Protein AF-0000000068854153 (afdb_homodimer)

Structure (mmCIF, N/CA/C/O backbone):
data_AF-0000000068854153-model_v1
#
loop_
_entity.id
_entity.type
_entity.pdbx_description
1 polymer 'Thioesterase domain-containing protein'
#
loop_
_atom_site.group_PDB
_atom_site.id
_atom_site.type_symbol
_atom_site.label_atom_id
_atom_site.label_alt_id
_atom_site.label_comp_id
_atom_site.label_asym_id
_atom_site.label_entity_id
_atom_site.label_seq_id
_atom_site.pdbx_PDB_ins_code
_atom_site.Cartn_x
_atom_site.Cartn_y
_atom_site.Cartn_z
_atom_site.occupancy
_atom_site.B_iso_or_equiv
_atom_site.auth_seq_id
_atom_site.auth_comp_id
_atom_site.auth_asym_id
_atom_site.auth_atom_id
_atom_site.pdbx_PDB_model_num
ATOM 1 N N . MET A 1 1 ? -6.285 -14.234 -35.75 1 27.05 1 MET A N 1
ATOM 2 C CA . MET A 1 1 ? -6.195 -14.039 -34.281 1 27.05 1 MET A CA 1
ATOM 3 C C . MET A 1 1 ? -4.754 -14.156 -33.812 1 27.05 1 MET A C 1
ATOM 5 O O . MET A 1 1 ? -4.125 -15.203 -33.969 1 27.05 1 MET A O 1
ATOM 9 N N . ALA A 1 2 ? -3.949 -13.266 -33.844 1 38.75 2 ALA A N 1
ATOM 10 C CA . ALA A 1 2 ? -2.498 -13.375 -33.719 1 38.75 2 ALA A CA 1
ATOM 11 C C . ALA A 1 2 ? -2.1 -14.164 -32.469 1 38.75 2 ALA A C 1
ATOM 13 O O . ALA A 1 2 ? -2.744 -14.062 -31.438 1 38.75 2 ALA A O 1
ATOM 14 N N . CYS A 1 3 ? -1.61 -15.367 -32.5 1 44.94 3 CYS A N 1
ATOM 15 C CA . CYS A 1 3 ? -1.209 -16.359 -31.5 1 44.94 3 CYS A CA 1
ATOM 16 C C . CYS A 1 3 ? -0.608 -15.703 -30.266 1 44.94 3 CYS A C 1
ATOM 18 O O . CYS A 1 3 ? 0.273 -14.852 -30.391 1 44.94 3 CYS A O 1
ATOM 20 N N . PRO A 1 4 ? -1.383 -15.633 -29.125 1 56.91 4 PRO A N 1
ATOM 21 C CA . PRO A 1 4 ? -0.863 -14.977 -27.938 1 56.91 4 PRO A CA 1
ATOM 22 C C . PRO A 1 4 ? 0.634 -15.203 -27.734 1 56.91 4 PRO A C 1
ATOM 24 O O . PRO A 1 4 ? 1.102 -16.344 -27.797 1 56.91 4 PRO A O 1
ATOM 27 N N . MET A 1 5 ? 1.616 -14.367 -28.141 1 80.25 5 MET A N 1
ATOM 28 C CA . MET A 1 5 ? 3.057 -14.484 -28.359 1 80.25 5 MET A CA 1
ATOM 29 C C . MET A 1 5 ? 3.801 -14.531 -27.031 1 80.25 5 MET A C 1
ATOM 31 O O . MET A 1 5 ? 3.586 -13.688 -26.156 1 80.25 5 MET A O 1
ATOM 35 N N . VAL A 1 6 ? 4.195 -15.805 -26.75 1 90.94 6 VAL A N 1
ATOM 36 C CA . VAL A 1 6 ? 5.137 -16 -25.641 1 90.94 6 VAL A CA 1
ATOM 37 C C . VAL A 1 6 ? 6.559 -15.75 -26.125 1 90.94 6 VAL A C 1
ATOM 39 O O . VAL A 1 6 ? 7.09 -16.516 -26.938 1 90.94 6 VAL A O 1
ATOM 42 N N . ASP A 1 7 ? 7.113 -14.633 -25.641 1 94 7 ASP A N 1
ATOM 43 C CA . ASP A 1 7 ? 8.5 -14.32 -25.969 1 94 7 ASP A CA 1
ATOM 44 C C . ASP A 1 7 ? 9.445 -15.398 -25.422 1 94 7 ASP A C 1
ATOM 46 O O . ASP A 1 7 ? 9.445 -15.688 -24.234 1 94 7 ASP A O 1
ATOM 50 N N . ARG A 1 8 ? 10.273 -15.977 -26.312 1 91.69 8 ARG A N 1
ATOM 51 C CA . ARG A 1 8 ? 11.117 -17.109 -25.938 1 91.69 8 ARG A CA 1
ATOM 52 C C . ARG A 1 8 ? 12.148 -16.719 -24.891 1 91.69 8 ARG A C 1
ATOM 54 O O . ARG A 1 8 ? 12.438 -17.484 -23.969 1 91.69 8 ARG A O 1
ATOM 61 N N . GLY A 1 9 ? 12.719 -15.57 -25.062 1 90.88 9 GLY A N 1
ATOM 62 C CA . GLY A 1 9 ? 13.703 -15.102 -24.109 1 90.88 9 GLY A CA 1
ATOM 63 C C . GLY A 1 9 ? 13.125 -14.891 -22.719 1 90.88 9 GLY A C 1
ATOM 64 O O . GLY A 1 9 ? 13.703 -15.352 -21.719 1 90.88 9 GLY A O 1
ATOM 65 N N . LEU A 1 10 ? 12.055 -14.258 -22.672 1 94.19 10 LEU A N 1
ATOM 66 C CA . LEU A 1 10 ? 11.398 -14 -21.391 1 94.19 10 LEU A CA 1
ATOM 67 C C . LEU A 1 10 ? 10.953 -15.305 -20.734 1 94.19 10 LEU A C 1
ATOM 69 O O . LEU A 1 10 ? 11.094 -15.477 -19.516 1 94.19 10 LEU A O 1
ATOM 73 N N . ARG A 1 11 ? 10.43 -16.156 -21.547 1 94.81 11 ARG A N 1
ATOM 74 C CA . ARG A 1 11 ? 10 -17.453 -21.016 1 94.81 11 ARG A CA 1
ATOM 75 C C . ARG A 1 11 ? 11.18 -18.219 -20.438 1 94.81 11 ARG A C 1
ATOM 77 O O . ARG A 1 11 ? 11.047 -18.875 -19.391 1 94.81 11 ARG A O 1
ATOM 84 N N . ALA A 1 12 ? 12.289 -18.172 -21.109 1 92.88 12 ALA A N 1
ATOM 85 C CA . ALA A 1 12 ? 13.477 -18.875 -20.625 1 92.88 12 ALA A CA 1
ATOM 86 C C . ALA A 1 12 ? 13.883 -18.375 -19.234 1 92.88 12 ALA A C 1
ATOM 88 O O . ALA A 1 12 ? 14.227 -19.172 -18.359 1 92.88 12 ALA A O 1
ATOM 89 N N . VAL A 1 13 ? 13.836 -17.078 -19.062 1 92.25 13 VAL A N 1
ATOM 90 C CA . VAL A 1 13 ? 14.156 -16.5 -17.766 1 92.25 13 VAL A CA 1
ATOM 91 C C . VAL A 1 13 ? 13.156 -17 -16.719 1 92.25 13 VAL A C 1
ATOM 93 O O . VAL A 1 13 ? 13.555 -17.484 -15.656 1 92.25 13 VAL A O 1
ATOM 96 N N . ALA A 1 14 ? 11.906 -16.891 -17.047 1 94.88 14 ALA A N 1
ATOM 97 C CA . ALA A 1 14 ? 10.844 -17.266 -16.125 1 94.88 14 ALA A CA 1
ATOM 98 C C . ALA A 1 14 ? 10.969 -18.734 -15.703 1 94.88 14 ALA A C 1
ATOM 100 O O . ALA A 1 14 ? 10.961 -19.047 -14.508 1 94.88 14 ALA A O 1
ATOM 101 N N . GLU A 1 15 ? 11.148 -19.547 -16.641 1 94.12 15 GLU A N 1
ATOM 102 C CA . GLU A 1 15 ? 11.219 -20.984 -16.359 1 94.12 15 GLU A CA 1
ATOM 103 C C . GLU A 1 15 ? 12.469 -21.328 -15.555 1 94.12 15 GLU A C 1
ATOM 105 O O . GLU A 1 15 ? 12.414 -22.172 -14.656 1 94.12 15 GLU A O 1
ATOM 110 N N . THR A 1 16 ? 13.578 -20.734 -15.883 1 92.25 16 THR A N 1
ATOM 111 C CA . THR A 1 16 ? 14.82 -21.016 -15.172 1 92.25 16 THR A CA 1
ATOM 112 C C . THR A 1 16 ? 14.695 -20.641 -13.703 1 92.25 16 THR A C 1
ATOM 114 O O . THR A 1 16 ? 15.055 -21.438 -12.82 1 92.25 16 THR A O 1
ATOM 117 N N . LEU A 1 17 ? 14.164 -19.531 -13.469 1 88.75 17 LEU A N 1
ATOM 118 C CA . LEU A 1 17 ? 14.031 -19.078 -12.086 1 88.75 17 LEU A CA 1
ATOM 119 C C . LEU A 1 17 ? 12.969 -19.891 -11.352 1 88.75 17 LEU A C 1
ATOM 121 O O . LEU A 1 17 ? 13.109 -20.156 -10.156 1 88.75 17 LEU A O 1
ATOM 125 N N . TRP A 1 18 ? 11.93 -20.203 -12.094 1 91.25 18 TRP A N 1
ATOM 126 C CA . TRP A 1 18 ? 10.906 -21.062 -11.484 1 91.25 18 TRP A CA 1
ATOM 127 C C . TRP A 1 18 ? 11.484 -22.406 -11.094 1 91.25 18 TRP A C 1
ATOM 129 O O . TRP A 1 18 ? 11.211 -22.906 -10 1 91.25 18 TRP A O 1
ATOM 139 N N . LEU A 1 19 ? 12.312 -22.969 -11.93 1 89.44 19 LEU A N 1
ATOM 140 C CA . LEU A 1 19 ? 12.969 -24.234 -11.633 1 89.44 19 LEU A CA 1
ATOM 141 C C . LEU A 1 19 ? 13.867 -24.094 -10.406 1 89.44 19 LEU A C 1
ATOM 143 O O . LEU A 1 19 ? 13.906 -25 -9.562 1 89.44 19 LEU A O 1
ATOM 147 N N . ALA A 1 20 ? 14.531 -23.047 -10.328 1 85.19 20 ALA A N 1
ATOM 148 C CA . ALA A 1 20 ? 15.414 -22.828 -9.188 1 85.19 20 ALA A CA 1
ATOM 149 C C . ALA A 1 20 ? 14.633 -22.875 -7.875 1 85.19 20 ALA A C 1
ATOM 151 O O . ALA A 1 20 ? 15.086 -23.484 -6.902 1 85.19 20 ALA A O 1
ATOM 152 N N . THR A 1 21 ? 13.477 -22.297 -7.867 1 83.5 21 THR A N 1
ATOM 153 C CA . THR A 1 21 ? 12.695 -22.234 -6.633 1 83.5 21 THR A CA 1
ATOM 154 C C . THR A 1 21 ? 12.086 -23.594 -6.305 1 83.5 21 THR A C 1
ATOM 156 O O . THR A 1 21 ? 12 -23.969 -5.137 1 83.5 21 THR A O 1
ATOM 159 N N . THR A 1 22 ? 11.703 -24.312 -7.328 1 85.25 22 THR A N 1
ATOM 160 C CA . THR A 1 22 ? 11.086 -25.609 -7.074 1 85.25 22 THR A CA 1
ATOM 161 C C . THR A 1 22 ? 12.125 -26.641 -6.637 1 85.25 22 THR A C 1
ATOM 163 O O . THR A 1 22 ? 11.781 -27.641 -6.02 1 85.25 22 THR A O 1
ATOM 166 N N . ARG A 1 23 ? 13.383 -26.359 -6.996 1 85 23 ARG A N 1
ATOM 167 C CA . ARG A 1 23 ? 14.438 -27.297 -6.602 1 85 23 ARG A CA 1
ATOM 168 C C . ARG A 1 23 ? 14.906 -27.016 -5.18 1 85 23 ARG A C 1
ATOM 170 O O . ARG A 1 23 ? 15.516 -27.875 -4.543 1 85 23 ARG A O 1
ATOM 177 N N . VAL A 1 24 ? 14.75 -25.828 -4.707 1 76.06 24 VAL A N 1
ATOM 178 C CA . VAL A 1 24 ? 15.195 -25.484 -3.357 1 76.06 24 VAL A CA 1
ATOM 179 C C . VAL A 1 24 ? 14.023 -25.609 -2.385 1 76.06 24 VAL A C 1
ATOM 181 O O . VAL A 1 24 ? 14.227 -25.719 -1.174 1 76.06 24 VAL A O 1
ATOM 184 N N . GLY A 1 25 ? 12.906 -25.797 -2.854 1 69.31 25 GLY A N 1
ATOM 185 C CA . GLY A 1 25 ? 11.727 -25.828 -2.002 1 69.31 25 GLY A CA 1
ATOM 186 C C . GLY A 1 25 ? 11.258 -24.453 -1.578 1 69.31 25 GLY A C 1
ATOM 187 O O . GLY A 1 25 ? 12.047 -23.656 -1.05 1 69.31 25 GLY A O 1
ATOM 188 N N . SER A 1 26 ? 10.125 -24.031 -2.102 1 75.75 26 SER A N 1
ATOM 189 C CA . SER A 1 26 ? 9.562 -22.734 -1.772 1 75.75 26 SER A CA 1
ATOM 190 C C . SER A 1 26 ? 8.055 -22.812 -1.567 1 75.75 26 SER A C 1
ATOM 192 O O . SER A 1 26 ? 7.453 -23.875 -1.776 1 75.75 26 SER A O 1
ATOM 194 N N . PHE A 1 27 ? 7.566 -21.859 -0.972 1 87.69 27 PHE A N 1
ATOM 195 C CA . PHE A 1 27 ? 6.129 -21.75 -0.742 1 87.69 27 PHE A CA 1
ATOM 196 C C . PHE A 1 27 ? 5.355 -22 -2.029 1 87.69 27 PHE A C 1
ATOM 198 O O . PHE A 1 27 ? 4.301 -22.641 -2.012 1 87.69 27 PHE A O 1
ATOM 205 N N . GLY A 1 28 ? 5.898 -21.656 -3.133 1 85.44 28 GLY A N 1
ATOM 206 C CA . GLY A 1 28 ? 5.246 -21.891 -4.41 1 85.44 28 GLY A CA 1
ATOM 207 C C . GLY A 1 28 ? 5.113 -23.375 -4.738 1 85.44 28 GLY A C 1
ATOM 208 O O . GLY A 1 28 ? 4.094 -23.797 -5.277 1 85.44 28 GLY A O 1
ATOM 209 N N . THR A 1 29 ? 6.129 -24.062 -4.398 1 83.25 29 THR A N 1
ATOM 210 C CA . THR A 1 29 ? 6.102 -25.516 -4.609 1 83.25 29 THR A CA 1
ATOM 211 C C . THR A 1 29 ? 5.051 -26.172 -3.723 1 83.25 29 THR A C 1
ATOM 213 O O . THR A 1 29 ? 4.363 -27.094 -4.148 1 83.25 29 THR A O 1
ATOM 216 N N . LEU A 1 30 ? 5.031 -25.641 -2.584 1 81.81 30 LEU A N 1
ATOM 217 C CA . LEU A 1 30 ? 4.027 -26.125 -1.645 1 81.81 30 LEU A CA 1
ATOM 218 C C . LEU A 1 30 ? 2.623 -25.953 -2.211 1 81.81 30 LEU A C 1
ATOM 220 O O . LEU A 1 30 ? 1.761 -26.812 -2.018 1 81.81 30 LEU A O 1
ATOM 224 N N . LEU A 1 31 ? 2.412 -24.859 -2.957 1 85.69 31 LEU A N 1
ATOM 225 C CA . LEU A 1 31 ? 1.098 -24.562 -3.518 1 85.69 31 LEU A CA 1
ATOM 226 C C . LEU A 1 31 ? 0.852 -25.359 -4.785 1 85.69 31 LEU A C 1
ATOM 228 O O . LEU A 1 31 ? -0.235 -25.297 -5.367 1 85.69 31 LEU A O 1
ATOM 232 N N . GLY A 1 32 ? 1.821 -26.062 -5.211 1 79.69 32 GLY A N 1
ATOM 233 C CA . GLY A 1 32 ? 1.692 -26.859 -6.418 1 79.69 32 GLY A CA 1
ATOM 234 C C . GLY A 1 32 ? 1.974 -26.078 -7.688 1 79.69 32 GLY A C 1
ATOM 235 O O . GLY A 1 32 ? 1.583 -26.5 -8.781 1 79.69 32 GLY A O 1
ATOM 236 N N . LEU A 1 33 ? 2.588 -24.953 -7.527 1 89.06 33 LEU A N 1
ATOM 237 C CA . LEU A 1 33 ? 2.939 -24.156 -8.695 1 89.06 33 LEU A CA 1
ATOM 238 C C . LEU A 1 33 ? 4.23 -24.656 -9.328 1 89.06 33 LEU A C 1
ATOM 240 O O . LEU A 1 33 ? 5.316 -24.156 -9.016 1 89.06 33 LEU A O 1
ATOM 244 N N . THR A 1 34 ? 4.055 -25.641 -10.156 1 88.38 34 THR A N 1
ATOM 245 C CA . THR A 1 34 ? 5.195 -26.234 -10.844 1 88.38 34 THR A CA 1
ATOM 246 C C . THR A 1 34 ? 4.992 -26.203 -12.352 1 88.38 34 THR A C 1
ATOM 248 O O . THR A 1 34 ? 3.857 -26.156 -12.828 1 88.38 34 THR A O 1
ATOM 251 N N . LEU A 1 35 ? 6.09 -26.219 -13.008 1 91.56 35 LEU A N 1
ATOM 252 C CA . LEU A 1 35 ? 6.082 -26.188 -14.469 1 91.56 35 LEU A CA 1
ATOM 253 C C . LEU A 1 35 ? 5.645 -27.531 -15.031 1 91.56 35 LEU A C 1
ATOM 255 O O . LEU A 1 35 ? 5.68 -28.547 -14.336 1 91.56 35 LEU A O 1
ATOM 259 N N . PRO A 1 36 ? 5.234 -27.547 -16.344 1 90.38 36 PRO A N 1
ATOM 260 C CA . PRO A 1 36 ? 4.844 -28.797 -16.984 1 90.38 36 PRO A CA 1
ATOM 261 C C . PRO A 1 36 ? 5.957 -29.844 -16.953 1 90.38 36 PRO A C 1
ATOM 263 O O . PRO A 1 36 ? 5.684 -31.031 -16.828 1 90.38 36 PRO A O 1
ATOM 266 N N . LEU A 1 37 ? 7.156 -29.375 -17.078 1 89.12 37 LEU A N 1
ATOM 267 C CA . LEU A 1 37 ? 8.305 -30.266 -17.031 1 89.12 37 LEU A CA 1
ATOM 268 C C . LEU A 1 37 ? 8.305 -31.109 -15.758 1 89.12 37 LEU A C 1
ATOM 270 O O . LEU A 1 37 ? 8.773 -32.25 -15.75 1 89.12 37 LEU A O 1
ATOM 274 N N . ASP A 1 38 ? 7.711 -30.562 -14.719 1 88.5 38 ASP A N 1
ATOM 275 C CA . ASP A 1 38 ? 7.668 -31.25 -13.422 1 88.5 38 ASP A CA 1
ATOM 276 C C . ASP A 1 38 ? 6.27 -31.781 -13.133 1 88.5 38 ASP A C 1
ATOM 278 O O . ASP A 1 38 ? 5.918 -32 -11.969 1 88.5 38 ASP A O 1
ATOM 282 N N . GLY A 1 39 ? 5.426 -31.828 -14.133 1 85.62 39 GLY A N 1
ATOM 283 C CA . GLY A 1 39 ? 4.09 -32.375 -13.984 1 85.62 39 GLY A CA 1
ATOM 284 C C . GLY A 1 39 ? 3.068 -31.359 -13.508 1 85.62 39 GLY A C 1
ATOM 285 O O . GLY A 1 39 ? 1.956 -31.734 -13.117 1 85.62 39 GLY A O 1
ATOM 286 N N . GLY A 1 40 ? 3.424 -30.156 -13.492 1 87.81 40 GLY A N 1
ATOM 287 C CA . GLY A 1 40 ? 2.516 -29.125 -13 1 87.81 40 GLY A CA 1
ATOM 288 C C . GLY A 1 40 ? 1.547 -28.625 -14.055 1 87.81 40 GLY A C 1
ATOM 289 O O . GLY A 1 40 ? 1.702 -28.922 -15.234 1 87.81 40 GLY A O 1
ATOM 290 N N . GLY A 1 41 ? 0.519 -27.859 -13.594 1 88.31 41 GLY A N 1
ATOM 291 C CA . GLY A 1 41 ? -0.533 -27.391 -14.484 1 88.31 41 GLY A CA 1
ATOM 292 C C . GLY A 1 41 ? -0.337 -25.953 -14.922 1 88.31 41 GLY A C 1
ATOM 293 O O . GLY A 1 41 ? -1.188 -25.391 -15.609 1 88.31 41 GLY A O 1
ATOM 294 N N . LEU A 1 42 ? 0.747 -25.375 -14.609 1 91.75 42 LEU A N 1
ATOM 295 C CA . LEU A 1 42 ? 1.021 -23.984 -14.992 1 91.75 42 LEU A CA 1
ATOM 296 C C . LEU A 1 42 ? 1.321 -23.875 -16.484 1 91.75 42 LEU A C 1
ATOM 298 O O . LEU A 1 42 ? 2.109 -24.672 -17.016 1 91.75 42 LEU A O 1
ATOM 302 N N . ARG A 1 43 ? 0.616 -22.938 -17.203 1 93 43 ARG A N 1
ATOM 303 C CA . ARG A 1 43 ? 0.85 -22.75 -18.641 1 93 43 ARG A CA 1
ATOM 304 C C . ARG A 1 43 ? 1.05 -21.266 -18.953 1 93 43 ARG A C 1
ATOM 306 O O . ARG A 1 43 ? 0.272 -20.422 -18.516 1 93 43 ARG A O 1
ATOM 313 N N . PHE A 1 44 ? 2.1 -21 -19.719 1 95.12 44 PHE A N 1
ATOM 314 C CA . PHE A 1 44 ? 2.271 -19.672 -20.281 1 95.12 44 PHE A CA 1
ATOM 315 C C . PHE A 1 44 ? 1.359 -19.469 -21.484 1 95.12 44 PHE A C 1
ATOM 317 O O . PHE A 1 44 ? 1.538 -20.109 -22.531 1 95.12 44 PHE A O 1
ATOM 324 N N . ARG A 1 45 ? 0.386 -18.578 -21.312 1 93.69 45 ARG A N 1
ATOM 325 C CA . ARG A 1 45 ? -0.514 -18.266 -22.422 1 93.69 45 ARG A CA 1
ATOM 326 C C . ARG A 1 45 ? -0.011 -17.078 -23.219 1 93.69 45 ARG A C 1
ATOM 328 O O . ARG A 1 45 ? -0.172 -17.016 -24.438 1 93.69 45 ARG A O 1
ATOM 335 N N . GLN A 1 46 ? 0.524 -16.172 -22.578 1 95.62 46 GLN A N 1
ATOM 336 C CA . GLN A 1 46 ? 1.139 -14.977 -23.141 1 95.62 46 GLN A CA 1
ATOM 337 C C . GLN A 1 46 ? 2.279 -14.469 -22.266 1 95.62 46 GLN A C 1
ATOM 339 O O . GLN A 1 46 ? 2.203 -14.539 -21.047 1 95.62 46 GLN A O 1
ATOM 344 N N . LEU A 1 47 ? 3.33 -14.031 -22.906 1 97.12 47 LEU A N 1
ATOM 345 C CA . LEU A 1 47 ? 4.43 -13.383 -22.188 1 97.12 47 LEU A CA 1
ATOM 346 C C . LEU A 1 47 ? 5.219 -12.469 -23.125 1 97.12 47 LEU A C 1
ATOM 348 O O . LEU A 1 47 ? 5.883 -12.945 -24.047 1 97.12 47 LEU A O 1
ATOM 352 N N . ASP A 1 48 ? 5.062 -11.242 -22.891 1 96.25 48 ASP A N 1
ATOM 353 C CA . ASP A 1 48 ? 5.863 -10.219 -23.562 1 96.25 48 ASP A CA 1
ATOM 354 C C . ASP A 1 48 ? 6.227 -9.086 -22.609 1 96.25 48 ASP A C 1
ATOM 356 O O . ASP A 1 48 ? 6.078 -9.219 -21.391 1 96.25 48 ASP A O 1
ATOM 360 N N . LYS A 1 49 ? 6.777 -8.055 -23.188 1 93.12 49 LYS A N 1
ATOM 361 C CA . LYS A 1 49 ? 7.297 -6.988 -22.328 1 93.12 49 LYS A CA 1
ATOM 362 C C . LYS A 1 49 ? 6.16 -6.219 -21.656 1 93.12 49 LYS A C 1
ATOM 364 O O . LYS A 1 49 ? 6.383 -5.496 -20.688 1 93.12 49 LYS A O 1
ATOM 369 N N . GLU A 1 50 ? 4.934 -6.414 -22.125 1 91.75 50 GLU A N 1
ATOM 370 C CA . GLU A 1 50 ? 3.836 -5.566 -21.672 1 91.75 50 GLU A CA 1
ATOM 371 C C . GLU A 1 50 ? 2.879 -6.34 -20.766 1 91.75 50 GLU A C 1
ATOM 373 O O . GLU A 1 50 ? 2.127 -5.746 -20 1 91.75 50 GLU A O 1
ATOM 378 N N . GLN A 1 51 ? 2.91 -7.703 -21 1 95.75 51 GLN A N 1
ATOM 379 C CA . GLN A 1 51 ? 1.893 -8.469 -20.297 1 95.75 51 GLN A CA 1
ATOM 380 C C . GLN A 1 51 ? 2.297 -9.938 -20.172 1 95.75 51 GLN A C 1
ATOM 382 O O . GLN A 1 51 ? 2.998 -10.469 -21.047 1 95.75 51 GLN A O 1
ATOM 387 N N . SER A 1 52 ? 1.892 -10.523 -19.031 1 97.56 52 SER A N 1
ATOM 388 C CA . SER A 1 52 ? 2.014 -11.953 -18.797 1 97.56 52 SER A CA 1
ATOM 389 C C . SER A 1 52 ? 0.662 -12.578 -18.469 1 97.56 52 SER A C 1
ATOM 391 O O . SER A 1 52 ? -0.082 -12.062 -17.641 1 97.56 52 SER A O 1
ATOM 393 N N . VAL A 1 53 ? 0.333 -13.594 -19.219 1 96.06 53 VAL A N 1
ATOM 394 C CA . VAL A 1 53 ? -0.874 -14.367 -18.922 1 96.06 53 VAL A CA 1
ATOM 395 C C . VAL A 1 53 ? -0.508 -15.828 -18.672 1 96.06 53 VAL A C 1
ATOM 397 O O . VAL A 1 53 ? -0.031 -16.516 -19.578 1 96.06 53 VAL A O 1
ATOM 400 N N . LEU A 1 54 ? -0.701 -16.266 -17.5 1 95.75 54 LEU A N 1
ATOM 401 C CA . LEU A 1 54 ? -0.518 -17.672 -17.156 1 95.75 54 LEU A CA 1
ATOM 402 C C . LEU A 1 54 ? -1.833 -18.297 -16.703 1 95.75 54 LEU A C 1
ATOM 404 O O . LEU A 1 54 ? -2.635 -17.656 -16.031 1 95.75 54 LEU A O 1
ATOM 408 N N . SER A 1 55 ? -1.972 -19.5 -17.062 1 94.31 55 SER A N 1
ATOM 409 C CA . SER A 1 55 ? -3.145 -20.234 -16.609 1 94.31 55 SER A CA 1
ATOM 410 C C . SER A 1 55 ? -2.754 -21.344 -15.633 1 94.31 55 SER A C 1
ATOM 412 O O . SER A 1 55 ? -1.661 -21.906 -15.734 1 94.31 55 SER A O 1
ATOM 414 N N . LEU A 1 56 ? -3.617 -21.625 -14.734 1 92.31 56 LEU A N 1
ATOM 415 C CA . LEU A 1 56 ? -3.422 -22.609 -13.68 1 92.31 56 LEU A CA 1
ATOM 416 C C . LEU A 1 56 ? -4.758 -23.203 -13.227 1 92.31 56 LEU A C 1
ATOM 418 O O . LEU A 1 56 ? -5.699 -22.453 -12.938 1 92.31 56 LEU A O 1
ATOM 422 N N . PRO A 1 57 ? -4.844 -24.5 -13.242 1 89.69 57 PRO A N 1
ATOM 423 C CA . PRO A 1 57 ? -6.031 -25.078 -12.602 1 89.69 57 PRO A CA 1
ATOM 424 C C . PRO A 1 57 ? -6.121 -24.734 -11.117 1 89.69 57 PRO A C 1
ATOM 426 O O . PRO A 1 57 ? -5.129 -24.859 -10.391 1 89.69 57 PRO A O 1
ATOM 429 N N . LEU A 1 58 ? -7.266 -24.312 -10.695 1 88.88 58 LEU A N 1
ATOM 430 C CA . LEU A 1 58 ? -7.445 -23.875 -9.312 1 88.88 58 LEU A CA 1
ATOM 431 C C . LEU A 1 58 ? -7.512 -25.078 -8.367 1 88.88 58 LEU A C 1
ATOM 433 O O . LEU A 1 58 ? -8.289 -26.016 -8.594 1 88.88 58 LEU A O 1
ATOM 437 N N . PRO A 1 59 ? -6.711 -25.047 -7.363 1 84.19 59 PRO A N 1
ATOM 438 C CA . PRO A 1 59 ? -6.855 -26.109 -6.363 1 84.19 59 PRO A CA 1
ATOM 439 C C . PRO A 1 59 ? -8.188 -26.047 -5.625 1 84.19 59 PRO A C 1
ATOM 441 O O . PRO A 1 59 ? -8.758 -24.953 -5.465 1 84.19 59 PRO A O 1
ATOM 444 N N . ASP A 1 60 ? -8.633 -27.141 -5.113 1 82.88 60 ASP A N 1
ATOM 445 C CA . ASP A 1 60 ? -9.93 -27.25 -4.465 1 82.88 60 ASP A CA 1
ATOM 446 C C . ASP A 1 60 ? -10.016 -26.328 -3.242 1 82.88 60 ASP A C 1
ATOM 448 O O . ASP A 1 60 ? -11.055 -25.719 -2.992 1 82.88 60 ASP A O 1
ATOM 452 N N . TRP A 1 61 ? -8.977 -26.219 -2.576 1 81.75 61 TRP A N 1
ATOM 453 C CA . TRP A 1 61 ? -9 -25.5 -1.3 1 81.75 61 TRP A CA 1
ATOM 454 C C . TRP A 1 61 ? -9.008 -24 -1.517 1 81.75 61 TRP A C 1
ATOM 456 O O . TRP A 1 61 ? -9.148 -23.234 -0.562 1 81.75 61 TRP A O 1
ATOM 466 N N . SER A 1 62 ? -8.914 -23.562 -2.729 1 86.56 62 SER A N 1
ATOM 467 C CA . SER A 1 62 ? -8.891 -22.141 -3.053 1 86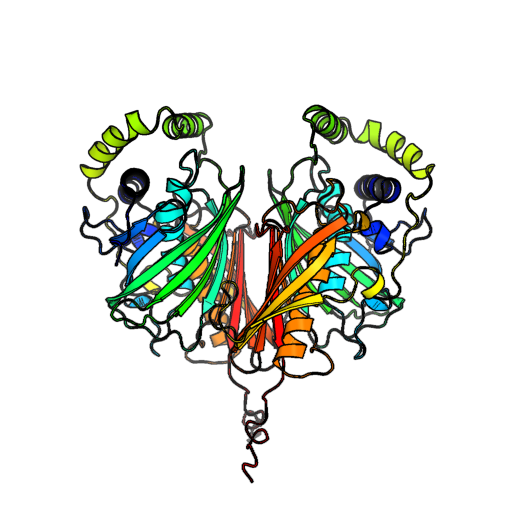.56 62 SER A CA 1
ATOM 468 C C . SER A 1 62 ? -10.289 -21.609 -3.359 1 86.56 62 SER A C 1
ATOM 470 O O . SER A 1 62 ? -10.461 -20.453 -3.729 1 86.56 62 SER A O 1
ATOM 472 N N . VAL A 1 63 ? -11.25 -22.453 -3.246 1 90.38 63 VAL A N 1
ATOM 473 C CA . VAL A 1 63 ? -12.633 -22.062 -3.506 1 90.38 63 VAL A CA 1
ATOM 474 C C . VAL A 1 63 ? -13.477 -22.297 -2.252 1 90.38 63 VAL A C 1
ATOM 476 O O . VAL A 1 63 ? -13.367 -23.344 -1.603 1 90.38 63 VAL A O 1
ATOM 479 N N . ARG A 1 64 ? -14.242 -21.328 -1.991 1 90.69 64 ARG A N 1
ATOM 480 C CA . ARG A 1 64 ? -15.125 -21.438 -0.829 1 90.69 64 ARG A CA 1
ATOM 481 C C . ARG A 1 64 ? -16.297 -22.375 -1.104 1 90.69 64 ARG A C 1
ATOM 483 O O . ARG A 1 64 ? -16.578 -22.688 -2.262 1 90.69 64 ARG A O 1
ATOM 490 N N . ALA A 1 65 ? -17.016 -22.734 -0.039 1 86.88 65 ALA A N 1
ATOM 491 C CA . ALA A 1 65 ? -18.125 -23.656 -0.151 1 86.88 65 ALA A CA 1
ATOM 492 C C . ALA A 1 65 ? -19.234 -23.078 -1.032 1 86.88 65 ALA A C 1
ATOM 494 O O . ALA A 1 65 ? -19.938 -23.828 -1.716 1 86.88 65 ALA A O 1
ATOM 495 N N . ASP A 1 66 ? -19.297 -21.797 -1.043 1 88.31 66 ASP A N 1
ATOM 496 C CA . ASP A 1 66 ? -20.375 -21.172 -1.817 1 88.31 66 ASP A CA 1
ATOM 497 C C . ASP A 1 66 ? -19.922 -20.922 -3.258 1 88.31 66 ASP A C 1
ATOM 499 O O . ASP A 1 66 ? -20.641 -20.297 -4.035 1 88.31 66 ASP A O 1
ATOM 503 N N . GLY A 1 67 ? -18.734 -21.359 -3.568 1 91.19 67 GLY A N 1
ATOM 504 C CA . GLY A 1 67 ? -18.234 -21.234 -4.93 1 91.19 67 GLY A CA 1
ATOM 505 C C . GLY A 1 67 ? -17.469 -19.953 -5.172 1 91.19 67 GLY A C 1
ATOM 506 O O . GLY A 1 67 ? -16.938 -19.734 -6.266 1 91.19 67 GLY A O 1
ATOM 507 N N . THR A 1 68 ? -17.359 -19.156 -4.203 1 93.19 68 THR A N 1
ATOM 508 C CA . THR A 1 68 ? -16.656 -17.891 -4.352 1 93.19 68 THR A CA 1
ATOM 509 C C . THR A 1 68 ? -15.141 -18.094 -4.258 1 93.19 68 THR A C 1
ATOM 511 O O . THR A 1 68 ? -14.664 -18.875 -3.445 1 93.19 68 THR A O 1
ATOM 514 N N . LEU A 1 69 ? -14.469 -17.359 -5.082 1 94.31 69 LEU A N 1
ATOM 515 C CA . LEU A 1 69 ? -13.008 -17.391 -5.055 1 94.31 69 LEU A CA 1
ATOM 516 C C . LEU A 1 69 ? -12.484 -16.875 -3.717 1 94.31 69 LEU A C 1
ATOM 518 O O . LEU A 1 69 ? -12.938 -15.844 -3.223 1 94.31 69 LEU A O 1
ATOM 522 N N . CYS A 1 70 ? -11.617 -17.641 -3.094 1 94.62 70 CYS A N 1
ATOM 523 C CA . CYS A 1 70 ? -10.914 -17.125 -1.919 1 94.62 70 CYS A CA 1
ATOM 524 C C . CYS A 1 70 ? -9.859 -16.109 -2.316 1 94.62 70 CYS A C 1
ATOM 526 O O . CYS A 1 70 ? -8.82 -16.453 -2.871 1 94.62 70 CYS A O 1
ATOM 528 N N . LEU A 1 71 ? -10.062 -14.922 -1.954 1 95.56 71 LEU A N 1
ATOM 529 C CA . LEU A 1 71 ? -9.242 -13.82 -2.457 1 95.56 71 LEU A CA 1
ATOM 530 C C . LEU A 1 71 ? -7.793 -13.969 -1.998 1 95.56 71 LEU A C 1
ATOM 532 O O . LEU A 1 71 ? -6.867 -13.82 -2.797 1 95.56 71 LEU A O 1
ATOM 536 N N . ALA A 1 72 ? -7.586 -14.25 -0.75 1 95.12 72 ALA A N 1
ATOM 537 C CA . ALA A 1 72 ? -6.227 -14.328 -0.222 1 95.12 72 ALA A CA 1
ATOM 538 C C . ALA A 1 72 ? -5.449 -15.469 -0.879 1 95.12 72 ALA A C 1
ATOM 540 O O . ALA A 1 72 ? -4.254 -15.336 -1.153 1 95.12 72 ALA A O 1
ATOM 541 N N . THR A 1 73 ? -6.082 -16.547 -1.089 1 93.25 73 THR A N 1
ATOM 542 C CA . THR A 1 73 ? -5.449 -17.656 -1.781 1 93.25 73 THR A CA 1
ATOM 543 C C . THR A 1 73 ? -5.117 -17.281 -3.223 1 93.25 73 THR A C 1
ATOM 545 O O . THR A 1 73 ? -4.031 -17.594 -3.717 1 93.25 73 THR A O 1
ATOM 548 N N . ALA A 1 74 ? -6.055 -16.641 -3.848 1 95.31 74 ALA A N 1
ATOM 549 C CA . ALA A 1 74 ? -5.82 -16.188 -5.215 1 95.31 74 ALA A CA 1
ATOM 550 C C . ALA A 1 74 ? -4.633 -15.234 -5.281 1 95.31 74 ALA A C 1
ATOM 552 O O . ALA A 1 74 ? -3.816 -15.312 -6.203 1 95.31 74 ALA A O 1
ATOM 553 N N . LEU A 1 75 ? -4.57 -14.375 -4.32 1 97 75 LEU A N 1
ATOM 554 C CA . LEU A 1 75 ? -3.451 -13.445 -4.258 1 97 75 LEU A CA 1
ATOM 555 C C . LEU A 1 75 ? -2.141 -14.188 -4.016 1 97 75 LEU A C 1
ATOM 557 O O . LEU A 1 75 ? -1.1 -13.812 -4.559 1 97 75 LEU A O 1
ATOM 561 N N . ALA A 1 76 ? -2.197 -15.188 -3.197 1 96 76 ALA A N 1
ATOM 562 C CA . ALA A 1 76 ? -1.004 -15.984 -2.936 1 96 76 ALA A CA 1
ATOM 563 C C . ALA A 1 76 ? -0.504 -16.656 -4.211 1 96 76 ALA A C 1
ATOM 565 O O . ALA A 1 76 ? 0.696 -16.641 -4.496 1 96 76 ALA A O 1
ATOM 566 N N . LEU A 1 77 ? -1.406 -17.25 -4.93 1 94.88 77 LEU A N 1
ATOM 567 C CA . LEU A 1 77 ? -1.044 -17.844 -6.211 1 94.88 77 LEU A CA 1
ATOM 568 C C . LEU A 1 77 ? -0.458 -16.797 -7.152 1 94.88 77 LEU A C 1
ATOM 570 O O . LEU A 1 77 ? 0.583 -17.031 -7.773 1 94.88 77 LEU A O 1
ATOM 574 N N . HIS A 1 78 ? -1.103 -15.703 -7.191 1 97.44 78 HIS A N 1
ATOM 575 C CA . HIS A 1 78 ? -0.683 -14.641 -8.102 1 97.44 78 HIS A CA 1
ATOM 576 C C . HIS A 1 78 ? 0.642 -14.031 -7.66 1 97.44 78 HIS A C 1
ATOM 578 O O . HIS A 1 78 ? 1.396 -13.508 -8.484 1 97.44 78 HIS A O 1
ATOM 584 N N . ASP A 1 79 ? 0.91 -14.047 -6.348 1 97.5 79 ASP A N 1
ATOM 585 C CA . ASP A 1 79 ? 2.209 -13.602 -5.855 1 97.5 79 ASP A CA 1
ATOM 586 C C . ASP A 1 79 ? 3.346 -14.352 -6.551 1 97.5 79 ASP A C 1
ATOM 588 O O . ASP A 1 79 ? 4.301 -13.734 -7.031 1 97.5 79 ASP A O 1
ATOM 592 N N . GLU A 1 80 ? 3.217 -15.609 -6.645 1 94.88 80 GLU A N 1
ATOM 593 C CA . GLU A 1 80 ? 4.223 -16.438 -7.309 1 94.88 80 GLU A CA 1
ATOM 594 C C . GLU A 1 80 ? 4.246 -16.172 -8.812 1 94.88 80 GLU A C 1
ATOM 596 O O . GLU A 1 80 ? 5.312 -16.016 -9.406 1 94.88 80 GLU A O 1
ATOM 601 N N . ILE A 1 81 ? 3.117 -16.125 -9.352 1 96.75 81 ILE A N 1
ATOM 602 C CA . ILE A 1 81 ? 2.977 -16 -10.797 1 96.75 81 ILE A CA 1
ATOM 603 C C . ILE A 1 81 ? 3.506 -14.641 -11.25 1 96.75 81 ILE A C 1
ATOM 605 O O . ILE A 1 81 ? 4.25 -14.547 -12.234 1 96.75 81 ILE A O 1
ATOM 609 N N . SER A 1 82 ? 3.129 -13.609 -10.516 1 98 82 SER A N 1
ATOM 610 C CA . SER A 1 82 ? 3.574 -12.273 -10.883 1 98 82 SER A CA 1
ATOM 611 C C . SER A 1 82 ? 5.074 -12.109 -10.656 1 98 82 SER A C 1
ATOM 613 O O . SER A 1 82 ? 5.73 -11.336 -11.367 1 98 82 SER A O 1
ATOM 615 N N . THR A 1 83 ? 5.613 -12.828 -9.719 1 96 83 THR A N 1
ATOM 616 C CA . THR A 1 83 ? 7.043 -12.75 -9.422 1 96 83 THR A CA 1
ATOM 617 C C . THR A 1 83 ? 7.859 -13.414 -10.531 1 96 83 THR A C 1
ATOM 619 O O . THR A 1 83 ? 8.727 -12.773 -11.133 1 96 83 THR A O 1
ATOM 622 N N . TYR A 1 84 ? 7.504 -14.594 -10.875 1 94.81 84 TYR A N 1
ATOM 623 C CA . TYR A 1 84 ? 8.367 -15.367 -11.758 1 94.81 84 TYR A CA 1
ATOM 624 C C . TYR A 1 84 ? 7.871 -15.305 -13.203 1 94.81 84 TYR A C 1
ATOM 626 O O . TYR A 1 84 ? 8.648 -15.5 -14.141 1 94.81 84 TYR A O 1
ATOM 634 N N . GLY A 1 85 ? 6.652 -15.023 -13.383 1 96.06 85 GLY A N 1
ATOM 635 C CA . GLY A 1 85 ? 6.105 -14.859 -14.719 1 96.06 85 GLY A CA 1
ATOM 636 C C . GLY A 1 85 ? 6.051 -13.406 -15.172 1 96.06 85 GLY A C 1
ATOM 637 O O . GLY A 1 85 ? 5.695 -13.117 -16.312 1 96.06 85 GLY A O 1
ATOM 638 N N . GLY A 1 86 ? 6.398 -12.539 -14.305 1 96.62 86 GLY A N 1
ATOM 639 C CA . GLY A 1 86 ? 6.312 -11.117 -14.617 1 96.62 86 GLY A CA 1
ATOM 640 C C . GLY A 1 86 ? 7.543 -10.336 -14.188 1 96.62 86 GLY A C 1
ATOM 641 O O . GLY A 1 86 ? 8.453 -10.117 -14.984 1 96.62 86 GLY A O 1
ATOM 642 N N . MET A 1 87 ? 7.711 -10.094 -12.945 1 95.75 87 MET A N 1
ATOM 643 C CA . MET A 1 87 ? 8.758 -9.25 -12.383 1 95.75 87 MET A CA 1
ATOM 644 C C . MET A 1 87 ? 10.141 -9.719 -12.836 1 95.75 87 MET A C 1
ATOM 646 O O . MET A 1 87 ? 10.906 -8.945 -13.422 1 95.75 87 MET A O 1
ATOM 650 N N . ALA A 1 88 ? 10.445 -10.945 -12.633 1 93.25 88 ALA A N 1
ATOM 651 C CA . ALA A 1 88 ? 11.789 -11.461 -12.875 1 93.25 88 ALA A CA 1
ATOM 652 C C . ALA A 1 88 ? 12.156 -11.375 -14.352 1 93.25 88 ALA A C 1
ATOM 654 O O . ALA A 1 88 ? 13.227 -10.875 -14.703 1 93.25 88 ALA A O 1
ATOM 655 N N . PRO A 1 89 ? 11.344 -11.789 -15.219 1 94.5 89 PRO A N 1
ATOM 656 C CA . PRO A 1 89 ? 11.719 -11.688 -16.625 1 94.5 89 PRO A CA 1
ATOM 657 C C . PRO A 1 89 ? 11.734 -10.25 -17.141 1 94.5 89 PRO A C 1
ATOM 659 O O . PRO A 1 89 ? 12.445 -9.93 -18.094 1 94.5 89 PRO A O 1
ATOM 662 N N . TRP A 1 90 ? 10.977 -9.367 -16.547 1 95.62 90 TRP A N 1
ATOM 663 C CA . TRP A 1 90 ? 10.883 -7.988 -17.031 1 95.62 90 TRP A CA 1
ATOM 664 C C . TRP A 1 90 ? 12.008 -7.137 -16.469 1 95.62 90 TRP A C 1
ATOM 666 O O . TRP A 1 90 ? 12.445 -6.176 -17.094 1 95.62 90 TRP A O 1
ATOM 676 N N . ASP A 1 91 ? 12.422 -7.434 -15.242 1 93.12 91 ASP A N 1
ATOM 677 C CA . ASP A 1 91 ? 13.5 -6.664 -14.625 1 93.12 91 ASP A CA 1
ATOM 678 C C . ASP A 1 91 ? 14.82 -6.871 -15.367 1 93.12 91 ASP A C 1
ATOM 680 O O . ASP A 1 91 ? 15.164 -7.996 -15.727 1 93.12 91 ASP A O 1
ATOM 684 N N . ALA A 1 92 ? 15.578 -5.82 -15.57 1 88 92 ALA A N 1
ATOM 685 C CA . ALA A 1 92 ? 16.797 -5.844 -16.375 1 88 92 ALA A CA 1
ATOM 686 C C . ALA A 1 92 ? 17.844 -6.785 -15.773 1 88 92 ALA A C 1
ATOM 688 O O . ALA A 1 92 ? 18.656 -7.355 -16.484 1 88 92 ALA A O 1
ATOM 689 N N . ARG A 1 93 ? 17.828 -6.992 -14.508 1 88 93 ARG A N 1
ATOM 690 C CA . ARG A 1 93 ? 18.797 -7.859 -13.844 1 88 93 ARG A CA 1
ATOM 691 C C . ARG A 1 93 ? 18.141 -9.172 -13.406 1 88 93 ARG A C 1
ATOM 693 O O . ARG A 1 93 ? 18.734 -9.938 -12.641 1 88 93 ARG A O 1
ATOM 700 N N . HIS A 1 94 ? 16.859 -9.305 -13.789 1 89.88 94 HIS A N 1
ATOM 701 C CA . HIS A 1 94 ? 16.078 -10.516 -13.547 1 89.88 94 HIS A CA 1
ATOM 702 C C . HIS A 1 94 ? 15.914 -10.773 -12.047 1 89.88 94 HIS A C 1
ATOM 704 O O . HIS A 1 94 ? 15.977 -11.914 -11.602 1 89.88 94 HIS A O 1
ATOM 710 N N . ARG A 1 95 ? 15.828 -9.672 -11.281 1 89.38 95 ARG A N 1
ATOM 711 C CA . ARG A 1 95 ? 15.555 -9.789 -9.859 1 89.38 95 ARG A CA 1
ATOM 712 C C . ARG A 1 95 ? 14.094 -10.156 -9.609 1 89.38 95 ARG A C 1
ATOM 714 O O . ARG A 1 95 ? 13.188 -9.453 -10.07 1 89.38 95 ARG A O 1
ATOM 721 N N . PRO A 1 96 ? 13.812 -11.289 -8.891 1 90.06 96 PRO A N 1
ATOM 722 C CA . PRO A 1 96 ? 12.422 -11.586 -8.555 1 90.06 96 PRO A CA 1
ATOM 723 C C . PRO A 1 96 ? 11.844 -10.617 -7.52 1 90.06 96 PRO A C 1
ATOM 725 O O . PRO A 1 96 ? 10.656 -10.297 -7.566 1 90.06 96 PRO A O 1
ATOM 728 N N . GLY A 1 97 ? 12.773 -10.227 -6.559 1 89.75 97 GLY A N 1
ATOM 729 C CA . GLY A 1 97 ? 12.367 -9.273 -5.539 1 89.75 97 GLY A CA 1
ATOM 730 C C . GLY A 1 97 ? 11.68 -9.93 -4.352 1 89.75 97 GLY A C 1
ATOM 731 O O . GLY A 1 97 ? 11.516 -11.148 -4.324 1 89.75 97 GLY A O 1
ATOM 732 N N . VAL A 1 98 ? 11.398 -9.094 -3.336 1 90.94 98 VAL A N 1
ATOM 733 C CA . VAL A 1 98 ? 10.656 -9.5 -2.15 1 90.94 98 VAL A CA 1
ATOM 734 C C . VAL A 1 98 ? 9.391 -8.664 -2.021 1 90.94 98 VAL A C 1
ATOM 736 O O . VAL A 1 98 ? 9.414 -7.453 -2.252 1 90.94 98 VAL A O 1
ATOM 739 N N . SER A 1 99 ? 8.312 -9.328 -1.684 1 93.94 99 SER A N 1
ATOM 740 C CA . SER A 1 99 ? 7.035 -8.633 -1.6 1 93.94 99 SER A CA 1
ATOM 741 C C . SER A 1 99 ? 7.043 -7.59 -0.489 1 93.94 99 SER A C 1
ATOM 743 O O . SER A 1 99 ? 7.523 -7.852 0.616 1 93.94 99 SER A O 1
ATOM 745 N N . ILE A 1 100 ? 6.535 -6.453 -0.809 1 92.88 100 ILE A N 1
ATOM 746 C CA . ILE A 1 100 ? 6.332 -5.375 0.155 1 92.88 100 ILE A CA 1
ATOM 747 C C . ILE A 1 100 ? 4.848 -5.254 0.489 1 92.88 100 ILE A C 1
ATOM 749 O O . ILE A 1 100 ? 4.48 -5.008 1.641 1 92.88 100 ILE A O 1
ATOM 753 N N . SER A 1 101 ? 4.074 -5.391 -0.516 1 94.69 101 SER A N 1
ATOM 754 C CA . SER A 1 101 ? 2.631 -5.34 -0.312 1 94.69 101 SER A CA 1
ATOM 755 C C . SER A 1 101 ? 1.892 -6.102 -1.405 1 94.69 101 SER A C 1
ATOM 757 O O . SER A 1 101 ? 2.389 -6.23 -2.525 1 94.69 101 SER A O 1
ATOM 759 N N . LEU A 1 102 ? 0.83 -6.648 -1.042 1 97 102 LEU A N 1
ATOM 760 C CA . LEU A 1 102 ? -0.154 -7.277 -1.917 1 97 102 LEU A CA 1
ATOM 761 C C . LEU A 1 102 ? -1.568 -6.848 -1.542 1 97 102 LEU A C 1
ATOM 763 O O . LEU A 1 102 ? -1.904 -6.766 -0.358 1 97 102 LEU A O 1
ATOM 767 N N . SER A 1 103 ? -2.328 -6.5 -2.541 1 94.69 103 SER A N 1
ATOM 768 C CA . SER A 1 103 ? -3.721 -6.141 -2.293 1 94.69 103 SER A CA 1
ATOM 769 C C . SER A 1 103 ? -4.609 -6.523 -3.471 1 94.69 103 SER A C 1
ATOM 771 O O . SER A 1 103 ? -4.129 -6.664 -4.598 1 94.69 103 SER A O 1
ATOM 773 N N . GLY A 1 104 ? -5.875 -6.734 -3.129 1 94.81 104 GLY A N 1
ATOM 774 C CA . GLY A 1 104 ? -6.824 -7.066 -4.18 1 94.81 104 GLY A CA 1
ATOM 775 C C . GLY A 1 104 ? -8.266 -7.031 -3.711 1 94.81 104 GLY A C 1
ATOM 776 O O . GLY A 1 104 ? -8.539 -6.816 -2.527 1 94.81 104 GLY A O 1
ATOM 777 N N . ARG A 1 105 ? -9.125 -7.199 -4.695 1 91.94 105 ARG A N 1
ATOM 778 C CA . ARG A 1 105 ? -10.555 -7.27 -4.418 1 91.94 105 ARG A CA 1
ATOM 779 C C . ARG A 1 105 ? -11.25 -8.211 -5.395 1 91.94 105 ARG A C 1
ATOM 781 O O . ARG A 1 105 ? -10.82 -8.367 -6.535 1 91.94 105 ARG A O 1
ATOM 788 N N . LEU A 1 106 ? -12.297 -8.727 -4.898 1 92.56 106 LEU A N 1
ATOM 789 C CA . LEU A 1 106 ? -13.156 -9.516 -5.773 1 92.56 106 LEU A CA 1
ATOM 790 C C . LEU A 1 106 ? -14.016 -8.617 -6.652 1 92.56 106 LEU A C 1
ATOM 792 O O . LEU A 1 106 ? -14.375 -7.508 -6.254 1 92.56 106 LEU A O 1
ATOM 796 N N . VAL A 1 107 ? -14.258 -9.141 -7.809 1 88.44 107 VAL A N 1
ATOM 797 C CA . VAL A 1 107 ? -15.125 -8.438 -8.742 1 88.44 107 VAL A CA 1
ATOM 798 C C . VAL A 1 107 ? -16.422 -9.219 -8.93 1 88.44 107 VAL A C 1
ATOM 800 O O . VAL A 1 107 ? -16.391 -10.43 -9.164 1 88.44 107 VAL A O 1
ATOM 803 N N . GLY A 1 108 ? -17.547 -8.555 -8.812 1 84.94 108 GLY A N 1
ATOM 804 C CA . GLY A 1 108 ? -18.812 -9.234 -8.953 1 84.94 108 GLY A CA 1
ATOM 805 C C . GLY A 1 108 ? -18.984 -10.398 -7.992 1 84.94 108 GLY A C 1
ATOM 806 O O . GLY A 1 108 ? -18.672 -10.281 -6.809 1 84.94 108 GLY A O 1
ATOM 807 N N . SER A 1 109 ? -19.547 -11.438 -8.453 1 86.69 109 SER A N 1
ATOM 808 C CA . SER A 1 109 ? -19.797 -12.602 -7.605 1 86.69 109 SER A CA 1
ATOM 809 C C . SER A 1 109 ? -18.531 -13.453 -7.453 1 86.69 109 SER A C 1
ATOM 811 O O . SER A 1 109 ? -18.422 -14.242 -6.508 1 86.69 109 SER A O 1
ATOM 813 N N . ALA A 1 110 ? -17.625 -13.273 -8.398 1 92 110 ALA A N 1
ATOM 814 C CA . ALA A 1 110 ? -16.344 -13.969 -8.391 1 92 110 ALA A CA 1
ATOM 815 C C . ALA A 1 110 ? -16.531 -15.469 -8.203 1 92 110 ALA A C 1
ATOM 817 O O . ALA A 1 110 ? -15.812 -16.094 -7.422 1 92 110 ALA A O 1
ATOM 818 N N . LEU A 1 111 ? -17.5 -16.062 -8.875 1 91 111 LEU A N 1
ATOM 819 C CA . LEU A 1 111 ? -17.75 -17.5 -8.82 1 91 111 LEU A CA 1
ATOM 820 C C . LEU A 1 111 ? -16.766 -18.25 -9.719 1 91 111 LEU A C 1
ATOM 822 O O . LEU A 1 111 ? -16.453 -17.797 -10.82 1 91 111 LEU A O 1
ATOM 826 N N . CYS A 1 112 ? -16.281 -19.328 -9.141 1 90.25 112 CYS A N 1
ATOM 827 C CA . CYS A 1 112 ? -15.352 -20.156 -9.891 1 90.25 112 CYS A CA 1
ATOM 828 C C . CYS A 1 112 ? -15.461 -21.625 -9.469 1 90.25 112 CYS A C 1
ATOM 830 O O . CYS A 1 112 ? -16.062 -21.922 -8.438 1 90.25 112 CYS A O 1
ATOM 832 N N . ASP A 1 113 ? -14.977 -22.469 -10.352 1 86.38 113 ASP A N 1
ATOM 833 C CA . ASP A 1 113 ? -15.008 -23.906 -10.086 1 86.38 113 ASP A CA 1
ATOM 834 C C . ASP A 1 113 ? -13.602 -24.453 -9.828 1 86.38 113 ASP A C 1
ATOM 836 O O . ASP A 1 113 ? -12.68 -24.188 -10.602 1 86.38 113 ASP A O 1
ATOM 840 N N . ALA A 1 114 ? -13.57 -25.219 -8.742 1 85.06 114 ALA A N 1
ATOM 841 C CA . ALA A 1 114 ? -12.297 -25.891 -8.492 1 85.06 114 ALA A CA 1
ATOM 842 C C . ALA A 1 114 ? -11.914 -26.797 -9.664 1 85.06 114 ALA A C 1
ATOM 844 O O . ALA A 1 114 ? -12.773 -27.391 -10.32 1 85.06 114 ALA A O 1
ATOM 845 N N . GLY A 1 115 ? -10.625 -26.859 -9.906 1 86.56 115 GLY A N 1
ATOM 846 C CA . GLY A 1 115 ? -10.133 -27.719 -10.977 1 86.56 115 GLY A CA 1
ATOM 847 C C . GLY A 1 115 ? -10.125 -27.031 -12.328 1 86.56 115 GLY A C 1
ATOM 848 O O . GLY A 1 115 ? -9.438 -27.469 -13.25 1 86.56 115 GLY A O 1
ATOM 849 N N . LYS A 1 116 ? -10.883 -26.047 -12.461 1 88.62 116 LYS A N 1
ATOM 850 C CA . LYS A 1 116 ? -10.883 -25.297 -13.711 1 88.62 116 LYS A CA 1
ATOM 851 C C . LYS A 1 116 ? -9.766 -24.25 -13.727 1 88.62 116 LYS A C 1
ATOM 853 O O . LYS A 1 116 ? -9.445 -23.672 -12.695 1 88.62 116 LYS A O 1
ATOM 858 N N . ALA A 1 117 ? -9.32 -24.062 -14.922 1 91.25 117 ALA A N 1
ATOM 859 C CA . ALA A 1 117 ? -8.188 -23.156 -15.055 1 91.25 117 ALA A CA 1
ATOM 860 C C . ALA A 1 117 ? -8.625 -21.703 -14.922 1 91.25 117 ALA A C 1
ATOM 862 O O . ALA A 1 117 ? -9.664 -21.297 -15.453 1 91.25 117 ALA A O 1
ATOM 863 N N . LEU A 1 118 ? -7.859 -20.969 -14.141 1 94.19 118 LEU A N 1
ATOM 864 C CA . LEU A 1 118 ? -7.957 -19.516 -14.133 1 94.19 118 LEU A CA 1
ATOM 865 C C . LEU A 1 118 ? -6.793 -18.891 -14.891 1 94.19 118 LEU A C 1
ATOM 867 O O . LEU A 1 118 ? -5.75 -19.531 -15.07 1 94.19 118 LEU A O 1
ATOM 871 N N . HIS A 1 119 ? -7.047 -17.719 -15.391 1 95.44 119 HIS A N 1
ATOM 872 C CA . HIS A 1 119 ? -6 -16.953 -16.047 1 95.44 119 HIS A CA 1
ATOM 873 C C . HIS A 1 119 ? -5.512 -15.812 -15.148 1 95.44 119 HIS A C 1
ATOM 875 O O . HIS A 1 119 ? -6.305 -14.977 -14.711 1 95.44 119 HIS A O 1
ATOM 881 N N . PHE A 1 120 ? -4.277 -15.867 -14.891 1 96.44 120 PHE A N 1
ATOM 882 C CA . PHE A 1 120 ? -3.613 -14.836 -14.102 1 96.44 120 PHE A CA 1
ATOM 883 C C . PHE A 1 120 ? -2.877 -13.852 -15 1 96.44 120 PHE A C 1
ATOM 885 O O . PHE A 1 120 ? -1.881 -14.211 -15.633 1 96.44 120 PHE A O 1
ATOM 892 N N . VAL A 1 121 ? -3.369 -12.641 -15.023 1 95.75 121 VAL A N 1
ATOM 893 C CA . VAL A 1 121 ? -2.797 -11.602 -15.875 1 95.75 121 VAL A CA 1
ATOM 894 C C . VAL A 1 121 ? -1.976 -10.633 -15.023 1 95.75 121 VAL A C 1
ATOM 896 O O . VAL A 1 121 ? -2.455 -10.125 -14.008 1 95.75 121 VAL A O 1
ATOM 899 N N . THR A 1 122 ? -0.733 -10.43 -15.43 1 97.44 122 THR A N 1
ATOM 900 C CA . THR A 1 122 ? 0.156 -9.484 -14.766 1 97.44 122 THR A CA 1
ATOM 901 C C . THR A 1 122 ? 0.651 -8.422 -15.734 1 97.44 122 THR A C 1
ATOM 903 O O . THR A 1 122 ? 1.034 -8.742 -16.859 1 97.44 122 THR A O 1
ATOM 906 N N . ARG A 1 123 ? 0.632 -7.152 -15.352 1 94.81 123 ARG A N 1
ATOM 907 C CA . ARG A 1 123 ? 1.181 -6.051 -16.141 1 94.81 123 ARG A CA 1
ATOM 908 C C . ARG A 1 123 ? 2.127 -5.199 -15.297 1 94.81 123 ARG A C 1
ATOM 910 O O . ARG A 1 123 ? 1.85 -4.926 -14.125 1 94.81 123 ARG A O 1
ATOM 917 N N . PRO A 1 124 ? 3.219 -4.797 -15.914 1 94.31 124 PRO A N 1
ATOM 918 C CA . PRO A 1 124 ? 4.109 -3.895 -15.18 1 94.31 124 PRO A CA 1
ATOM 919 C C . PRO A 1 124 ? 3.594 -2.457 -15.141 1 94.31 124 PRO A C 1
ATOM 921 O O . PRO A 1 124 ? 3.32 -1.871 -16.188 1 94.31 124 PRO A O 1
ATOM 924 N N . LEU A 1 125 ? 3.408 -1.942 -14.008 1 90.19 125 LEU A N 1
ATOM 925 C CA . LEU A 1 125 ? 3.043 -0.537 -13.867 1 90.19 125 LEU A CA 1
ATOM 926 C C . LEU A 1 125 ? 4.285 0.345 -13.812 1 90.19 125 LEU A C 1
ATOM 928 O O . LEU A 1 125 ? 4.328 1.408 -14.438 1 90.19 125 LEU A O 1
ATOM 932 N N . LYS A 1 126 ? 5.23 -0.105 -13.062 1 90 126 LYS A N 1
ATOM 933 C CA . LYS A 1 126 ? 6.508 0.589 -12.922 1 90 126 LYS A CA 1
ATOM 934 C C . LYS A 1 126 ? 7.598 -0.361 -12.438 1 90 126 LYS A C 1
ATOM 936 O O . LYS A 1 126 ? 7.418 -1.066 -11.445 1 90 126 LYS A O 1
ATOM 941 N N . LEU A 1 127 ? 8.594 -0.403 -13.188 1 91.5 127 LEU A N 1
ATOM 942 C CA . LEU A 1 127 ? 9.797 -1.119 -12.781 1 91.5 127 LEU A CA 1
ATOM 943 C C . LEU A 1 127 ? 10.938 -0.146 -12.484 1 91.5 127 LEU A C 1
ATOM 945 O O . LEU A 1 127 ? 11.617 0.318 -13.406 1 91.5 127 LEU A O 1
ATOM 949 N N . GLY A 1 128 ? 11.07 0.096 -11.18 1 85.69 128 GLY A N 1
ATOM 950 C CA . GLY A 1 128 ? 12.094 1.049 -10.773 1 85.69 128 GLY A CA 1
ATOM 951 C C . GLY A 1 128 ? 13.398 0.392 -10.391 1 85.69 128 GLY A C 1
ATOM 952 O O . GLY A 1 128 ? 13.625 -0.782 -10.695 1 85.69 128 GLY A O 1
ATOM 953 N N . ARG A 1 129 ? 14.266 1.282 -9.828 1 81.81 129 ARG A N 1
ATOM 954 C CA . ARG A 1 129 ? 15.578 0.804 -9.398 1 81.81 129 ARG A CA 1
ATOM 955 C C . ARG A 1 129 ? 15.453 -0.077 -8.156 1 81.81 129 ARG A C 1
ATOM 957 O O . ARG A 1 129 ? 16.141 -1.094 -8.047 1 81.81 129 ARG A O 1
ATOM 964 N N . THR A 1 130 ? 14.492 0.299 -7.246 1 85.5 130 THR A N 1
ATOM 965 C CA . THR A 1 130 ? 14.43 -0.396 -5.965 1 85.5 130 THR A CA 1
ATOM 966 C C . THR A 1 130 ? 13.07 -1.058 -5.766 1 85.5 130 THR A C 1
ATOM 968 O O . THR A 1 130 ? 12.945 -2.012 -4.996 1 85.5 130 THR A O 1
ATOM 971 N N . LEU A 1 131 ? 12.109 -0.433 -6.43 1 89.56 131 LEU A N 1
ATOM 972 C CA . LEU A 1 131 ? 10.758 -0.949 -6.25 1 89.56 131 LEU A CA 1
ATOM 973 C C . LEU A 1 131 ? 10.133 -1.32 -7.59 1 89.56 131 LEU A C 1
ATOM 975 O O . LEU A 1 131 ? 10.398 -0.667 -8.602 1 89.56 131 LEU A O 1
ATOM 979 N N . GLY A 1 132 ? 9.406 -2.352 -7.617 1 93.62 132 GLY A N 1
ATOM 980 C CA . GLY A 1 132 ? 8.578 -2.75 -8.742 1 93.62 132 GLY A CA 1
ATOM 981 C C . GLY A 1 132 ? 7.098 -2.818 -8.406 1 93.62 132 GLY A C 1
ATOM 982 O O . GLY A 1 132 ? 6.723 -3.262 -7.32 1 93.62 132 GLY A O 1
ATOM 983 N N . TYR A 1 133 ? 6.238 -2.32 -9.305 1 93.62 133 TYR A N 1
ATOM 984 C CA . TYR A 1 133 ? 4.789 -2.299 -9.133 1 93.62 133 TYR A CA 1
ATOM 985 C C . TYR A 1 133 ? 4.098 -3.07 -10.25 1 93.62 133 TYR A C 1
ATOM 987 O O . TYR A 1 133 ? 4.352 -2.826 -11.43 1 93.62 133 TYR A O 1
ATOM 995 N N . LEU A 1 134 ? 3.217 -3.961 -9.836 1 96.12 134 LEU A N 1
ATOM 996 C CA . LEU A 1 134 ? 2.521 -4.809 -10.797 1 96.12 134 LEU A CA 1
ATOM 997 C C . LEU A 1 134 ? 1.01 -4.703 -10.625 1 96.12 134 LEU A C 1
ATOM 999 O O . LEU A 1 134 ? 0.516 -4.605 -9.5 1 96.12 134 LEU A O 1
ATOM 1003 N N . GLU A 1 135 ? 0.371 -4.742 -11.75 1 94.12 135 GLU A N 1
ATOM 1004 C CA . GLU A 1 135 ? -1.082 -4.879 -11.789 1 94.12 135 GLU A CA 1
ATOM 1005 C C . GLU A 1 135 ? -1.495 -6.332 -11.992 1 94.12 135 GLU A C 1
ATOM 1007 O O . GLU A 1 135 ? -0.899 -7.047 -12.805 1 94.12 135 GLU A O 1
ATOM 1012 N N . LEU A 1 136 ? -2.527 -6.758 -11.266 1 96.88 136 LEU A N 1
ATOM 1013 C CA . LEU A 1 136 ? -2.986 -8.141 -11.305 1 96.88 136 LEU A CA 1
ATOM 1014 C C . LEU A 1 136 ? -4.453 -8.219 -11.711 1 96.88 136 LEU A C 1
ATOM 1016 O O . LEU A 1 136 ? -5.273 -7.43 -11.242 1 96.88 136 LEU A O 1
ATOM 1020 N N . GLU A 1 137 ? -4.719 -9.141 -12.594 1 94.44 137 GLU A N 1
ATOM 1021 C CA . GLU A 1 137 ? -6.09 -9.531 -12.914 1 94.44 137 GLU A CA 1
ATOM 1022 C C . GLU A 1 137 ? -6.246 -11.047 -12.93 1 94.44 137 GLU A C 1
ATOM 1024 O O . GLU A 1 137 ? -5.371 -11.766 -13.422 1 94.44 137 GLU A O 1
ATOM 1029 N N . ILE A 1 138 ? -7.312 -11.492 -12.367 1 95.62 138 ILE A N 1
ATOM 1030 C CA . ILE A 1 138 ? -7.633 -12.914 -12.391 1 95.62 138 ILE A CA 1
ATOM 1031 C C . ILE A 1 138 ? -8.945 -13.133 -13.141 1 95.62 138 ILE A C 1
ATOM 1033 O O . ILE A 1 138 ? -9.977 -12.555 -12.789 1 95.62 138 ILE A O 1
ATOM 1037 N N . TRP A 1 139 ? -8.852 -13.961 -14.133 1 94 139 TRP A N 1
ATOM 1038 C CA . TRP A 1 139 ? -10 -14.227 -15 1 94 139 TRP A CA 1
ATOM 1039 C C . TRP A 1 139 ? -10.398 -15.695 -14.938 1 94 139 TRP A C 1
ATOM 1041 O O . TRP A 1 139 ? -9.555 -16.562 -14.758 1 94 139 TRP A O 1
ATOM 1051 N N . SER A 1 140 ? -11.703 -15.891 -15.242 1 89.75 140 SER A N 1
ATOM 1052 C CA . SER A 1 140 ? -12.18 -17.266 -15.328 1 89.75 140 SER A CA 1
ATOM 1053 C C . SER A 1 140 ? -11.68 -17.938 -16.609 1 89.75 140 SER A C 1
ATOM 1055 O O . SER A 1 140 ? -11.328 -17.266 -17.578 1 89.75 140 SER A O 1
ATOM 1057 N N . GLY A 1 141 ? -11.242 -19.141 -16.609 1 72.62 141 GLY A N 1
ATOM 1058 C CA . GLY A 1 141 ? -10.5 -19.891 -17.609 1 72.62 141 GLY A CA 1
ATOM 1059 C C . GLY A 1 141 ? -11.344 -20.266 -18.812 1 72.62 141 GLY A C 1
ATOM 1060 O O . GLY A 1 141 ? -10.961 -19.969 -19.953 1 72.62 141 GLY A O 1
ATOM 1061 N N . ASP A 1 142 ? -12.375 -21.344 -18.453 1 59.94 142 ASP A N 1
ATOM 1062 C CA . ASP A 1 142 ? -12.93 -22.172 -19.516 1 59.94 142 ASP A CA 1
ATOM 1063 C C . ASP A 1 142 ? -14.117 -21.5 -20.188 1 59.94 142 ASP A C 1
ATOM 1065 O O . ASP A 1 142 ? -15.008 -20.984 -19.516 1 59.94 142 ASP A O 1
ATOM 1069 N N . GLY A 1 143 ? -13.898 -20.703 -21.359 1 61.69 143 GLY A N 1
ATOM 1070 C CA . GLY A 1 143 ? -14.938 -20.203 -22.25 1 61.69 143 GLY A CA 1
ATOM 1071 C C . GLY A 1 143 ? -14.828 -18.719 -22.531 1 61.69 143 GLY A C 1
ATOM 1072 O O . GLY A 1 143 ? -14.094 -18 -21.844 1 61.69 143 GLY A O 1
ATOM 1073 N N . GLU A 1 144 ? -14.898 -18.375 -23.656 1 65.38 144 GLU A N 1
ATOM 1074 C CA . GLU A 1 144 ? -15.117 -16.984 -24.047 1 65.38 144 GLU A CA 1
ATOM 1075 C C . GLU A 1 144 ? -16.594 -16.625 -24 1 65.38 144 GLU A C 1
ATOM 1077 O O . GLU A 1 144 ? -17.453 -17.422 -24.406 1 65.38 144 GLU A O 1
ATOM 1082 N N . PRO A 1 145 ? -17.031 -15.664 -23.297 1 73.56 145 PRO A N 1
ATOM 1083 C CA . PRO A 1 145 ? -16.172 -14.648 -22.703 1 73.56 145 PRO A CA 1
ATOM 1084 C C . PRO A 1 145 ? -15.727 -15.016 -21.281 1 73.56 145 PRO A C 1
ATOM 1086 O O . PRO A 1 145 ? -16.438 -15.742 -20.578 1 73.56 145 PRO A O 1
ATOM 1089 N N . ARG A 1 146 ? -14.602 -14.688 -20.891 1 84.56 146 ARG A N 1
ATOM 1090 C CA . ARG A 1 146 ? -14.062 -14.875 -19.547 1 84.56 146 ARG A CA 1
ATOM 1091 C C . ARG A 1 146 ? -14.602 -13.828 -18.594 1 84.56 146 ARG A C 1
ATOM 1093 O O . ARG A 1 146 ? -14.844 -12.68 -18.984 1 84.56 146 ARG A O 1
ATOM 1100 N N . ASP A 1 147 ? -14.836 -14.328 -17.359 1 88.25 147 ASP A N 1
ATOM 1101 C CA . ASP A 1 147 ? -15.258 -13.398 -16.312 1 88.25 147 ASP A CA 1
ATOM 1102 C C . ASP A 1 147 ? -14.062 -12.898 -15.508 1 88.25 147 ASP A C 1
ATOM 1104 O O . ASP A 1 147 ? -13.188 -13.688 -15.141 1 88.25 147 ASP A O 1
ATOM 1108 N N . LEU A 1 148 ? -14.055 -11.594 -15.312 1 91.56 148 LEU A N 1
ATOM 1109 C CA . LEU A 1 148 ? -13.094 -11.039 -14.367 1 91.56 148 LEU A CA 1
ATOM 1110 C C . LEU A 1 148 ? -13.5 -11.359 -12.93 1 91.56 148 LEU A C 1
ATOM 1112 O O . LEU A 1 148 ? -14.594 -10.992 -12.492 1 91.56 148 LEU A O 1
ATOM 1116 N N . LEU A 1 149 ? -12.625 -12 -12.203 1 93.56 149 LEU A N 1
ATOM 1117 C CA . LEU A 1 149 ? -12.969 -12.484 -10.867 1 93.56 149 LEU A CA 1
ATOM 1118 C C . LEU A 1 149 ? -12.352 -11.602 -9.789 1 93.56 149 LEU A C 1
ATOM 1120 O O . LEU A 1 149 ? -12.953 -11.414 -8.727 1 93.56 149 LEU A O 1
ATOM 1124 N N . ALA A 1 150 ? -11.172 -11.117 -10.07 1 94.81 150 ALA A N 1
ATOM 1125 C CA . ALA A 1 150 ? -10.461 -10.312 -9.07 1 94.81 150 ALA A CA 1
ATOM 1126 C C . ALA A 1 150 ? -9.43 -9.406 -9.734 1 94.81 150 ALA A C 1
ATOM 1128 O O . ALA A 1 150 ? -8.961 -9.688 -10.836 1 94.81 150 ALA A O 1
ATOM 1129 N N . VAL A 1 151 ? -9.125 -8.352 -9.102 1 93.69 151 VAL A N 1
ATOM 1130 C CA . VAL A 1 151 ? -8.047 -7.445 -9.484 1 93.69 151 VAL A CA 1
ATOM 1131 C C . VAL A 1 151 ? -7.16 -7.164 -8.273 1 93.69 151 VAL A C 1
ATOM 1133 O O . VAL A 1 151 ? -7.59 -7.316 -7.129 1 93.69 151 VAL A O 1
ATOM 1136 N N . GLY A 1 152 ? -5.922 -6.789 -8.555 1 94.5 152 GLY A N 1
ATOM 1137 C CA . GLY A 1 152 ? -5.031 -6.535 -7.426 1 94.5 152 GLY A CA 1
ATOM 1138 C C . GLY A 1 152 ? -3.764 -5.805 -7.824 1 94.5 152 GLY A C 1
ATOM 1139 O O . GLY A 1 152 ? -3.617 -5.383 -8.969 1 94.5 152 GLY A O 1
ATOM 1140 N N . ARG A 1 153 ? -2.965 -5.57 -6.84 1 94 153 ARG A N 1
ATOM 1141 C CA . ARG A 1 153 ? -1.658 -4.941 -6.988 1 94 153 ARG A CA 1
ATOM 1142 C C . ARG A 1 153 ? -0.592 -5.695 -6.203 1 94 153 ARG A C 1
ATOM 1144 O O . ARG A 1 153 ? -0.883 -6.281 -5.156 1 94 153 ARG A O 1
ATOM 1151 N N . HIS A 1 154 ? 0.59 -5.695 -6.754 1 97.75 154 HIS A N 1
ATOM 1152 C CA . HIS A 1 154 ? 1.758 -6.301 -6.125 1 97.75 154 HIS A CA 1
ATOM 1153 C C . HIS A 1 154 ? 2.963 -5.367 -6.18 1 97.75 154 HIS A C 1
ATOM 1155 O O . HIS A 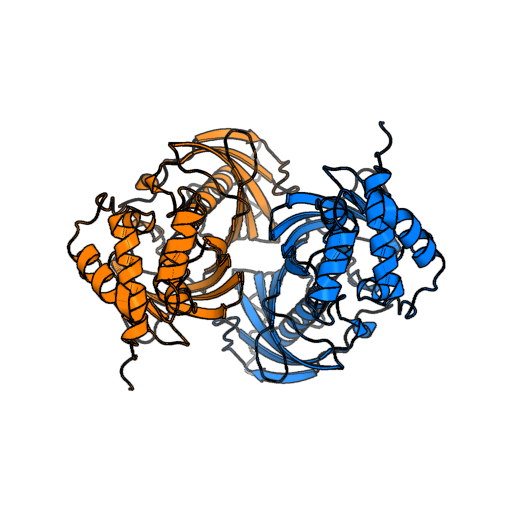1 154 ? 3.369 -4.934 -7.262 1 97.75 154 HIS A O 1
ATOM 1161 N N . CYS A 1 155 ? 3.432 -4.965 -4.988 1 95.06 155 CYS A N 1
ATOM 1162 C CA . CYS A 1 155 ? 4.633 -4.145 -4.891 1 95.06 155 CYS A CA 1
ATOM 1163 C C . CYS A 1 155 ? 5.805 -4.961 -4.355 1 95.06 155 CYS A C 1
ATOM 1165 O O . CYS A 1 155 ? 5.676 -5.652 -3.346 1 95.06 155 CYS A O 1
ATOM 1167 N N . LYS A 1 156 ? 6.941 -4.848 -5.02 1 94.19 156 LYS A N 1
ATOM 1168 C CA . LYS A 1 156 ? 8.109 -5.633 -4.629 1 94.19 156 LYS A CA 1
ATOM 1169 C C . LYS A 1 156 ? 9.336 -4.75 -4.465 1 94.19 156 LYS A C 1
ATOM 1171 O O . LYS A 1 156 ? 9.539 -3.807 -5.234 1 94.19 156 LYS A O 1
ATOM 1176 N N . ALA A 1 157 ? 10.102 -5.062 -3.439 1 91.06 157 ALA A N 1
ATOM 1177 C CA . ALA A 1 157 ? 11.445 -4.5 -3.324 1 91.06 157 ALA A CA 1
ATOM 1178 C C . ALA A 1 157 ? 12.445 -5.277 -4.18 1 91.06 157 ALA A C 1
ATOM 1180 O O . ALA A 1 157 ? 12.586 -6.492 -4.023 1 91.06 157 ALA A O 1
ATOM 1181 N N . LEU A 1 158 ? 13.039 -4.566 -5.09 1 88.12 158 LEU A N 1
ATOM 1182 C CA . LEU A 1 158 ? 13.93 -5.219 -6.047 1 88.12 158 LEU A CA 1
ATOM 1183 C C . LEU A 1 158 ? 15.367 -5.25 -5.52 1 88.12 158 LEU A C 1
ATOM 1185 O O . LEU A 1 158 ? 16.203 -4.434 -5.918 1 88.12 158 LEU A O 1
ATOM 1189 N N . LYS A 1 159 ? 15.57 -6 -4.59 1 73.81 159 LYS A N 1
ATOM 1190 C CA . LYS A 1 159 ? 16.906 -6.234 -4.039 1 73.81 159 LYS A CA 1
ATOM 1191 C C . LYS A 1 159 ? 17.297 -7.703 -4.152 1 73.81 159 LYS A C 1
ATOM 1193 O O . LYS A 1 159 ? 16.422 -8.578 -4.23 1 73.81 159 LYS A O 1
ATOM 1198 N N . PHE A 1 160 ? 18.547 -7.918 -4.555 1 60.47 160 PHE A N 1
ATOM 1199 C CA . PHE A 1 160 ? 18.953 -9.312 -4.52 1 60.47 160 PHE A CA 1
ATOM 1200 C C . PHE A 1 160 ? 19 -9.836 -3.088 1 60.47 160 PHE A C 1
ATOM 1202 O O . PHE A 1 160 ? 19.391 -9.102 -2.172 1 60.47 160 PHE A O 1
ATOM 1209 N N . PRO A 1 161 ? 18.172 -11.109 -3.086 1 50.97 161 PRO A N 1
ATOM 1210 C CA . PRO A 1 161 ? 18.25 -11.797 -1.796 1 50.97 161 PRO A CA 1
ATOM 1211 C C . PRO A 1 161 ? 19.688 -12.18 -1.412 1 50.97 161 PRO A C 1
ATOM 1213 O O . PRO A 1 161 ? 20.516 -12.438 -2.287 1 50.97 161 PRO A O 1
ATOM 1216 N N . GLY A 1 162 ? 20.359 -11.633 -0.394 1 51.38 162 GLY A N 1
ATOM 1217 C CA . GLY A 1 162 ? 21.609 -12.289 -0.026 1 51.38 162 GLY A CA 1
ATOM 1218 C C . GLY A 1 162 ? 22.109 -11.867 1.341 1 51.38 162 GLY A C 1
ATOM 1219 O O . GLY A 1 162 ? 22.141 -10.68 1.663 1 51.38 162 GLY A O 1
ATOM 1220 N N . SER A 1 163 ? 21.906 -12.781 2.137 1 47.38 163 SER A N 1
ATOM 1221 C CA . SER A 1 163 ? 22.469 -12.781 3.484 1 47.38 163 SER A CA 1
ATOM 1222 C C . SER A 1 163 ? 23.938 -12.383 3.471 1 47.38 163 SER A C 1
ATOM 1224 O O . SER A 1 163 ? 24.438 -11.758 4.414 1 47.38 163 SER A O 1
ATOM 1226 N N . SER A 1 164 ? 24.625 -13.031 2.371 1 47.91 164 SER A N 1
ATOM 1227 C CA . SER A 1 164 ? 26.047 -12.703 2.307 1 47.91 164 SER A CA 1
ATOM 1228 C C . SER A 1 164 ? 26.359 -11.852 1.08 1 47.91 164 SER A C 1
ATOM 1230 O O . SER A 1 164 ? 25.781 -12.047 0.015 1 47.91 164 SER A O 1
ATOM 1232 N N . ALA A 1 165 ? 27.047 -10.859 1.231 1 52.19 165 ALA A N 1
ATOM 1233 C CA . ALA A 1 165 ? 27.578 -9.977 0.198 1 52.19 165 ALA A CA 1
ATOM 1234 C C . ALA A 1 165 ? 28.078 -10.773 -1.006 1 52.19 165 ALA A C 1
ATOM 1236 O O . ALA A 1 165 ? 27.859 -10.375 -2.152 1 52.19 165 ALA A O 1
ATOM 1237 N N . ALA A 1 166 ? 28.562 -11.961 -0.73 1 50.84 166 ALA A N 1
ATOM 1238 C CA . ALA A 1 166 ? 29.172 -12.734 -1.812 1 50.84 166 ALA A CA 1
ATOM 1239 C C . ALA A 1 166 ? 28.109 -13.375 -2.688 1 50.84 166 ALA A C 1
ATOM 1241 O O . ALA A 1 166 ? 28.172 -13.312 -3.918 1 50.84 166 ALA A O 1
ATOM 1242 N N . LEU A 1 167 ? 27.141 -14.031 -2.086 1 55.66 167 LEU A N 1
ATOM 1243 C CA . LEU A 1 167 ? 26.078 -14.664 -2.855 1 55.66 167 LEU A CA 1
ATOM 1244 C C . LEU A 1 167 ? 25.25 -13.617 -3.596 1 55.66 167 LEU A C 1
ATOM 1246 O O . LEU A 1 167 ? 24.859 -13.836 -4.742 1 55.66 167 LEU A O 1
ATOM 1250 N N . GLY A 1 168 ? 25.172 -12.594 -2.949 1 59.97 168 GLY A N 1
ATOM 1251 C CA . GLY A 1 168 ? 24.484 -11.484 -3.596 1 59.97 168 GLY A CA 1
ATOM 1252 C C . GLY A 1 168 ? 25.219 -10.969 -4.824 1 59.97 168 GLY A C 1
ATOM 1253 O O . GLY A 1 168 ? 24.594 -10.734 -5.863 1 59.97 168 GLY A O 1
ATOM 1254 N N . SER A 1 169 ? 26.484 -10.93 -4.629 1 61.5 169 SER A N 1
ATOM 1255 C CA . SER A 1 169 ? 27.297 -10.461 -5.742 1 61.5 169 SER A CA 1
ATOM 1256 C C . SER A 1 169 ? 27.266 -11.453 -6.902 1 61.5 169 SER A C 1
ATOM 1258 O O . SER A 1 169 ? 27.219 -11.055 -8.07 1 61.5 169 SER A O 1
ATOM 1260 N N . LEU A 1 170 ? 27.328 -12.68 -6.586 1 63.25 170 LEU A N 1
ATOM 1261 C CA . LEU A 1 170 ? 27.312 -13.703 -7.629 1 63.25 170 LEU A CA 1
ATOM 1262 C C . LEU A 1 170 ? 25.969 -13.688 -8.367 1 63.25 170 LEU A C 1
ATOM 1264 O O . LEU A 1 170 ? 25.922 -13.805 -9.594 1 63.25 170 LEU A O 1
ATOM 1268 N N . LEU A 1 171 ? 25 -13.516 -7.57 1 66.06 171 LEU A N 1
ATOM 1269 C CA . LEU A 1 171 ? 23.672 -13.484 -8.164 1 66.06 171 LEU A CA 1
ATOM 1270 C C . LEU A 1 171 ? 23.484 -12.227 -9.008 1 66.06 171 LEU A C 1
ATOM 1272 O O . LEU A 1 171 ? 22.828 -12.273 -10.062 1 66.06 171 LEU A O 1
ATOM 1276 N N . GLN A 1 172 ? 24.141 -11.289 -8.516 1 69.75 172 GLN A N 1
ATOM 1277 C CA . GLN A 1 172 ? 24.109 -10.039 -9.273 1 69.75 172 GLN A CA 1
ATOM 1278 C C . GLN A 1 172 ? 24.828 -10.188 -10.609 1 69.75 172 GLN A C 1
ATOM 1280 O O . GLN A 1 172 ? 24.375 -9.68 -11.633 1 69.75 172 GLN A O 1
ATOM 1285 N N . LEU A 1 173 ? 25.922 -10.875 -10.516 1 71.12 173 LEU A N 1
ATOM 1286 C CA . LEU A 1 173 ? 26.688 -11.086 -11.734 1 71.12 173 LEU A CA 1
ATOM 1287 C C . LEU A 1 173 ? 25.938 -11.992 -12.703 1 71.12 173 LEU A C 1
ATOM 1289 O O . LEU A 1 173 ? 25.891 -11.719 -13.906 1 71.12 173 LEU A O 1
ATOM 1293 N N . GLY A 1 174 ? 25.375 -13.023 -12.242 1 76.31 174 GLY A N 1
ATOM 1294 C CA . GLY A 1 174 ? 24.625 -13.945 -13.078 1 76.31 174 GLY A CA 1
ATOM 1295 C C . GLY A 1 174 ? 23.391 -13.305 -13.695 1 76.31 174 GLY A C 1
ATOM 1296 O O . GLY A 1 174 ? 22.953 -13.703 -14.773 1 76.31 174 GLY A O 1
ATOM 1297 N N . GLY A 1 175 ? 22.906 -12.289 -13.023 1 75.81 175 GLY A N 1
ATOM 1298 C CA . GLY A 1 175 ? 21.703 -11.625 -13.477 1 75.81 175 GLY A CA 1
ATOM 1299 C C . GLY A 1 175 ? 21.984 -10.461 -14.414 1 75.81 175 GLY A C 1
ATOM 1300 O O . GLY A 1 175 ? 21.047 -9.875 -14.977 1 75.81 175 GLY A O 1
ATOM 1301 N N . HIS A 1 176 ? 23.234 -10.188 -14.586 1 79.81 176 HIS A N 1
ATOM 1302 C CA . HIS A 1 176 ? 23.594 -9.078 -15.469 1 79.81 176 HIS A CA 1
ATOM 1303 C C . HIS A 1 176 ? 23.234 -9.375 -16.922 1 79.81 176 HIS A C 1
ATOM 1305 O O . HIS A 1 176 ? 23.422 -10.5 -17.391 1 79.81 176 HIS A O 1
ATOM 1311 N N . PRO A 1 177 ? 22.75 -8.383 -17.609 1 81.62 177 PRO A N 1
ATOM 1312 C CA . PRO A 1 177 ? 22.25 -8.586 -18.969 1 81.62 177 PRO A CA 1
ATOM 1313 C C . PRO A 1 177 ? 23.312 -9.156 -19.922 1 81.62 177 PRO A C 1
ATOM 1315 O O . PRO A 1 177 ? 22.984 -9.883 -20.859 1 81.62 177 PRO A O 1
ATOM 1318 N N . ALA A 1 178 ? 24.484 -8.883 -19.672 1 82.81 178 ALA A N 1
ATOM 1319 C CA . ALA A 1 178 ? 25.562 -9.344 -20.531 1 82.81 178 ALA A CA 1
ATOM 1320 C C . ALA A 1 178 ? 25.953 -10.789 -20.203 1 82.81 178 ALA A C 1
ATOM 1322 O O . ALA A 1 178 ? 26.531 -11.484 -21.047 1 82.81 178 ALA A O 1
ATOM 1323 N N . VAL A 1 179 ? 25.688 -11.273 -19.094 1 85.56 179 VAL A N 1
ATOM 1324 C CA . VAL A 1 179 ? 26.172 -12.562 -18.609 1 85.56 179 VAL A CA 1
ATOM 1325 C C . VAL A 1 179 ? 25.031 -13.586 -18.641 1 85.56 179 VAL A C 1
ATOM 1327 O O . VAL A 1 179 ? 25.266 -14.766 -18.922 1 85.56 179 VAL A O 1
ATOM 1330 N N . TYR A 1 180 ? 23.828 -13.125 -18.438 1 85.06 180 TYR A N 1
ATOM 1331 C CA . TYR A 1 180 ? 22.703 -14.016 -18.219 1 85.06 180 TYR A CA 1
ATOM 1332 C C . TYR A 1 180 ? 22.453 -14.898 -19.438 1 85.06 180 TYR A C 1
ATOM 1334 O O . TYR A 1 180 ? 22.234 -16.109 -19.297 1 85.06 180 TYR A O 1
ATOM 1342 N N . PRO A 1 181 ? 22.578 -14.352 -20.625 1 86.31 181 PRO A N 1
ATOM 1343 C CA . PRO A 1 181 ? 22.312 -15.211 -21.781 1 86.31 181 PRO A CA 1
ATOM 1344 C C . PRO A 1 181 ? 23.297 -16.375 -21.906 1 86.31 181 PRO A C 1
ATOM 1346 O O . PRO A 1 181 ? 22.969 -17.406 -22.469 1 86.31 181 PRO A O 1
ATOM 1349 N N . LEU A 1 182 ? 24.438 -16.234 -21.281 1 86.94 182 LEU A N 1
ATOM 1350 C CA . LEU A 1 182 ? 25.469 -17.266 -21.344 1 86.94 182 LEU A CA 1
ATOM 1351 C C . LEU A 1 182 ? 25.25 -18.328 -20.281 1 86.94 182 LEU A C 1
ATOM 1353 O O . LEU A 1 182 ? 25.469 -19.516 -20.516 1 86.94 182 LEU A O 1
ATOM 1357 N N . VAL A 1 183 ? 24.797 -17.906 -19.203 1 89.69 183 VAL A N 1
ATOM 1358 C CA . VAL A 1 183 ? 24.734 -18.797 -18.047 1 89.69 183 VAL A CA 1
ATOM 1359 C C . VAL A 1 183 ? 23.359 -19.453 -17.969 1 89.69 183 VAL A C 1
ATOM 1361 O O . VAL A 1 183 ? 23.219 -20.562 -17.438 1 89.69 183 VAL A O 1
ATOM 1364 N N . GLN A 1 184 ? 22.391 -18.797 -18.5 1 90.06 184 GLN A N 1
ATOM 1365 C CA . GLN A 1 184 ? 21 -19.203 -18.328 1 90.06 184 GLN A CA 1
ATOM 1366 C C . GLN A 1 184 ? 20.75 -20.609 -18.875 1 90.06 184 GLN A C 1
ATOM 1368 O O . GLN A 1 184 ? 20.156 -21.453 -18.203 1 90.06 184 GLN A O 1
ATOM 1373 N N . PRO A 1 185 ? 21.234 -20.922 -20.109 1 90.88 185 PRO A N 1
ATOM 1374 C CA . PRO A 1 185 ? 20.984 -22.281 -20.609 1 90.88 185 PRO A CA 1
ATOM 1375 C C . PRO A 1 185 ? 21.672 -23.359 -19.766 1 90.88 185 PRO A C 1
ATOM 1377 O O . PRO A 1 185 ? 21.125 -24.453 -19.594 1 90.88 185 PRO A O 1
ATOM 1380 N N . ILE A 1 186 ? 22.781 -23.062 -19.266 1 91.06 186 ILE A N 1
ATOM 1381 C CA . ILE A 1 186 ? 23.516 -24.016 -18.422 1 91.06 186 ILE A CA 1
ATOM 1382 C C . ILE A 1 186 ? 22.75 -24.234 -17.109 1 91.06 186 ILE A C 1
ATOM 1384 O O . ILE A 1 186 ? 22.531 -25.359 -16.703 1 91.06 186 ILE A O 1
ATOM 1388 N N . ALA A 1 187 ? 22.406 -23.156 -16.562 1 90.19 187 ALA A N 1
ATOM 1389 C CA . ALA A 1 187 ? 21.641 -23.219 -15.32 1 90.19 187 ALA A CA 1
ATOM 1390 C C . ALA A 1 187 ? 20.312 -23.938 -15.523 1 90.19 187 ALA A C 1
ATOM 1392 O O . ALA A 1 187 ? 19.953 -24.797 -14.711 1 90.19 187 ALA A O 1
ATOM 1393 N N . TYR A 1 188 ? 19.641 -23.641 -16.578 1 91.44 188 TYR A N 1
ATOM 1394 C CA . TYR A 1 188 ? 18.359 -24.266 -16.875 1 91.44 188 TYR A CA 1
ATOM 1395 C C . TYR A 1 188 ? 18.5 -25.781 -16.969 1 91.44 188 TYR A C 1
ATOM 1397 O O . TYR A 1 188 ? 17.734 -26.516 -16.344 1 91.44 188 TYR A O 1
ATOM 1405 N N . ASN A 1 189 ? 19.484 -26.203 -17.766 1 92.44 189 ASN A N 1
ATOM 1406 C CA . ASN A 1 189 ? 19.688 -27.625 -17.984 1 92.44 189 ASN A CA 1
ATOM 1407 C C . ASN A 1 189 ? 20.047 -28.344 -16.688 1 92.44 189 ASN A C 1
ATOM 1409 O O . ASN A 1 189 ? 19.578 -29.453 -16.422 1 92.44 189 ASN A O 1
ATOM 1413 N N . TRP A 1 190 ? 20.828 -27.688 -15.953 1 92.25 190 TRP A N 1
ATOM 1414 C CA . TRP A 1 190 ? 21.219 -28.266 -14.664 1 92.25 190 TRP A CA 1
ATOM 1415 C C . TRP A 1 190 ? 20.016 -28.391 -13.75 1 92.25 190 TRP A C 1
ATOM 1417 O O . TRP A 1 190 ? 19.781 -29.453 -13.164 1 92.25 190 TRP A O 1
ATOM 1427 N N . LEU A 1 191 ? 19.266 -27.391 -13.703 1 91.19 191 LEU A N 1
ATOM 1428 C CA . LEU A 1 191 ? 18.094 -27.375 -12.844 1 91.19 191 LEU A CA 1
ATOM 1429 C C . LEU A 1 191 ? 17.031 -28.359 -13.336 1 91.19 191 LEU A C 1
ATOM 1431 O O . LEU A 1 191 ? 16.406 -29.062 -12.531 1 91.19 191 LEU A O 1
ATOM 1435 N N . ALA A 1 192 ? 16.875 -28.391 -14.609 1 91.75 192 ALA A N 1
ATOM 1436 C CA . ALA A 1 192 ? 15.867 -29.266 -15.219 1 91.75 192 ALA A CA 1
ATOM 1437 C C . ALA A 1 192 ? 16.188 -30.734 -14.953 1 91.75 192 ALA A C 1
ATOM 1439 O O . ALA A 1 192 ? 15.281 -31.578 -14.977 1 91.75 192 ALA A O 1
ATOM 1440 N N . SER A 1 193 ? 17.406 -31.016 -14.688 1 91.69 193 SER A N 1
ATOM 1441 C CA . SER A 1 193 ? 17.812 -32.406 -14.492 1 91.69 193 SER A CA 1
ATOM 1442 C C . SER A 1 193 ? 17.703 -32.812 -13.023 1 91.69 193 SER A C 1
ATOM 1444 O O . SER A 1 193 ? 17.828 -33.969 -12.695 1 91.69 193 SER A O 1
ATOM 1446 N N . ARG A 1 194 ? 17.438 -31.922 -12.172 1 88.81 194 ARG A N 1
ATOM 1447 C CA . ARG A 1 194 ? 17.344 -32.188 -10.742 1 88.81 194 ARG A CA 1
ATOM 1448 C C . ARG A 1 194 ? 15.891 -32.469 -10.344 1 88.81 194 ARG A C 1
ATOM 1450 O O . ARG A 1 194 ? 14.961 -31.953 -10.953 1 88.81 194 ARG A O 1
ATOM 1457 N N . PRO A 1 195 ? 15.758 -33.344 -9.344 1 85.06 195 PRO A N 1
ATOM 1458 C CA . PRO A 1 195 ? 14.391 -33.562 -8.867 1 85.06 195 PRO A CA 1
ATOM 1459 C C . PRO A 1 195 ? 13.844 -32.406 -8.062 1 85.06 195 PRO A C 1
ATOM 1461 O O . PRO A 1 195 ? 14.609 -31.594 -7.52 1 85.06 195 PRO A O 1
ATOM 1464 N N . ILE A 1 196 ? 12.539 -32.344 -8.102 1 83.31 196 ILE A N 1
ATOM 1465 C CA . ILE A 1 196 ? 11.883 -31.359 -7.223 1 83.31 196 ILE A CA 1
ATOM 1466 C C . ILE A 1 196 ? 12.188 -31.703 -5.766 1 83.31 196 ILE A C 1
ATOM 1468 O O . ILE A 1 196 ? 12.164 -32.875 -5.379 1 83.31 196 ILE A O 1
ATOM 1472 N N . ALA A 1 197 ? 12.664 -30.859 -4.898 1 73.06 197 ALA A N 1
ATOM 1473 C CA . ALA A 1 197 ? 12.953 -31.047 -3.48 1 73.06 197 ALA A CA 1
ATOM 1474 C C . ALA A 1 197 ? 12.492 -29.844 -2.662 1 73.06 197 ALA A C 1
ATOM 1476 O O . ALA A 1 197 ? 12.953 -28.719 -2.883 1 73.06 197 ALA A O 1
ATOM 1477 N N . PRO A 1 198 ? 11.797 -30.062 -1.696 1 66.62 198 PRO A N 1
ATOM 1478 C CA . PRO A 1 198 ? 11 -31.219 -1.279 1 66.62 198 PRO A CA 1
ATOM 1479 C C . PRO A 1 198 ? 9.789 -31.453 -2.182 1 66.62 198 PRO A C 1
ATOM 1481 O O . PRO A 1 198 ? 9.438 -30.594 -2.988 1 66.62 198 PRO A O 1
ATOM 1484 N N . PRO A 1 199 ? 9.203 -32.656 -1.959 1 62.66 199 PRO A N 1
ATOM 1485 C CA . PRO A 1 199 ? 7.996 -32.906 -2.754 1 62.66 199 PRO A CA 1
ATOM 1486 C C . PRO A 1 199 ? 6.879 -31.922 -2.455 1 62.66 199 PRO A C 1
ATOM 1488 O O . PRO A 1 199 ? 6.688 -31.531 -1.3 1 62.66 199 PRO A O 1
ATOM 1491 N N . PRO A 1 200 ? 6.301 -31.453 -3.506 1 62.09 200 PRO A N 1
ATOM 1492 C CA . PRO A 1 200 ? 5.176 -30.531 -3.291 1 62.09 200 PRO A CA 1
ATOM 1493 C C . PRO A 1 200 ? 4.09 -31.141 -2.4 1 62.09 200 PRO A C 1
ATOM 1495 O O . PRO A 1 200 ? 3.746 -32.312 -2.549 1 62.09 200 PRO A O 1
ATOM 1498 N N . LEU A 1 201 ? 3.865 -30.594 -1.254 1 63.03 201 LEU A N 1
ATOM 1499 C CA . LEU A 1 201 ? 2.773 -31.062 -0.406 1 63.03 201 LEU A CA 1
ATOM 1500 C C . LEU A 1 201 ? 1.435 -30.938 -1.127 1 63.03 201 LEU A C 1
ATOM 1502 O O . LEU A 1 201 ? 0.578 -31.828 -1.01 1 63.03 201 LEU A O 1
ATOM 1506 N N . GLN A 1 202 ? 1.261 -30.234 -2.248 1 68.69 202 GLN A N 1
ATOM 1507 C CA . GLN A 1 202 ? -0.02 -29.953 -2.887 1 68.69 202 GLN A CA 1
ATOM 1508 C C . GLN A 1 202 ? -1.161 -29.984 -1.873 1 68.69 202 GLN A C 1
ATOM 1510 O O . GLN A 1 202 ? -1.903 -30.969 -1.811 1 68.69 202 GLN A O 1
ATOM 1515 N N . PRO A 1 203 ? -1.39 -28.953 -1.189 1 77.19 203 PRO A N 1
ATOM 1516 C CA . PRO A 1 203 ? -2.396 -28.953 -0.126 1 77.19 203 PRO A CA 1
ATOM 1517 C C . PRO A 1 203 ? -3.799 -29.266 -0.647 1 77.19 203 PRO A C 1
ATOM 1519 O O . PRO A 1 203 ? -4.164 -28.844 -1.745 1 77.19 203 PRO A O 1
ATOM 1522 N N . THR A 1 204 ? -4.543 -30.141 0.126 1 76.19 204 THR A N 1
ATOM 1523 C CA . THR A 1 204 ? -5.926 -30.438 -0.225 1 76.19 204 THR A CA 1
ATOM 1524 C C . THR A 1 204 ? -6.887 -29.516 0.515 1 76.19 204 THR A C 1
ATOM 1526 O O . THR A 1 204 ? -8.039 -29.359 0.105 1 76.19 204 THR A O 1
ATOM 1529 N N . ARG A 1 205 ? -6.395 -29.078 1.624 1 81.69 205 ARG A N 1
ATOM 1530 C CA . ARG A 1 205 ? -7.156 -28.125 2.428 1 81.69 205 ARG A CA 1
ATOM 1531 C C . ARG A 1 205 ? -6.254 -27.016 2.969 1 81.69 205 ARG A C 1
ATOM 1533 O O . ARG A 1 205 ? -5.035 -27.188 3.055 1 81.69 205 ARG A O 1
ATOM 1540 N N . ARG A 1 206 ? -6.879 -25.922 3.244 1 78.12 206 ARG A N 1
ATOM 1541 C CA . ARG A 1 206 ? -6.141 -24.812 3.812 1 78.12 206 ARG A CA 1
ATOM 1542 C C . ARG A 1 206 ? -5.402 -25.219 5.082 1 78.12 206 ARG A C 1
ATOM 1544 O O . ARG A 1 206 ? -4.297 -24.75 5.348 1 78.12 206 ARG A O 1
ATOM 1551 N N . ALA A 1 207 ? -5.992 -26.125 5.797 1 79 207 ALA A N 1
ATOM 1552 C CA . ALA A 1 207 ? -5.438 -26.578 7.07 1 79 207 ALA A CA 1
ATOM 1553 C C . ALA A 1 207 ? -4.105 -27.297 6.855 1 79 207 ALA A C 1
ATOM 1555 O O . ALA A 1 207 ? -3.322 -27.453 7.797 1 79 207 ALA A O 1
ATOM 1556 N N . ASP A 1 208 ? -3.924 -27.734 5.637 1 80.25 208 ASP A N 1
ATOM 1557 C CA . ASP A 1 208 ? -2.648 -28.375 5.324 1 80.25 208 ASP A CA 1
ATOM 1558 C C . ASP A 1 208 ? -1.506 -27.359 5.344 1 80.25 208 ASP A C 1
ATOM 1560 O O . ASP A 1 208 ? -0.348 -27.719 5.559 1 80.25 208 ASP A O 1
ATOM 1564 N N . LEU A 1 209 ? -1.863 -26.156 5.102 1 78.94 209 LEU A N 1
ATOM 1565 C CA . LEU A 1 209 ? -0.85 -25.109 5.082 1 78.94 209 LEU A CA 1
ATOM 1566 C C . LEU A 1 209 ? -0.703 -24.469 6.457 1 78.94 209 LEU A C 1
ATOM 1568 O O . LEU A 1 209 ? 0.415 -24.281 6.945 1 78.94 209 LEU A O 1
ATOM 1572 N N . PHE A 1 210 ? -1.837 -24.094 6.965 1 81.31 210 PHE A N 1
ATOM 1573 C CA . PHE A 1 210 ? -1.886 -23.484 8.289 1 81.31 210 PHE A CA 1
ATOM 1574 C C . PHE A 1 210 ? -2.848 -24.234 9.195 1 81.31 210 PHE A C 1
ATOM 1576 O O . PHE A 1 210 ? -4.023 -24.406 8.867 1 81.31 210 PHE A O 1
ATOM 1583 N N . PRO A 1 211 ? -2.236 -24.719 10.266 1 82 211 PRO A N 1
ATOM 1584 C CA . PRO A 1 211 ? -3.17 -25.297 11.234 1 82 211 PRO A CA 1
ATOM 1585 C C . PRO A 1 211 ? -4.176 -24.281 11.766 1 82 211 PRO A C 1
ATOM 1587 O O . PRO A 1 211 ? -3.988 -23.078 11.594 1 82 211 PRO A O 1
ATOM 1590 N N . PRO A 1 212 ? -5.281 -24.812 12.312 1 82.75 212 PRO A N 1
ATOM 1591 C CA . PRO A 1 212 ? -6.207 -23.875 12.969 1 82.75 212 PRO A CA 1
ATOM 1592 C C . PRO A 1 212 ? -5.527 -23.016 14.016 1 82.75 212 PRO A C 1
ATOM 1594 O O . PRO A 1 212 ? -4.637 -23.469 14.727 1 82.75 212 PRO A O 1
ATOM 1597 N N . LEU A 1 213 ? -5.992 -21.75 14 1 87.94 213 LEU A N 1
ATOM 1598 C CA . LEU A 1 213 ? -5.367 -20.797 14.914 1 87.94 213 LEU A CA 1
ATOM 1599 C C . LEU A 1 213 ? -5.758 -21.078 16.359 1 87.94 213 LEU A C 1
ATOM 1601 O O . LEU A 1 213 ? -6.918 -21.391 16.641 1 87.94 213 LEU A O 1
ATOM 1605 N N . ALA A 1 214 ? -4.805 -21.047 17.188 1 82.31 214 ALA A N 1
ATOM 1606 C CA . ALA A 1 214 ? -5.047 -21.188 18.609 1 82.31 214 ALA A CA 1
ATOM 1607 C C . ALA A 1 214 ? -5.277 -19.844 19.281 1 82.31 214 ALA A C 1
ATOM 1609 O O . ALA A 1 214 ? -4.406 -18.969 19.234 1 82.31 214 ALA A O 1
ATOM 1610 N N . ALA A 1 215 ? -6.445 -19.703 19.922 1 84.06 215 ALA A N 1
ATOM 1611 C CA . ALA A 1 215 ? -6.727 -18.438 20.594 1 84.06 215 ALA A CA 1
ATOM 1612 C C . ALA A 1 215 ? -5.926 -18.328 21.891 1 84.06 215 ALA A C 1
ATOM 1614 O O . ALA A 1 215 ? -5.859 -19.266 22.672 1 84.06 215 ALA A O 1
ATOM 1615 N N . LEU A 1 216 ? -5.289 -17.25 22.031 1 81.12 216 LEU A N 1
ATOM 1616 C CA . LEU A 1 216 ? -4.531 -16.984 23.25 1 81.12 216 LEU A CA 1
ATOM 1617 C C . LEU A 1 216 ? -5.332 -16.094 24.203 1 81.12 216 LEU A C 1
ATOM 1619 O O . LEU A 1 216 ? -5.332 -16.328 25.422 1 81.12 216 LEU A O 1
ATOM 1623 N N . SER A 1 217 ? -5.852 -15.062 23.672 1 79.5 217 SER A N 1
ATOM 1624 C CA . SER A 1 217 ? -6.645 -14.125 24.469 1 79.5 217 SER A CA 1
ATOM 1625 C C . SER A 1 217 ? -7.672 -13.398 23.609 1 79.5 217 SER A C 1
ATOM 1627 O O . SER A 1 217 ? -7.402 -13.078 22.453 1 79.5 217 SER A O 1
ATOM 1629 N N . ALA A 1 218 ? -8.844 -13.523 24.141 1 73.25 218 ALA A N 1
ATOM 1630 C CA . ALA A 1 218 ? -9.891 -12.766 23.469 1 73.25 218 ALA A CA 1
ATOM 1631 C C . ALA A 1 218 ? -10.375 -11.609 24.328 1 73.25 218 ALA A C 1
ATOM 1633 O O . ALA A 1 218 ? -10.508 -11.75 25.547 1 73.25 218 ALA A O 1
ATOM 1634 N N . SER A 1 219 ? -10.102 -10.461 23.812 1 68.81 219 SER A N 1
ATOM 1635 C CA . SER A 1 219 ? -10.594 -9.312 24.562 1 68.81 219 SER A CA 1
ATOM 1636 C C . SER A 1 219 ? -11.602 -8.5 23.75 1 68.81 219 SER A C 1
ATOM 1638 O O . SER A 1 219 ? -11.602 -8.57 22.516 1 68.81 219 SER A O 1
ATOM 1640 N N . GLY A 1 220 ? -12.625 -8.047 24.438 1 63.25 220 GLY A N 1
ATOM 1641 C CA . GLY A 1 220 ? -13.578 -7.109 23.859 1 63.25 220 GLY A CA 1
ATOM 1642 C C . GLY A 1 220 ? -13.016 -5.707 23.719 1 63.25 220 GLY A C 1
ATOM 1643 O O . GLY A 1 220 ? -12.336 -5.203 24.609 1 63.25 220 GLY A O 1
ATOM 1644 N N . GLY A 1 221 ? -12.734 -5.074 22.469 1 60.38 221 GLY A N 1
ATOM 1645 C CA . GLY A 1 221 ? -12.844 -3.656 22.156 1 60.38 221 GLY A CA 1
ATOM 1646 C C . GLY A 1 221 ? -11.531 -3.033 21.734 1 60.38 221 GLY A C 1
ATOM 1647 O O . GLY A 1 221 ? -11.5 -2.174 20.859 1 60.38 221 GLY A O 1
ATOM 1648 N N . VAL A 1 222 ? -10.438 -3.039 22.609 1 58.97 222 VAL A N 1
ATOM 1649 C CA . VAL A 1 222 ? -9.438 -2.039 22.266 1 58.97 222 VAL A CA 1
ATOM 1650 C C . VAL A 1 222 ? -8.234 -2.717 21.625 1 58.97 222 VAL A C 1
ATOM 1652 O O . VAL A 1 222 ? -7.695 -3.689 22.156 1 58.97 222 VAL A O 1
ATOM 1655 N N . SER A 1 223 ? -8.094 -2.502 20.312 1 72.25 223 SER A N 1
ATOM 1656 C CA . SER A 1 223 ? -6.902 -2.945 19.594 1 72.25 223 SER A CA 1
ATOM 1657 C C . SER A 1 223 ? -6.191 -1.772 18.922 1 72.25 223 SER A C 1
ATOM 1659 O O . SER A 1 223 ? -6.836 -0.856 18.422 1 72.25 223 SER A O 1
ATOM 1661 N N . SER A 1 224 ? -4.879 -1.779 19.109 1 69.75 224 SER A N 1
ATOM 1662 C CA . SER A 1 224 ? -4.094 -0.744 18.438 1 69.75 224 SER A CA 1
ATOM 1663 C C . SER A 1 224 ? -4.207 -0.848 16.922 1 69.75 224 SER A C 1
ATOM 1665 O O . SER A 1 224 ? -3.971 0.129 16.203 1 69.75 224 SER A O 1
ATOM 1667 N N . LEU A 1 225 ? -4.609 -2.041 16.484 1 77.38 225 LEU A N 1
ATOM 1668 C CA . LEU A 1 225 ? -4.754 -2.252 15.047 1 77.38 225 LEU A CA 1
ATOM 1669 C C . LEU A 1 225 ? -6.012 -1.565 14.516 1 77.38 225 LEU A C 1
ATOM 1671 O O . LEU A 1 225 ? -6.023 -1.059 13.391 1 77.38 225 LEU A O 1
ATOM 1675 N N . LEU A 1 226 ? -7.004 -1.72 15.312 1 82.19 226 LEU A N 1
ATOM 1676 C CA . LEU A 1 226 ? -8.312 -1.134 15.039 1 82.19 226 LEU A CA 1
ATOM 1677 C C . LEU A 1 226 ? -8.906 -0.509 16.297 1 82.19 226 LEU A C 1
ATOM 1679 O O . LEU A 1 226 ? -9.656 -1.161 17.016 1 82.19 226 LEU A O 1
ATOM 1683 N N . PRO A 1 227 ? -8.57 0.768 16.531 1 72.94 227 PRO A N 1
ATOM 1684 C CA . PRO A 1 227 ? -8.969 1.385 17.797 1 72.94 227 PRO A CA 1
ATOM 1685 C C . PRO A 1 227 ? -10.477 1.331 18.031 1 72.94 227 PRO A C 1
ATOM 1687 O O . PRO A 1 227 ? -10.93 1.416 19.188 1 72.94 227 PRO A O 1
ATOM 1690 N N . ASP A 1 228 ? -11.258 1.185 17.047 1 75.19 228 ASP A N 1
ATOM 1691 C CA . ASP A 1 228 ? -12.703 1.095 17.203 1 75.19 228 ASP A CA 1
ATOM 1692 C C . ASP A 1 228 ? -13.18 -0.351 17.078 1 75.19 228 ASP A C 1
ATOM 1694 O O . ASP A 1 228 ? -14.328 -0.604 16.703 1 75.19 228 ASP A O 1
ATOM 1698 N N . ALA A 1 229 ? -12.312 -1.229 17.438 1 85.56 229 ALA A N 1
ATOM 1699 C CA . ALA A 1 229 ? -12.641 -2.643 17.281 1 85.56 229 ALA A CA 1
ATOM 1700 C C . ALA A 1 229 ? -13.711 -3.072 18.266 1 85.56 229 ALA A C 1
ATOM 1702 O O . ALA A 1 229 ? -13.695 -2.65 19.438 1 85.56 229 ALA A O 1
ATOM 1703 N N . ALA A 1 230 ? -14.625 -3.885 17.875 1 84.56 230 ALA A N 1
ATOM 1704 C CA . ALA A 1 230 ? -15.641 -4.48 18.734 1 84.56 230 ALA A CA 1
ATOM 1705 C C . ALA A 1 230 ? -15.156 -5.797 19.328 1 84.56 230 ALA A C 1
ATOM 1707 O O . ALA A 1 230 ? -15.703 -6.273 20.328 1 84.56 230 ALA A O 1
ATOM 1708 N N . PHE A 1 231 ? -14.18 -6.344 18.641 1 90.19 231 PHE A N 1
ATOM 1709 C CA . PHE A 1 231 ? -13.633 -7.637 19.031 1 90.19 231 PHE A CA 1
ATOM 1710 C C . PHE A 1 231 ? -12.148 -7.711 18.719 1 90.19 231 PHE A C 1
ATOM 1712 O O . PHE A 1 231 ? -11.695 -7.211 17.688 1 90.19 231 PHE A O 1
ATOM 1719 N N . SER A 1 232 ? -11.398 -8.266 19.641 1 91.44 232 SER A N 1
ATOM 1720 C CA . SER A 1 232 ? -9.984 -8.547 19.406 1 91.44 232 SER A CA 1
ATOM 1721 C C . SER A 1 232 ? -9.57 -9.875 20.016 1 91.44 232 SER A C 1
ATOM 1723 O O . SER A 1 232 ? -10.133 -10.305 21.016 1 91.44 232 SER A O 1
ATOM 1725 N N . CYS A 1 233 ? -8.656 -10.477 19.344 1 91.75 233 CYS A N 1
ATOM 1726 C CA . CYS A 1 233 ? -8.148 -11.758 19.812 1 91.75 233 CYS A CA 1
ATOM 1727 C C . CYS A 1 233 ? -6.715 -11.984 19.359 1 91.75 233 CYS A C 1
ATOM 1729 O O . CYS A 1 233 ? -6.355 -11.633 18.234 1 91.75 233 CYS A O 1
ATOM 1731 N N . ASP A 1 234 ? -5.984 -12.531 20.219 1 90.5 234 ASP A N 1
ATOM 1732 C CA . ASP A 1 234 ? -4.621 -12.93 19.891 1 90.5 234 ASP A CA 1
ATOM 1733 C C . ASP A 1 234 ? -4.535 -14.43 19.609 1 90.5 234 ASP A C 1
ATOM 1735 O O . ASP A 1 234 ? -5.16 -15.234 20.312 1 90.5 234 ASP A O 1
ATOM 1739 N N . TYR A 1 235 ? -3.861 -14.711 18.531 1 92 235 TYR A N 1
ATOM 1740 C CA . TYR A 1 235 ? -3.639 -16.094 18.141 1 92 235 TYR A CA 1
ATOM 1741 C C . TYR A 1 235 ? -2.148 -16.406 18.047 1 92 235 TYR A C 1
ATOM 1743 O O . TYR A 1 235 ? -1.313 -15.508 18.172 1 92 235 TYR A O 1
ATOM 1751 N N . SER A 1 236 ? -1.875 -17.672 17.969 1 91.06 236 SER A N 1
ATOM 1752 C CA . SER A 1 236 ? -0.521 -18.125 17.672 1 91.06 236 SER A CA 1
ATOM 1753 C C . SER A 1 236 ? -0.534 -19.312 16.703 1 91.06 236 SER A C 1
ATOM 1755 O O . SER A 1 236 ? -1.511 -20.062 16.641 1 91.06 236 SER A O 1
ATOM 1757 N N . THR A 1 237 ? 0.424 -19.391 15.898 1 92.31 237 THR A N 1
ATOM 1758 C CA . THR A 1 237 ? 0.618 -20.516 14.984 1 92.31 237 THR A CA 1
ATOM 1759 C C . THR A 1 237 ? 2.098 -20.703 14.664 1 92.31 237 THR A C 1
ATOM 1761 O O . THR A 1 237 ? 2.859 -19.734 14.625 1 92.31 237 THR A O 1
ATOM 1764 N N . PRO A 1 238 ? 2.504 -21.891 14.516 1 91.75 238 PRO A N 1
ATOM 1765 C CA . PRO A 1 238 ? 3.895 -22.094 14.102 1 91.75 238 PRO A CA 1
ATOM 1766 C C . PRO A 1 238 ? 4.129 -21.719 12.641 1 91.75 238 PRO A C 1
ATOM 1768 O O . PRO A 1 238 ? 3.264 -21.953 11.789 1 91.75 238 PRO A O 1
ATOM 1771 N N . LEU A 1 239 ? 5.23 -21.141 12.383 1 92.38 239 LEU A N 1
ATOM 1772 C CA . LEU A 1 239 ? 5.625 -20.859 11.008 1 92.38 239 LEU A CA 1
ATOM 1773 C C . LEU A 1 239 ? 6.645 -21.875 10.508 1 92.38 239 LEU A C 1
ATOM 1775 O O . LEU A 1 239 ? 7.848 -21.719 10.742 1 92.38 239 LEU A O 1
ATOM 1779 N N . SER A 1 240 ? 6.168 -22.812 9.781 1 89.19 240 SER A N 1
ATOM 1780 C CA . SER A 1 240 ? 7.031 -23.844 9.242 1 89.19 240 SER A CA 1
ATOM 1781 C C . SER A 1 240 ? 7.934 -23.312 8.141 1 89.19 240 SER A C 1
ATOM 1783 O O . SER A 1 240 ? 7.562 -22.375 7.434 1 89.19 240 SER A O 1
ATOM 1785 N N . PRO A 1 241 ? 9.086 -23.953 7.918 1 87.44 241 PRO A N 1
ATOM 1786 C CA . PRO A 1 241 ? 10 -23.547 6.848 1 87.44 241 PRO A CA 1
ATOM 1787 C C . PRO A 1 241 ? 9.352 -23.609 5.465 1 87.44 241 PRO A C 1
ATOM 1789 O O . PRO A 1 241 ? 9.773 -22.891 4.551 1 87.44 241 PRO A O 1
ATOM 1792 N N . ALA A 1 242 ? 8.367 -24.391 5.312 1 86.25 242 ALA A N 1
ATOM 1793 C CA . ALA A 1 242 ? 7.688 -24.547 4.027 1 86.25 242 ALA A CA 1
ATOM 1794 C C . ALA A 1 242 ? 6.973 -23.266 3.623 1 86.25 242 ALA A C 1
ATOM 1796 O O . ALA A 1 242 ? 6.633 -23.078 2.453 1 86.25 242 ALA A O 1
ATOM 1797 N N . LEU A 1 243 ? 6.723 -22.391 4.586 1 91.12 243 LEU A N 1
ATOM 1798 C CA . LEU A 1 243 ? 5.992 -21.141 4.34 1 91.12 243 LEU A CA 1
ATOM 1799 C C . LEU A 1 243 ? 6.945 -20.031 3.922 1 91.12 243 LEU A C 1
ATOM 1801 O O . LEU A 1 243 ? 6.508 -18.922 3.619 1 91.12 243 LEU A O 1
ATOM 1805 N N . ALA A 1 244 ? 8.234 -20.344 3.857 1 89.62 244 ALA A N 1
ATOM 1806 C CA . ALA A 1 244 ? 9.266 -19.312 3.695 1 89.62 244 ALA A CA 1
ATOM 1807 C C . ALA A 1 244 ? 9.5 -19.016 2.219 1 89.62 244 ALA A C 1
ATOM 1809 O O . ALA A 1 244 ? 9.25 -19.844 1.353 1 89.62 244 ALA A O 1
ATOM 1810 N N . ASN A 1 245 ? 9.922 -17.812 2.037 1 86.69 245 ASN A N 1
ATOM 1811 C CA . ASN A 1 245 ? 10.484 -17.484 0.733 1 86.69 245 ASN A CA 1
ATOM 1812 C C . ASN A 1 245 ? 11.945 -17.906 0.626 1 86.69 245 ASN A C 1
ATOM 1814 O O . ASN A 1 245 ? 12.445 -18.641 1.477 1 86.69 245 ASN A O 1
ATOM 1818 N N . MET A 1 246 ? 12.586 -17.469 -0.438 1 77 246 MET A N 1
ATOM 1819 C CA . MET A 1 246 ? 13.922 -17.969 -0.739 1 77 246 MET A CA 1
ATOM 1820 C C . MET A 1 246 ? 14.938 -17.453 0.282 1 77 246 MET A C 1
ATOM 1822 O O . MET A 1 246 ? 16.031 -18.016 0.409 1 77 246 MET A O 1
ATOM 1826 N N . ILE A 1 247 ? 14.539 -16.406 1.062 1 79.75 247 ILE A N 1
ATOM 1827 C CA . ILE A 1 247 ? 15.492 -15.875 2.031 1 79.75 247 ILE A CA 1
ATOM 1828 C C . ILE A 1 247 ? 15.133 -16.375 3.432 1 79.75 247 ILE A C 1
ATOM 1830 O O . ILE A 1 247 ? 15.688 -15.898 4.426 1 79.75 247 ILE A O 1
ATOM 1834 N N . GLY A 1 248 ? 14.156 -17.219 3.549 1 86.31 248 GLY A N 1
ATOM 1835 C CA . GLY A 1 248 ? 13.836 -17.875 4.809 1 86.31 248 GLY A CA 1
ATOM 1836 C C . GLY A 1 248 ? 12.781 -17.125 5.609 1 86.31 248 GLY A C 1
ATOM 1837 O O . GLY A 1 248 ? 12.492 -17.484 6.754 1 86.31 248 GLY A O 1
ATOM 1838 N N . SER A 1 249 ? 12.281 -16.078 5.043 1 91.31 249 SER A N 1
ATOM 1839 C CA . SER A 1 249 ? 11.234 -15.297 5.699 1 91.31 249 SER A CA 1
ATOM 1840 C C . SER A 1 249 ? 9.852 -15.672 5.184 1 91.31 249 SER A C 1
ATOM 1842 O O . SER A 1 249 ? 9.727 -16.281 4.113 1 91.31 249 SER A O 1
ATOM 1844 N N . LEU A 1 250 ? 8.891 -15.312 5.965 1 93.81 250 LEU A N 1
ATOM 1845 C CA . LEU A 1 250 ? 7.52 -15.602 5.566 1 93.81 250 LEU A CA 1
ATOM 1846 C C . LEU A 1 250 ? 7.234 -15.07 4.168 1 93.81 250 LEU A C 1
ATOM 1848 O O . LEU A 1 250 ? 7.414 -13.883 3.9 1 93.81 250 LEU A O 1
ATOM 1852 N N . HIS A 1 251 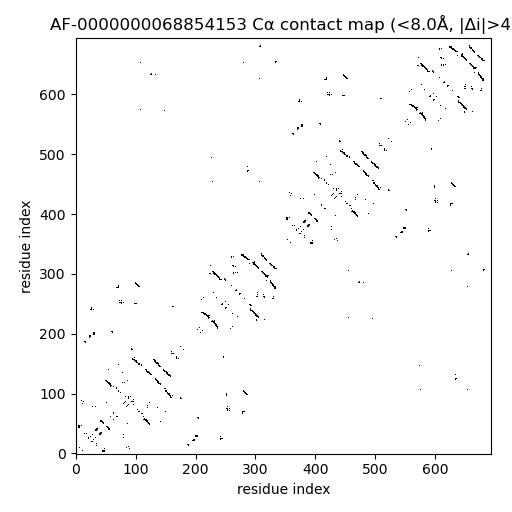? 6.844 -15.969 3.32 1 95.12 251 HIS A N 1
ATOM 1853 C CA . HIS A 1 251 ? 6.5 -15.625 1.944 1 95.12 251 HIS A CA 1
ATOM 1854 C C . HIS A 1 251 ? 5.297 -14.688 1.893 1 95.12 251 HIS A C 1
ATOM 1856 O O . HIS A 1 251 ? 4.355 -14.844 2.672 1 95.12 251 HIS A O 1
ATOM 1862 N N . GLY A 1 252 ? 5.32 -13.758 0.943 1 95.62 252 GLY A N 1
ATOM 1863 C CA . GLY A 1 252 ? 4.207 -12.828 0.806 1 95.62 252 GLY A CA 1
ATOM 1864 C C . GLY A 1 252 ? 2.869 -13.523 0.64 1 95.62 252 GLY A C 1
ATOM 1865 O O . GLY A 1 252 ? 1.879 -13.133 1.258 1 95.62 252 GLY A O 1
ATOM 1866 N N . GLY A 1 253 ? 2.812 -14.516 -0.194 1 96 253 GLY A N 1
ATOM 1867 C CA . GLY A 1 253 ? 1.597 -15.289 -0.372 1 96 253 GLY A CA 1
ATOM 1868 C C . GLY A 1 253 ? 1.148 -16 0.894 1 96 253 GLY A C 1
ATOM 1869 O O . GLY A 1 253 ? -0.048 -16.078 1.178 1 96 253 GLY A O 1
ATOM 1870 N N . ALA A 1 254 ? 2.078 -16.531 1.588 1 95.69 254 ALA A N 1
ATOM 1871 C CA . ALA A 1 254 ? 1.754 -17.156 2.865 1 95.69 254 ALA A CA 1
ATOM 1872 C C . ALA A 1 254 ? 1.167 -16.141 3.844 1 95.69 254 ALA A C 1
ATOM 1874 O O . ALA A 1 254 ? 0.225 -16.453 4.578 1 95.69 254 ALA A O 1
ATOM 1875 N N . ALA A 1 255 ? 1.719 -14.992 3.83 1 96.88 255 ALA A N 1
ATOM 1876 C CA . ALA A 1 255 ? 1.201 -13.914 4.672 1 96.88 255 ALA A CA 1
ATOM 1877 C C . ALA A 1 255 ? -0.245 -13.586 4.312 1 96.88 255 ALA A C 1
ATOM 1879 O O . ALA A 1 255 ? -1.06 -13.305 5.195 1 96.88 255 ALA A O 1
ATOM 1880 N N . CYS A 1 256 ? -0.545 -13.617 3.045 1 96.94 256 CYS A N 1
ATOM 1881 C CA . CYS A 1 256 ? -1.915 -13.367 2.611 1 96.94 256 CYS A CA 1
ATOM 1882 C C . CYS A 1 256 ? -2.871 -14.398 3.201 1 96.94 256 CYS A C 1
ATOM 1884 O O . CYS A 1 256 ? -3.885 -14.031 3.801 1 96.94 256 CYS A O 1
ATOM 1886 N N . ILE A 1 257 ? -2.537 -15.586 3.045 1 95.5 257 ILE A N 1
ATOM 1887 C CA . ILE A 1 257 ? -3.42 -16.672 3.475 1 95.5 257 ILE A CA 1
ATOM 1888 C C . ILE A 1 257 ? -3.568 -16.641 4.992 1 95.5 257 ILE A C 1
ATOM 1890 O O . ILE A 1 257 ? -4.684 -16.703 5.516 1 95.5 257 ILE A O 1
ATOM 1894 N N . LEU A 1 258 ? -2.477 -16.547 5.68 1 95.94 258 LEU A N 1
ATOM 1895 C CA . LEU A 1 258 ? -2.502 -16.516 7.137 1 95.94 258 LEU A CA 1
ATOM 1896 C C . LEU A 1 258 ? -3.271 -15.305 7.645 1 95.94 258 LEU A C 1
ATOM 1898 O O . LEU A 1 258 ? -4.07 -15.414 8.578 1 95.94 258 LEU A O 1
ATOM 1902 N N . GLY A 1 259 ? -3.004 -14.18 7.082 1 96.56 259 GLY A N 1
ATOM 1903 C CA . GLY A 1 259 ? -3.701 -12.961 7.473 1 96.56 259 GLY A CA 1
ATOM 1904 C C . GLY A 1 259 ? -5.207 -13.062 7.305 1 96.56 259 GLY A C 1
ATOM 1905 O O . GLY A 1 259 ? -5.961 -12.688 8.203 1 96.56 259 GLY A O 1
ATOM 1906 N N . GLU A 1 260 ? -5.594 -13.516 6.172 1 95.75 260 GLU A N 1
ATOM 1907 C CA . GLU A 1 260 ? -7.027 -13.656 5.941 1 95.75 260 GLU A CA 1
ATOM 1908 C C . GLU A 1 260 ? -7.641 -14.695 6.879 1 95.75 260 GLU A C 1
ATOM 1910 O O . GLU A 1 260 ? -8.766 -14.523 7.359 1 95.75 260 GLU A O 1
ATOM 1915 N N . GLN A 1 261 ? -6.957 -15.773 7.09 1 94.88 261 GLN A N 1
ATOM 1916 C CA . GLN A 1 261 ? -7.441 -16.766 8.031 1 94.88 261 GLN A CA 1
ATOM 1917 C C . GLN A 1 261 ? -7.691 -16.156 9.406 1 94.88 261 GLN A C 1
ATOM 1919 O O . GLN A 1 261 ? -8.734 -16.391 10.016 1 94.88 261 GLN A O 1
ATOM 1924 N N . ALA A 1 262 ? -6.766 -15.406 9.867 1 95.31 262 ALA A N 1
ATOM 1925 C CA . ALA A 1 262 ? -6.895 -14.781 11.18 1 95.31 262 ALA A CA 1
ATOM 1926 C C . ALA A 1 262 ? -8.055 -13.789 11.203 1 95.31 262 ALA A C 1
ATOM 1928 O O . ALA A 1 262 ? -8.852 -13.773 12.141 1 95.31 262 ALA A O 1
ATOM 1929 N N . ALA A 1 263 ? -8.109 -12.977 10.203 1 95.62 263 ALA A N 1
ATOM 1930 C CA . ALA A 1 263 ? -9.188 -11.992 10.117 1 95.62 263 ALA A CA 1
ATOM 1931 C C . ALA A 1 263 ? -10.555 -12.68 10.078 1 95.62 263 ALA A C 1
ATOM 1933 O O . ALA A 1 263 ? -11.484 -12.258 10.781 1 95.62 263 ALA A O 1
ATOM 1934 N N . SER A 1 264 ? -10.648 -13.672 9.297 1 94.81 264 SER A N 1
ATOM 1935 C CA . SER A 1 264 ? -11.906 -14.391 9.141 1 94.81 264 SER A CA 1
ATOM 1936 C C . SER A 1 264 ? -12.289 -15.117 10.422 1 94.81 264 SER A C 1
ATOM 1938 O O . SER A 1 264 ? -13.469 -15.172 10.781 1 94.81 264 SER A O 1
ATOM 1940 N N . THR A 1 265 ? -11.32 -15.703 11.039 1 93.5 265 THR A N 1
ATOM 1941 C CA . THR A 1 265 ? -11.578 -16.359 12.312 1 93.5 265 THR A CA 1
ATOM 1942 C C . THR A 1 265 ? -12.086 -15.367 13.344 1 93.5 265 THR A C 1
ATOM 1944 O O . THR A 1 265 ? -13.07 -15.633 14.039 1 93.5 265 THR A O 1
ATOM 1947 N N . ALA A 1 266 ? -11.43 -14.266 13.453 1 93.31 266 ALA A N 1
ATOM 1948 C CA . ALA A 1 266 ? -11.852 -13.227 14.398 1 93.31 266 ALA A CA 1
ATOM 1949 C C . ALA A 1 266 ? -13.258 -12.742 14.086 1 93.31 266 ALA A C 1
ATOM 1951 O O . ALA A 1 266 ? -14.062 -12.516 14.992 1 93.31 266 ALA A O 1
ATOM 1952 N N . LEU A 1 267 ? -13.523 -12.531 12.805 1 94.06 267 LEU A N 1
ATOM 1953 C CA . LEU A 1 267 ? -14.852 -12.086 12.406 1 94.06 267 LEU A CA 1
ATOM 1954 C C . LEU A 1 267 ? -15.914 -13.109 12.789 1 94.06 267 LEU A C 1
ATOM 1956 O O . LEU A 1 267 ? -16.953 -12.758 13.344 1 94.06 267 LEU A O 1
ATOM 1960 N N . ARG A 1 268 ? -15.672 -14.312 12.438 1 92.56 268 ARG A N 1
ATOM 1961 C CA . ARG A 1 268 ? -16.594 -15.398 12.781 1 92.56 268 ARG A CA 1
ATOM 1962 C C . ARG A 1 268 ? -16.875 -15.414 14.281 1 92.56 268 ARG A C 1
ATOM 1964 O O . ARG A 1 268 ? -18.031 -15.5 14.695 1 92.56 268 ARG A O 1
ATOM 1971 N N . ASP A 1 269 ? -15.836 -15.305 15.047 1 89.81 269 ASP A N 1
ATOM 1972 C CA . ASP A 1 269 ? -15.977 -15.328 16.5 1 89.81 269 ASP A CA 1
ATOM 1973 C C . ASP A 1 269 ? -16.703 -14.086 17 1 89.81 269 ASP A C 1
ATOM 1975 O O . ASP A 1 269 ? -17.516 -14.172 17.938 1 89.81 269 ASP A O 1
ATOM 1979 N N . SER A 1 270 ? -16.391 -13 16.469 1 88.81 270 SER A N 1
ATOM 1980 C CA . SER A 1 270 ? -17 -11.734 16.859 1 88.81 270 SER A CA 1
ATOM 1981 C C . SER A 1 270 ? -18.516 -11.75 16.625 1 88.81 270 SER A C 1
ATOM 1983 O O . SER A 1 270 ? -19.266 -11.227 17.438 1 88.81 270 SER A O 1
ATOM 1985 N N . LEU A 1 271 ? -18.938 -12.391 15.594 1 90.69 271 LEU A N 1
ATOM 1986 C CA . LEU A 1 271 ? -20.344 -12.297 15.195 1 90.69 271 LEU A CA 1
ATOM 1987 C C . LEU A 1 271 ? -21.078 -13.609 15.469 1 90.69 271 LEU A C 1
ATOM 1989 O O . LEU A 1 271 ? -22.266 -13.727 15.18 1 90.69 271 LEU A O 1
ATOM 1993 N N . GLY A 1 272 ? -20.359 -14.547 15.953 1 90.31 272 GLY A N 1
ATOM 1994 C CA . GLY A 1 272 ? -20.969 -15.836 16.234 1 90.31 272 GLY A CA 1
ATOM 1995 C C . GLY A 1 272 ? -21.438 -16.547 14.984 1 90.31 272 GLY A C 1
ATOM 1996 O O . GLY A 1 272 ? -22.531 -17.125 14.969 1 90.31 272 GLY A O 1
ATOM 1997 N N . LEU A 1 273 ? -20.688 -16.422 13.953 1 90.31 273 LEU A N 1
ATOM 1998 C CA . LEU A 1 273 ? -21.016 -17.062 12.688 1 90.31 273 LEU A CA 1
ATOM 1999 C C . LEU A 1 273 ? -20.391 -18.453 12.594 1 90.31 273 LEU A C 1
ATOM 2001 O O . LEU A 1 273 ? -19.391 -18.734 13.258 1 90.31 273 LEU A O 1
ATOM 2005 N N . ALA A 1 274 ? -21.047 -19.281 11.844 1 88.88 274 ALA A N 1
ATOM 2006 C CA . ALA A 1 274 ? -20.438 -20.578 11.562 1 88.88 274 ALA A CA 1
ATOM 2007 C C . ALA A 1 274 ? -19.234 -20.438 10.641 1 88.88 274 ALA A C 1
ATOM 2009 O O . ALA A 1 274 ? -18.219 -21.094 10.844 1 88.88 274 ALA A O 1
ATOM 2010 N N . GLU A 1 275 ? -19.422 -19.531 9.602 1 90.06 275 GLU A N 1
ATOM 2011 C CA . GLU A 1 275 ? -18.344 -19.219 8.664 1 90.06 275 GLU A CA 1
ATOM 2012 C C . GLU A 1 275 ? -18.344 -17.734 8.312 1 90.06 275 GLU A C 1
ATOM 2014 O O . GLU A 1 275 ? -19.406 -17.141 8.133 1 90.06 275 GLU A O 1
ATOM 2019 N N . ALA A 1 276 ? -17.172 -17.266 8.242 1 92.56 276 ALA A N 1
ATOM 2020 C CA . ALA A 1 276 ? -17.078 -15.867 7.816 1 92.56 276 ALA A CA 1
ATOM 2021 C C . ALA A 1 276 ? -17.438 -15.719 6.344 1 92.56 276 ALA A C 1
ATOM 2023 O O . ALA A 1 276 ? -17.141 -16.594 5.527 1 92.56 276 ALA A O 1
ATOM 2024 N N . PRO A 1 277 ? -18.156 -14.633 5.988 1 92.88 277 PRO A N 1
ATOM 2025 C CA . PRO A 1 277 ? -18.344 -14.367 4.562 1 92.88 277 PRO A CA 1
ATOM 2026 C C . PRO A 1 277 ? -17.016 -14.148 3.826 1 92.88 277 PRO A C 1
ATOM 2028 O O . PRO A 1 277 ? -15.969 -13.977 4.465 1 92.88 277 PRO A O 1
ATOM 2031 N N . PRO A 1 278 ? -17.062 -14.219 2.494 1 93.19 278 PRO A N 1
ATOM 2032 C CA . PRO A 1 278 ? -15.812 -13.977 1.756 1 93.19 278 PRO A CA 1
ATOM 2033 C C . PRO A 1 278 ? -15.289 -12.555 1.925 1 93.19 278 PRO A C 1
ATOM 2035 O O . PRO A 1 278 ? -16.078 -11.602 1.947 1 93.19 278 PRO A O 1
ATOM 2038 N N . ALA A 1 279 ? -13.961 -12.484 2.104 1 94.25 279 ALA A N 1
ATOM 2039 C CA . ALA A 1 279 ? -13.359 -11.156 2.049 1 94.25 279 ALA A CA 1
ATOM 2040 C C . ALA A 1 279 ? -13.5 -10.547 0.655 1 94.25 279 ALA A C 1
ATOM 2042 O O . ALA A 1 279 ? -13.008 -11.109 -0.325 1 94.25 279 ALA A O 1
ATOM 2043 N N . ARG A 1 280 ? -14.094 -9.391 0.585 1 92.06 280 ARG A N 1
ATOM 2044 C CA . ARG A 1 280 ? -14.312 -8.734 -0.701 1 92.06 280 ARG A CA 1
ATOM 2045 C C . ARG A 1 280 ? -13.07 -7.969 -1.145 1 92.06 280 ARG A C 1
ATOM 2047 O O . ARG A 1 280 ? -12.852 -7.777 -2.342 1 92.06 280 ARG A O 1
ATOM 2054 N N . ALA A 1 281 ? -12.375 -7.512 -0.242 1 92.94 281 ALA A N 1
ATOM 2055 C CA . ALA A 1 281 ? -11.086 -6.859 -0.451 1 92.94 281 ALA A CA 1
ATOM 2056 C C . ALA A 1 281 ? -10.086 -7.27 0.625 1 92.94 281 ALA A C 1
ATOM 2058 O O . ALA A 1 281 ? -10.469 -7.641 1.734 1 92.94 281 ALA A O 1
ATOM 2059 N N . PHE A 1 282 ? -8.867 -7.238 0.295 1 95.69 282 PHE A N 1
ATOM 2060 C CA . PHE A 1 282 ? -7.801 -7.664 1.196 1 95.69 282 PHE A CA 1
ATOM 2061 C C . PHE A 1 282 ? -6.496 -6.957 0.859 1 95.69 282 PHE A C 1
ATOM 2063 O O . PHE A 1 282 ? -6.195 -6.719 -0.313 1 95.69 282 PHE A O 1
ATOM 2070 N N . ALA A 1 283 ? -5.785 -6.59 1.888 1 93.94 283 ALA A N 1
ATOM 2071 C CA . ALA A 1 283 ? -4.469 -5.984 1.709 1 93.94 283 ALA A CA 1
ATOM 2072 C C . ALA A 1 283 ? -3.484 -6.492 2.76 1 93.94 283 ALA A C 1
ATOM 2074 O O . ALA A 1 283 ? -3.844 -6.656 3.928 1 93.94 283 ALA A O 1
ATOM 2075 N N . VAL A 1 284 ? -2.25 -6.707 2.365 1 96.62 284 VAL A N 1
ATOM 2076 C CA . VAL A 1 284 ? -1.18 -7.105 3.273 1 96.62 284 VAL A CA 1
ATOM 2077 C C . VAL A 1 284 ? 0.046 -6.223 3.047 1 96.62 284 VAL A C 1
ATOM 2079 O O . VAL A 1 284 ? 0.364 -5.875 1.908 1 96.62 284 VAL A O 1
ATOM 2082 N N . GLN A 1 285 ? 0.612 -5.797 4.066 1 92.75 285 GLN A N 1
ATOM 2083 C CA . GLN A 1 285 ? 1.88 -5.074 4.082 1 92.75 285 GLN A CA 1
ATOM 2084 C C . GLN A 1 285 ? 2.949 -5.859 4.836 1 92.75 285 GLN A C 1
ATOM 2086 O O . GLN A 1 285 ? 2.754 -6.23 5.996 1 92.75 285 GLN A O 1
ATOM 2091 N N . LEU A 1 286 ? 4 -6.109 4.152 1 94.25 286 LEU A N 1
ATOM 2092 C CA . LEU A 1 286 ? 5.141 -6.766 4.789 1 94.25 286 LEU A CA 1
ATOM 2093 C C . LEU A 1 286 ? 6.168 -5.738 5.254 1 94.25 286 LEU A C 1
ATOM 2095 O O . LEU A 1 286 ? 6.914 -5.188 4.438 1 94.25 286 LEU A O 1
ATOM 2099 N N . LEU A 1 287 ? 6.266 -5.586 6.527 1 90.31 287 LEU A N 1
ATOM 2100 C CA . LEU A 1 287 ? 7.051 -4.516 7.133 1 90.31 287 LEU A CA 1
ATOM 2101 C C . LEU A 1 287 ? 8.5 -4.949 7.34 1 90.31 287 LEU A C 1
ATOM 2103 O O . LEU A 1 287 ? 9.414 -4.137 7.23 1 90.31 287 LEU A O 1
ATOM 2107 N N . SER A 1 288 ? 8.672 -6.156 7.766 1 88.75 288 SER A N 1
ATOM 2108 C CA . SER A 1 288 ? 9.984 -6.734 8.008 1 88.75 288 SER A CA 1
ATOM 2109 C C . SER A 1 288 ? 9.977 -8.242 7.793 1 88.75 288 SER A C 1
ATOM 2111 O O . SER A 1 288 ? 8.906 -8.852 7.695 1 88.75 288 SER A O 1
ATOM 2113 N N . ALA A 1 289 ? 11.172 -8.734 7.688 1 89.25 289 ALA A N 1
ATOM 2114 C CA . ALA A 1 289 ? 11.305 -10.18 7.516 1 89.25 289 ALA A CA 1
ATOM 2115 C C . ALA A 1 289 ? 10.844 -10.922 8.766 1 89.25 289 ALA A C 1
ATOM 2117 O O . ALA A 1 289 ? 11.133 -10.508 9.891 1 89.25 289 ALA A O 1
ATOM 2118 N N . LEU A 1 290 ? 10 -11.898 8.562 1 93.38 290 LEU A N 1
ATOM 2119 C CA . LEU A 1 290 ? 9.562 -12.805 9.617 1 93.38 290 LEU A CA 1
ATOM 2120 C C . LEU A 1 290 ? 10.078 -14.219 9.375 1 93.38 290 LEU A C 1
ATOM 2122 O O . LEU A 1 290 ? 9.578 -14.914 8.484 1 93.38 290 LEU A O 1
ATOM 2126 N N . PRO A 1 291 ? 11.016 -14.68 10.133 1 92 291 PRO A N 1
ATOM 2127 C CA . PRO A 1 291 ? 11.641 -15.984 9.875 1 92 291 PRO A CA 1
ATOM 2128 C C . PRO A 1 291 ? 10.664 -17.141 10.031 1 92 291 PRO A C 1
ATOM 2130 O O . PRO A 1 291 ? 9.828 -17.141 10.938 1 92 291 PRO A O 1
ATOM 2133 N N . CYS A 1 292 ? 10.758 -18.062 9.094 1 91.75 292 CYS A N 1
ATOM 2134 C CA . CYS A 1 292 ? 10 -19.312 9.172 1 91.75 292 CYS A CA 1
ATOM 2135 C C . CYS A 1 292 ? 10.898 -20.453 9.641 1 91.75 292 CYS A C 1
ATOM 2137 O O . CYS A 1 292 ? 11.406 -21.219 8.82 1 91.75 292 CYS A O 1
ATOM 2139 N N . ASP A 1 293 ? 11.016 -20.594 10.961 1 91.31 293 ASP A N 1
ATOM 2140 C CA . ASP A 1 293 ? 11.922 -21.594 11.523 1 91.31 293 ASP A CA 1
ATOM 2141 C C . ASP A 1 293 ? 11.172 -22.562 12.438 1 91.31 293 ASP A C 1
ATOM 2143 O O . ASP A 1 293 ? 11.773 -23.219 13.289 1 91.31 293 ASP A O 1
ATOM 2147 N N . GLY A 1 294 ? 9.977 -22.547 12.344 1 90.31 294 GLY A N 1
ATOM 2148 C CA . GLY A 1 294 ? 9.172 -23.469 13.133 1 90.31 294 GLY A CA 1
ATOM 2149 C C . GLY A 1 294 ? 8.68 -22.859 14.438 1 90.31 294 GLY A C 1
ATOM 2150 O O . GLY A 1 294 ? 7.805 -23.406 15.094 1 90.31 294 GLY A O 1
ATOM 2151 N N . ARG A 1 295 ? 9.164 -21.734 14.773 1 91.06 295 ARG A N 1
ATOM 2152 C CA . ARG A 1 295 ? 8.727 -21.047 15.992 1 91.06 295 ARG A CA 1
ATOM 2153 C C . ARG A 1 295 ? 7.344 -20.438 15.812 1 91.06 295 ARG A C 1
ATOM 2155 O O . ARG A 1 295 ? 6.883 -20.25 14.688 1 91.06 295 ARG A O 1
ATOM 2162 N N . GLU A 1 296 ? 6.82 -20.125 16.953 1 91.44 296 GLU A N 1
ATOM 2163 C CA . GLU A 1 296 ? 5.473 -19.578 16.953 1 91.44 296 GLU A CA 1
ATOM 2164 C C . GLU A 1 296 ? 5.488 -18.094 16.547 1 91.44 296 GLU A C 1
ATOM 2166 O O . GLU A 1 296 ? 6.379 -17.344 16.938 1 91.44 296 GLU A O 1
ATOM 2171 N N . ALA A 1 297 ? 4.52 -17.812 15.703 1 93 297 ALA A N 1
ATOM 2172 C CA . ALA A 1 297 ? 4.219 -16.422 15.43 1 93 297 ALA A CA 1
ATOM 2173 C C . ALA A 1 297 ? 3.031 -15.938 16.25 1 93 297 ALA A C 1
ATOM 2175 O O . ALA A 1 297 ? 2.1 -16.703 16.516 1 93 297 ALA A O 1
ATOM 2176 N N . ARG A 1 298 ? 3.113 -14.734 16.688 1 92.94 298 ARG A N 1
ATOM 2177 C CA . ARG A 1 298 ? 1.975 -14.086 17.344 1 92.94 298 ARG A CA 1
ATOM 2178 C C . ARG A 1 298 ? 1.117 -13.344 16.328 1 92.94 298 ARG A C 1
ATOM 2180 O O . ARG A 1 298 ? 1.641 -12.617 15.469 1 92.94 298 ARG A O 1
ATOM 2187 N N . ILE A 1 299 ? -0.144 -13.57 16.453 1 94.06 299 ILE A N 1
ATOM 2188 C CA . ILE A 1 299 ? -1.1 -12.969 15.531 1 94.06 299 ILE A CA 1
ATOM 2189 C C . ILE A 1 299 ? -2.164 -12.211 16.312 1 94.06 299 ILE A C 1
ATOM 2191 O O . ILE A 1 299 ? -2.926 -12.805 17.078 1 94.06 299 ILE A O 1
ATOM 2195 N N . ALA A 1 300 ? -2.17 -10.914 16.172 1 92.62 300 ALA A N 1
ATOM 2196 C CA . ALA A 1 300 ? -3.24 -10.102 16.734 1 92.62 300 ALA A CA 1
ATOM 2197 C C . ALA A 1 300 ? -4.301 -9.781 15.688 1 92.62 300 ALA A C 1
ATOM 2199 O O . ALA A 1 300 ? -3.979 -9.297 14.602 1 92.62 300 ALA A O 1
ATOM 2200 N N . ALA A 1 301 ? -5.527 -10.086 16.016 1 94.12 301 ALA A N 1
ATOM 2201 C CA . ALA A 1 301 ? -6.629 -9.805 15.094 1 94.12 301 ALA A CA 1
ATOM 2202 C C . ALA A 1 301 ? -7.699 -8.953 15.773 1 94.12 301 ALA A C 1
ATOM 2204 O O . ALA A 1 301 ? -7.961 -9.117 16.969 1 94.12 301 ALA A O 1
ATOM 2205 N N . ALA A 1 302 ? -8.266 -8.047 15.047 1 93.25 302 ALA A N 1
ATOM 2206 C CA . ALA A 1 302 ? -9.344 -7.191 15.531 1 93.25 302 ALA A CA 1
ATOM 2207 C C . ALA A 1 302 ? -10.414 -7.004 14.469 1 93.25 302 ALA A C 1
ATOM 2209 O O . ALA A 1 302 ? -10.117 -6.961 13.273 1 93.25 302 ALA A O 1
ATOM 2210 N N . VAL A 1 303 ? -11.625 -6.926 14.953 1 92.75 303 VAL A N 1
ATOM 2211 C CA . VAL A 1 303 ? -12.766 -6.727 14.062 1 92.75 303 VAL A CA 1
ATOM 2212 C C . VAL A 1 303 ? -13.492 -5.438 14.438 1 92.75 303 VAL A C 1
ATOM 2214 O O . VAL A 1 303 ? -13.766 -5.191 15.617 1 92.75 303 VAL A O 1
ATOM 2217 N N . GLY A 1 304 ? -13.719 -4.648 13.477 1 87.94 304 GLY A N 1
ATOM 2218 C CA . GLY A 1 304 ? -14.461 -3.412 13.688 1 87.94 304 GLY A CA 1
ATOM 2219 C C . GLY A 1 304 ? -15.383 -3.068 12.531 1 87.94 304 GLY A C 1
ATOM 2220 O O . GLY A 1 304 ? -15.586 -3.879 11.625 1 87.94 304 GLY A O 1
ATOM 2221 N N . SER A 1 305 ? -15.969 -1.882 12.641 1 84.12 305 SER A N 1
ATOM 2222 C CA . SER A 1 305 ? -16.922 -1.438 11.633 1 84.12 305 SER A CA 1
ATOM 2223 C C . SER A 1 305 ? -16.234 -0.661 10.516 1 84.12 305 SER A C 1
ATOM 2225 O O . SER A 1 305 ? -15.367 0.172 10.781 1 84.12 305 SER A O 1
ATOM 2227 N N . GLY A 1 306 ? -16.594 -1.007 9.297 1 78.62 306 GLY A N 1
ATOM 2228 C CA . GLY A 1 306 ? -16.188 -0.205 8.148 1 78.62 306 GLY A CA 1
ATOM 2229 C C . GLY A 1 306 ? -17.297 0.703 7.641 1 78.62 306 GLY A C 1
ATOM 2230 O O . GLY A 1 306 ? -17.203 1.235 6.531 1 78.62 306 GLY A O 1
ATOM 2231 N N . GLY A 1 307 ? -18.297 0.811 8.469 1 73.75 307 GLY A N 1
ATOM 2232 C CA . GLY A 1 307 ? -19.469 1.56 8.062 1 73.75 307 GLY A CA 1
ATOM 2233 C C . GLY A 1 307 ? -20.531 0.693 7.414 1 73.75 307 GLY A C 1
ATOM 2234 O O . GLY A 1 307 ? -20.219 -0.25 6.684 1 73.75 307 GLY A O 1
ATOM 2235 N N . GLY A 1 308 ? -21.781 0.988 7.676 1 75.94 308 GLY A N 1
ATOM 2236 C CA . GLY A 1 308 ? -22.875 0.224 7.094 1 75.94 308 GLY A CA 1
ATOM 2237 C C . GLY A 1 308 ? -22.766 -1.269 7.34 1 75.94 308 GLY A C 1
ATOM 2238 O O . GLY A 1 308 ? -22.609 -1.702 8.484 1 75.94 308 GLY A O 1
ATOM 2239 N N . ALA A 1 309 ? -22.844 -2.002 6.188 1 82 309 ALA A N 1
ATOM 2240 C CA . ALA A 1 309 ? -22.812 -3.461 6.254 1 82 309 ALA A CA 1
ATOM 2241 C C . ALA A 1 309 ? -21.375 -3.973 6.176 1 82 309 ALA A C 1
ATOM 2243 O O . ALA A 1 309 ? -21.125 -5.18 6.25 1 82 309 ALA A O 1
ATOM 2244 N N . THR A 1 310 ? -20.469 -3.082 6.082 1 84.94 310 THR A N 1
ATOM 2245 C CA . THR A 1 310 ? -19.062 -3.473 5.938 1 84.94 310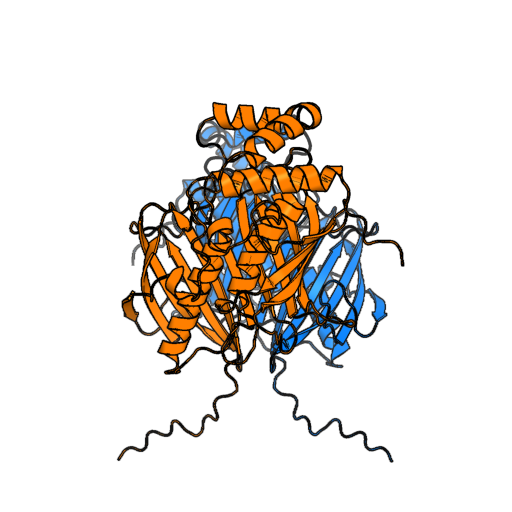 THR A CA 1
ATOM 2246 C C . THR A 1 310 ? -18.422 -3.697 7.301 1 84.94 310 THR A C 1
ATOM 2248 O O . THR A 1 310 ? -18.641 -2.92 8.234 1 84.94 310 THR A O 1
ATOM 2251 N N . ARG A 1 311 ? -17.719 -4.805 7.469 1 89.88 311 ARG A N 1
ATOM 2252 C CA . ARG A 1 311 ? -16.875 -5.074 8.625 1 89.88 311 ARG A CA 1
ATOM 2253 C C . ARG A 1 311 ? -15.414 -5.18 8.219 1 89.88 311 ARG A C 1
ATOM 2255 O O . ARG A 1 311 ? -15.102 -5.582 7.098 1 89.88 311 ARG A O 1
ATOM 2262 N N . LEU A 1 312 ? -14.633 -4.789 9.125 1 91.25 312 LEU A N 1
ATOM 2263 C CA . LEU A 1 312 ? -13.188 -4.809 8.898 1 91.25 312 LEU A CA 1
ATOM 2264 C C . LEU A 1 312 ? -12.508 -5.82 9.812 1 91.25 312 LEU A C 1
ATOM 2266 O O . LEU A 1 312 ? -12.883 -5.965 10.977 1 91.25 312 LEU A O 1
ATOM 2270 N N . GLY A 1 313 ? -11.617 -6.543 9.25 1 93.88 313 GLY A N 1
ATOM 2271 C CA . GLY A 1 313 ? -10.695 -7.379 10.008 1 93.88 313 GLY A CA 1
ATOM 2272 C C . GLY A 1 313 ? -9.25 -6.957 9.867 1 93.88 313 GLY A C 1
ATOM 2273 O O . GLY A 1 313 ? -8.664 -7.066 8.781 1 93.88 313 GLY A O 1
ATOM 2274 N N . ALA A 1 314 ? -8.672 -6.457 10.922 1 93.44 314 ALA A N 1
ATOM 2275 C CA . ALA A 1 314 ? -7.266 -6.062 10.945 1 93.44 314 ALA A CA 1
ATOM 2276 C C . ALA A 1 314 ? -6.41 -7.121 11.633 1 93.44 314 ALA A C 1
ATOM 2278 O O . ALA A 1 314 ? -6.82 -7.695 12.648 1 93.44 314 ALA A O 1
ATOM 2279 N N . VAL A 1 315 ? -5.227 -7.379 11.047 1 95.44 315 VAL A N 1
ATOM 2280 C CA . VAL A 1 315 ? -4.363 -8.422 11.586 1 95.44 315 VAL A CA 1
ATOM 2281 C C . VAL A 1 315 ? -2.916 -7.934 11.617 1 95.44 315 VAL A C 1
ATOM 2283 O O . VAL A 1 315 ? -2.455 -7.285 10.672 1 95.44 315 VAL A O 1
ATOM 2286 N N . ALA A 1 316 ? -2.256 -8.203 12.695 1 93.75 316 ALA A N 1
ATOM 2287 C CA . ALA A 1 316 ? -0.81 -8.031 12.812 1 93.75 316 ALA A CA 1
ATOM 2288 C C . ALA A 1 316 ? -0.123 -9.359 13.125 1 93.75 316 ALA A C 1
ATOM 2290 O O . ALA A 1 316 ? -0.57 -10.102 14.008 1 93.75 316 ALA A O 1
ATOM 2291 N N . ILE A 1 317 ? 0.879 -9.664 12.391 1 95.44 317 ILE A N 1
ATOM 2292 C CA . ILE A 1 317 ? 1.658 -10.875 12.602 1 95.44 317 ILE A CA 1
ATOM 2293 C C . ILE A 1 317 ? 3.096 -10.516 12.961 1 95.44 317 ILE A C 1
ATOM 2295 O O . ILE A 1 317 ? 3.709 -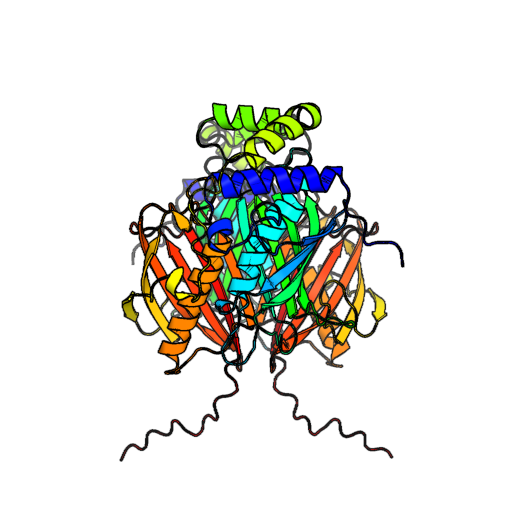9.656 12.312 1 95.44 317 ILE A O 1
ATOM 2299 N N . GLY A 1 318 ? 3.549 -11.102 13.961 1 93.81 318 GLY A N 1
ATOM 2300 C CA . GLY A 1 318 ? 4.918 -10.875 14.398 1 93.81 318 GLY A CA 1
ATOM 2301 C C . GLY A 1 318 ? 5.539 -12.086 15.07 1 93.81 318 GLY A C 1
ATOM 2302 O O . GLY A 1 318 ? 4.91 -13.141 15.164 1 93.81 318 GLY A O 1
ATOM 2303 N N . SER A 1 319 ? 6.84 -11.828 15.391 1 89.62 319 SER A N 1
ATOM 2304 C CA . SER A 1 319 ? 7.52 -12.883 16.141 1 89.62 319 SER A CA 1
ATOM 2305 C C . SER A 1 319 ? 7.004 -12.953 17.562 1 89.62 319 SER A C 1
ATOM 2307 O O . SER A 1 319 ? 6.262 -12.078 18.016 1 89.62 319 SER A O 1
ATOM 2309 N N . GLU A 1 320 ? 7.43 -13.945 18.234 1 80.56 320 GLU A N 1
ATOM 2310 C CA . GLU A 1 320 ? 7.047 -14.141 19.625 1 80.56 320 GLU A CA 1
ATOM 2311 C C . GLU A 1 320 ? 7.48 -12.953 20.484 1 80.56 320 GLU A C 1
ATOM 2313 O O . GLU A 1 320 ? 6.824 -12.625 21.484 1 80.56 320 GLU A O 1
ATOM 2318 N N . GLN A 1 321 ? 8.602 -12.352 20.094 1 73.25 321 GLN A N 1
ATOM 2319 C CA . GLN A 1 321 ? 9.117 -11.219 20.859 1 73.25 321 GLN A CA 1
ATOM 2320 C C . GLN A 1 321 ? 8.312 -9.953 20.578 1 73.25 321 GLN A C 1
ATOM 2322 O O . GLN A 1 321 ? 8.531 -8.922 21.219 1 73.25 321 GLN A O 1
ATOM 2327 N N . GLY A 1 322 ? 7.273 -10.039 19.75 1 66.12 322 GLY A N 1
ATOM 2328 C CA . GLY A 1 322 ? 6.219 -9.047 19.641 1 66.12 322 GLY A CA 1
ATOM 2329 C C . GLY A 1 322 ? 6.449 -8.039 18.531 1 66.12 322 GLY A C 1
ATOM 2330 O O . GLY A 1 322 ? 5.637 -7.133 18.328 1 66.12 322 GLY A O 1
ATOM 2331 N N . SER A 1 323 ? 7.527 -8.078 17.812 1 78.94 323 SER A N 1
ATOM 2332 C CA . SER A 1 323 ? 7.676 -7.078 16.75 1 78.94 323 SER A CA 1
ATOM 2333 C C . SER A 1 323 ? 6.742 -7.371 15.586 1 78.94 323 SER A C 1
ATOM 2335 O O . SER A 1 323 ? 6.656 -8.516 15.125 1 78.94 323 SER A O 1
ATOM 2337 N N . ARG A 1 324 ? 5.988 -6.355 15.234 1 88.88 324 ARG A N 1
ATOM 2338 C CA . ARG A 1 324 ? 5.09 -6.449 14.086 1 88.88 324 ARG A CA 1
ATOM 2339 C C . ARG A 1 324 ? 5.871 -6.527 12.781 1 88.88 324 ARG A C 1
ATOM 2341 O O . ARG A 1 324 ? 6.68 -5.645 12.477 1 88.88 324 ARG A O 1
ATOM 2348 N N . ALA A 1 325 ? 5.613 -7.652 12.023 1 93.88 325 ALA A N 1
ATOM 2349 C CA . ALA A 1 325 ? 6.336 -7.855 10.773 1 93.88 325 ALA A CA 1
ATOM 2350 C C . ALA A 1 325 ? 5.391 -7.781 9.578 1 93.88 325 ALA A C 1
ATOM 2352 O O . ALA A 1 325 ? 5.812 -7.461 8.461 1 93.88 325 ALA A O 1
ATOM 2353 N N . VAL A 1 326 ? 4.164 -8.117 9.812 1 95.69 326 VAL A N 1
ATOM 2354 C CA . VAL A 1 326 ? 3.16 -8.133 8.758 1 95.69 326 VAL A CA 1
ATOM 2355 C C . VAL A 1 326 ? 1.871 -7.488 9.258 1 95.69 326 VAL A C 1
ATOM 2357 O O . VAL A 1 326 ? 1.473 -7.688 10.406 1 95.69 326 VAL A O 1
ATOM 2360 N N . GLU A 1 327 ? 1.238 -6.723 8.438 1 94.06 327 GLU A N 1
ATOM 2361 C CA . GLU A 1 327 ? -0.086 -6.18 8.727 1 94.06 327 GLU A CA 1
ATOM 2362 C C . GLU A 1 327 ? -1.06 -6.465 7.586 1 94.06 327 GLU A C 1
ATOM 2364 O O . GLU A 1 327 ? -0.699 -6.355 6.414 1 94.06 327 GLU A O 1
ATOM 2369 N N . CYS A 1 328 ? -2.236 -6.82 7.973 1 95.69 328 CYS A N 1
ATOM 2370 C CA . CYS A 1 328 ? -3.273 -7.125 6.992 1 95.69 328 CYS A CA 1
ATOM 2371 C C . CYS A 1 328 ? -4.57 -6.395 7.324 1 95.69 328 CYS A C 1
ATOM 2373 O O . CYS A 1 328 ? -4.809 -6.043 8.477 1 95.69 328 CYS A O 1
ATOM 2375 N N . MET A 1 329 ? -5.281 -6.117 6.293 1 92.69 329 MET A N 1
ATOM 2376 C CA . MET A 1 329 ? -6.648 -5.621 6.41 1 92.69 329 MET A CA 1
ATOM 2377 C C . MET A 1 329 ? -7.582 -6.367 5.461 1 92.69 329 MET A C 1
ATOM 2379 O O . MET A 1 329 ? -7.254 -6.562 4.289 1 92.69 329 MET A O 1
ATOM 2383 N N . ALA A 1 330 ? -8.703 -6.797 5.957 1 95.06 330 ALA A N 1
ATOM 2384 C CA . ALA A 1 330 ? -9.734 -7.465 5.16 1 95.06 330 ALA A CA 1
ATOM 2385 C C . ALA A 1 330 ? -11.07 -6.746 5.285 1 95.06 330 ALA A C 1
ATOM 2387 O O . ALA A 1 330 ? -11.422 -6.246 6.355 1 95.06 330 ALA A O 1
ATOM 2388 N N . TRP A 1 331 ? -11.812 -6.668 4.219 1 91.88 331 TRP A N 1
ATOM 2389 C CA . TRP A 1 331 ? -13.148 -6.082 4.172 1 91.88 331 TRP A CA 1
ATOM 2390 C C . TRP A 1 331 ? -14.203 -7.145 3.875 1 91.88 331 TRP A C 1
ATOM 2392 O O . TRP A 1 331 ? -14.062 -7.914 2.922 1 91.88 331 TRP A O 1
ATOM 2402 N N . TYR A 1 332 ? -15.203 -7.102 4.723 1 92.06 332 TYR A N 1
ATOM 2403 C CA . TYR A 1 332 ? -16.281 -8.07 4.59 1 92.06 332 TYR A CA 1
ATOM 2404 C C . TYR A 1 332 ? -17.625 -7.371 4.406 1 92.06 332 TYR A C 1
ATOM 2406 O O . TYR A 1 332 ? -17.859 -6.297 4.965 1 92.06 332 TYR A O 1
ATOM 2414 N N . ASP A 1 333 ? -18.453 -7.973 3.621 1 87.19 333 ASP A N 1
ATOM 2415 C CA . ASP A 1 333 ? -19.859 -7.586 3.555 1 87.19 333 ASP A CA 1
ATOM 2416 C C . ASP A 1 333 ? -20.734 -8.547 4.352 1 87.19 333 ASP A C 1
ATOM 2418 O O . ASP A 1 333 ? -20.938 -9.695 3.945 1 87.19 333 ASP A O 1
ATOM 2422 N N . VAL A 1 334 ? -21.234 -8.086 5.477 1 87.12 334 VAL A N 1
ATOM 2423 C CA . VAL A 1 334 ? -21.984 -8.992 6.352 1 87.12 334 VAL A CA 1
ATOM 2424 C C . VAL A 1 334 ? -23.484 -8.758 6.18 1 87.12 334 VAL A C 1
ATOM 2426 O O . VAL A 1 334 ? -24.297 -9.422 6.828 1 87.12 334 VAL A O 1
ATOM 2429 N N . GLY A 1 335 ? -23.969 -8.086 5.332 1 75.19 335 GLY A N 1
ATOM 2430 C CA . GLY A 1 335 ? -25.391 -7.832 5.102 1 75.19 335 GLY A CA 1
ATOM 2431 C C . GLY A 1 335 ? -26.031 -7.043 6.219 1 75.19 335 GLY A C 1
ATOM 2432 O O . GLY A 1 335 ? -25.469 -6.891 7.301 1 75.19 335 GLY A O 1
ATOM 2433 N N . ARG A 1 336 ? -27.031 -6.145 6.133 1 56.47 336 ARG A N 1
ATOM 2434 C CA . ARG A 1 336 ? -27.688 -5.355 7.164 1 56.47 336 ARG A CA 1
ATOM 2435 C C . ARG A 1 336 ? -28.344 -6.262 8.203 1 56.47 336 ARG A C 1
ATOM 2437 O O . ARG A 1 336 ? -29.016 -7.23 7.852 1 56.47 336 ARG A O 1
ATOM 2444 N N . GLU A 1 337 ? -27.703 -6.438 9.312 1 48.25 337 GLU A N 1
ATOM 2445 C CA . GLU A 1 337 ? -28.453 -7.055 10.398 1 48.25 337 GLU A CA 1
ATOM 2446 C C . GLU A 1 337 ? -29.875 -6.504 10.453 1 48.25 337 GLU A C 1
ATOM 2448 O O . GLU A 1 337 ? -30.094 -5.297 10.312 1 48.25 337 GLU A O 1
ATOM 2453 N N . ARG A 1 338 ? -30.969 -7.25 10.312 1 35.88 338 ARG A N 1
ATOM 2454 C CA . ARG A 1 338 ? -32.25 -6.777 10.852 1 35.88 338 ARG A CA 1
ATOM 2455 C C . ARG A 1 338 ? -32.094 -6.383 12.312 1 35.88 338 ARG A C 1
ATOM 2457 O O . ARG A 1 338 ? -31.672 -7.188 13.141 1 35.88 338 ARG A O 1
ATOM 2464 N N . GLU A 1 339 ? -31.734 -5.184 12.727 1 35.38 339 GLU A N 1
ATOM 2465 C CA . GLU A 1 339 ? -31.797 -4.68 14.094 1 35.38 339 GLU A CA 1
ATOM 2466 C C . GLU A 1 339 ? -32.781 -5.469 14.93 1 35.38 339 GLU A C 1
ATOM 2468 O O . GLU A 1 339 ? -32.812 -5.359 16.156 1 35.38 339 GLU A O 1
ATOM 2473 N N . GLY A 1 340 ? -33.812 -6.051 14.359 1 34 340 GLY A N 1
ATOM 2474 C CA . GLY A 1 340 ? -34.875 -6.582 15.188 1 34 340 GLY A CA 1
ATOM 2475 C C . GLY A 1 340 ? -34.438 -7.734 16.062 1 34 340 GLY A C 1
ATOM 2476 O O . GLY A 1 340 ? -35.156 -8.133 16.984 1 34 340 GLY A O 1
ATOM 2477 N N . ASP A 1 341 ? -33.656 -8.602 15.641 1 35.38 341 ASP A N 1
ATOM 2478 C CA . ASP A 1 341 ? -33.781 -9.883 16.328 1 35.38 341 ASP A CA 1
ATOM 2479 C C . ASP A 1 341 ? -33 -9.875 17.641 1 35.38 341 ASP A C 1
ATOM 2481 O O . ASP A 1 341 ? -32.906 -10.898 18.328 1 35.38 341 ASP A O 1
ATOM 2485 N N . HIS A 1 342 ? -32.094 -9.016 17.859 1 31.98 342 HIS A N 1
ATOM 2486 C CA . HIS A 1 342 ? -31.5 -9.25 19.172 1 31.98 342 HIS A CA 1
ATOM 2487 C C . HIS A 1 342 ? -32.281 -8.531 20.266 1 31.98 342 HIS A C 1
ATOM 2489 O O . HIS A 1 342 ? -31.812 -7.555 20.844 1 31.98 342 HIS A O 1
ATOM 2495 N N . ARG A 1 343 ? -33.656 -8.383 20.172 1 30.84 343 ARG A N 1
ATOM 2496 C CA . ARG A 1 343 ? -34.375 -8.117 21.422 1 30.84 343 ARG A CA 1
ATOM 2497 C C . ARG A 1 343 ? -34.094 -9.211 22.438 1 30.84 343 ARG A C 1
ATOM 2499 O O . ARG A 1 343 ? -34.375 -10.391 22.188 1 30.84 343 ARG A O 1
ATOM 2506 N N . VAL A 1 344 ? -33.25 -8.984 23.359 1 27.66 344 VAL A N 1
ATOM 2507 C CA . VAL A 1 344 ? -33.188 -9.695 24.625 1 27.66 344 VAL A CA 1
ATOM 2508 C C . VAL A 1 344 ? -34.594 -9.922 25.172 1 27.66 344 VAL A C 1
ATOM 2510 O O . VAL A 1 344 ? -35.375 -8.969 25.328 1 27.66 344 VAL A O 1
ATOM 2513 N N . THR A 1 345 ? -35.219 -10.969 24.875 1 28.48 345 THR A N 1
ATOM 2514 C CA . THR A 1 345 ? -36.312 -11.422 25.734 1 28.48 345 THR A CA 1
ATOM 2515 C C . THR A 1 345 ? -35.844 -11.5 27.188 1 28.48 345 THR A C 1
ATOM 2517 O O . THR A 1 345 ? -35.031 -12.352 27.547 1 28.48 345 THR A O 1
ATOM 2520 N N . ASN A 1 346 ? -35.562 -10.375 27.75 1 21.2 346 ASN A N 1
ATOM 2521 C CA . ASN A 1 346 ? -35.594 -10.312 29.203 1 21.2 346 ASN A CA 1
ATOM 2522 C C . ASN A 1 346 ? -36.938 -10.836 29.75 1 21.2 346 ASN A C 1
ATOM 2524 O O . ASN A 1 346 ? -37.969 -10.195 29.578 1 21.2 346 ASN A O 1
ATOM 2528 N N . LYS A 1 347 ? -37.375 -12.141 29.516 1 21.56 347 LYS A N 1
ATOM 2529 C CA . LYS A 1 347 ? -38.125 -12.719 30.625 1 21.56 347 LYS A CA 1
ATOM 2530 C C . LYS A 1 347 ? -37.188 -13.141 31.766 1 21.56 347 LYS A C 1
ATOM 2532 O O . LYS A 1 347 ? -36.094 -13.664 31.516 1 21.56 347 LYS A O 1
ATOM 2537 N N . MET B 1 1 ? 0.929 13.43 36.469 1 26.75 1 MET B N 1
ATOM 2538 C CA . MET B 1 1 ? 0.687 13.25 35.031 1 26.75 1 MET B CA 1
ATOM 2539 C C . MET B 1 1 ? 1.942 13.555 34.25 1 26.75 1 MET B C 1
ATOM 2541 O O . MET B 1 1 ? 2.455 14.68 34.281 1 26.75 1 MET B O 1
ATOM 2545 N N . ALA B 1 2 ? 2.814 12.781 34.031 1 39.5 2 ALA B N 1
ATOM 2546 C CA . ALA B 1 2 ? 4.172 13.086 33.594 1 39.5 2 ALA B CA 1
ATOM 2547 C C . ALA B 1 2 ? 4.16 13.953 32.344 1 39.5 2 ALA B C 1
ATOM 2549 O O . ALA B 1 2 ? 3.289 13.797 31.484 1 39.5 2 ALA B O 1
ATOM 2550 N N . CYS B 1 3 ? 4.508 15.211 32.25 1 44.91 3 CYS B N 1
ATOM 2551 C CA . CYS B 1 3 ? 4.539 16.266 31.25 1 44.91 3 CYS B CA 1
ATOM 2552 C C . CYS B 1 3 ? 4.883 15.688 29.875 1 44.91 3 CYS B C 1
ATOM 2554 O O . CYS B 1 3 ? 5.855 14.945 29.734 1 44.91 3 CYS B O 1
ATOM 2556 N N . PRO B 1 4 ? 3.867 15.523 28.969 1 56.47 4 PRO B N 1
ATOM 2557 C CA . PRO B 1 4 ? 4.145 14.938 27.656 1 56.47 4 PRO B CA 1
ATOM 2558 C C . PRO B 1 4 ? 5.508 15.344 27.109 1 56.47 4 PRO B C 1
ATOM 2560 O O . PRO B 1 4 ? 5.844 16.531 27.109 1 56.47 4 PRO B O 1
ATOM 2563 N N . MET B 1 5 ? 6.66 14.648 27.234 1 80.25 5 MET B N 1
ATOM 2564 C CA . MET B 1 5 ? 8.086 14.945 27.094 1 80.25 5 MET B CA 1
ATOM 2565 C C . MET B 1 5 ? 8.461 15.078 25.625 1 80.25 5 MET B C 1
ATOM 2567 O O . MET B 1 5 ? 8.164 14.188 24.812 1 80.25 5 MET B O 1
ATOM 2571 N N . VAL B 1 6 ? 8.57 16.391 25.25 1 90.62 6 VAL B N 1
ATOM 2572 C CA . VAL B 1 6 ? 9.18 16.688 23.969 1 90.62 6 VAL B CA 1
ATOM 2573 C C . VAL B 1 6 ? 10.703 16.641 24.078 1 90.62 6 VAL B C 1
ATOM 2575 O O . VAL B 1 6 ? 11.312 17.469 24.75 1 90.62 6 VAL B O 1
ATOM 2578 N N . ASP B 1 7 ? 11.242 15.594 23.453 1 93.88 7 ASP B N 1
ATOM 2579 C CA . ASP B 1 7 ? 12.695 15.469 23.422 1 93.88 7 ASP B CA 1
ATOM 2580 C C . ASP B 1 7 ? 13.328 16.656 22.688 1 93.88 7 ASP B C 1
ATOM 2582 O O . ASP B 1 7 ? 13 16.922 21.531 1 93.88 7 ASP B O 1
ATOM 2586 N N . ARG B 1 8 ? 14.281 17.344 23.344 1 91.56 8 ARG B N 1
ATOM 2587 C CA . ARG B 1 8 ? 14.852 18.562 22.812 1 91.56 8 ARG B CA 1
ATOM 2588 C C . ARG B 1 8 ? 15.633 18.297 21.531 1 91.56 8 ARG B C 1
ATOM 2590 O O . ARG B 1 8 ? 15.586 19.078 20.578 1 91.56 8 ARG B O 1
ATOM 2597 N N . GLY B 1 9 ? 16.375 17.234 21.531 1 90.69 9 GLY B N 1
ATOM 2598 C CA . GLY B 1 9 ? 17.141 16.875 20.359 1 90.69 9 GLY B CA 1
ATOM 2599 C C . GLY B 1 9 ? 16.281 16.578 19.141 1 90.69 9 GLY B C 1
ATOM 2600 O O . GLY B 1 9 ? 16.531 17.094 18.047 1 90.69 9 GLY B O 1
ATOM 2601 N N . LEU B 1 10 ? 15.32 15.805 19.359 1 94.12 10 LEU B N 1
ATOM 2602 C CA . LEU B 1 10 ? 14.406 15.445 18.281 1 94.12 10 LEU B CA 1
ATOM 2603 C C . LEU B 1 10 ? 13.648 16.672 17.766 1 94.12 10 LEU B C 1
ATOM 2605 O O . LEU B 1 10 ? 13.469 16.844 16.562 1 94.12 10 LEU B O 1
ATOM 2609 N N . ARG B 1 11 ? 13.234 17.469 18.688 1 94.75 11 ARG B N 1
ATOM 2610 C CA . ARG B 1 11 ? 12.531 18.688 18.312 1 94.75 11 ARG B CA 1
ATOM 2611 C C . ARG B 1 11 ? 13.422 19.594 17.469 1 94.75 11 ARG B C 1
ATOM 2613 O O . ARG B 1 11 ? 12.961 20.203 16.5 1 94.75 11 ARG B O 1
ATOM 2620 N N . ALA B 1 12 ? 14.656 19.688 17.844 1 92.81 12 ALA B N 1
ATOM 2621 C CA . ALA B 1 12 ? 15.594 20.531 17.094 1 92.81 12 ALA B CA 1
ATOM 2622 C C . ALA B 1 12 ? 15.703 20.078 15.648 1 92.81 12 ALA B C 1
ATOM 2624 O O . ALA B 1 12 ? 15.719 20.891 14.727 1 92.81 12 ALA B O 1
ATOM 2625 N N . VAL B 1 13 ? 15.773 18.781 15.477 1 92.12 13 VAL B N 1
ATOM 2626 C CA . VAL B 1 13 ? 15.844 18.219 14.133 1 92.12 13 VAL B CA 1
ATOM 2627 C C . VAL B 1 13 ? 14.562 18.562 13.367 1 92.12 13 VAL B C 1
ATOM 2629 O O . VAL B 1 13 ? 14.625 19.078 12.25 1 92.12 13 VAL B O 1
ATOM 2632 N N . ALA B 1 14 ? 13.453 18.312 13.984 1 94.81 14 ALA B N 1
ATOM 2633 C CA . ALA B 1 14 ? 12.148 18.531 13.367 1 94.81 14 ALA B CA 1
ATOM 2634 C C . ALA B 1 14 ? 11.984 19.984 12.945 1 94.81 14 ALA B C 1
ATOM 2636 O O . ALA B 1 14 ? 11.641 20.281 11.797 1 94.81 14 ALA B O 1
ATOM 2637 N N . GLU B 1 15 ? 12.281 20.844 13.828 1 94 15 GLU B N 1
ATOM 2638 C CA . GLU B 1 15 ? 12.094 22.266 13.57 1 94 15 GLU B CA 1
ATOM 2639 C C . GLU B 1 15 ? 13.055 22.766 12.484 1 94 15 GLU B C 1
ATOM 2641 O O . GLU B 1 15 ? 12.672 23.578 11.633 1 94 15 GLU B O 1
ATOM 2646 N N . THR B 1 16 ? 14.281 22.312 12.523 1 92.19 16 THR B N 1
ATOM 2647 C CA . THR B 1 16 ? 15.258 22.75 11.531 1 92.19 16 THR B CA 1
ATOM 2648 C C . THR B 1 16 ? 14.828 22.328 10.125 1 92.19 16 THR B C 1
ATOM 2650 O O . THR B 1 16 ? 14.852 23.156 9.203 1 92.19 16 THR B O 1
ATOM 2653 N N . LEU B 1 17 ? 14.398 21.172 10.023 1 88.69 17 LEU B N 1
ATOM 2654 C CA . LEU B 1 17 ? 14 20.672 8.711 1 88.69 17 LEU B CA 1
ATOM 2655 C C . LEU B 1 17 ? 12.688 21.312 8.266 1 88.69 17 LEU B C 1
ATOM 2657 O O . LEU B 1 17 ? 12.5 21.578 7.078 1 88.69 17 LEU B O 1
ATOM 2661 N N . TRP B 1 18 ? 11.828 21.531 9.242 1 91.19 18 TRP B N 1
ATOM 2662 C CA . TRP B 1 18 ? 10.594 22.219 8.914 1 91.19 18 TRP B CA 1
ATOM 2663 C C . TRP B 1 18 ? 10.875 23.625 8.406 1 91.19 18 TRP B C 1
ATOM 2665 O O . TRP B 1 18 ? 10.273 24.078 7.426 1 91.19 18 TRP B O 1
ATOM 2675 N N . LEU B 1 19 ? 11.805 24.297 9.031 1 89.38 19 LEU B N 1
ATOM 2676 C CA . LEU B 1 19 ? 12.188 25.641 8.594 1 89.38 19 LEU B CA 1
ATOM 2677 C C . LEU B 1 19 ? 12.773 25.594 7.188 1 89.38 19 LEU B C 1
ATOM 2679 O O . LEU B 1 19 ? 12.492 26.484 6.375 1 89.38 19 LEU B O 1
ATOM 2683 N N . ALA B 1 20 ? 13.531 24.641 6.934 1 85.19 20 ALA B N 1
ATOM 2684 C CA . ALA B 1 20 ? 14.125 24.516 5.605 1 85.19 20 ALA B CA 1
ATOM 2685 C C . ALA B 1 20 ? 13.055 24.438 4.523 1 85.19 20 ALA B C 1
ATOM 2687 O O . ALA B 1 20 ? 13.164 25.078 3.479 1 85.19 20 ALA B O 1
ATOM 2688 N N . THR B 1 21 ? 12.008 23.719 4.801 1 83.44 21 THR B N 1
ATOM 2689 C CA . THR B 1 21 ? 10.969 23.531 3.793 1 83.44 21 THR B CA 1
ATOM 2690 C C . THR B 1 21 ? 10.117 24.797 3.65 1 83.44 21 THR B C 1
ATOM 2692 O O . THR B 1 21 ? 9.695 25.141 2.545 1 83.44 21 THR B O 1
ATOM 2695 N N . THR B 1 22 ? 9.922 25.5 4.738 1 85.25 22 THR B N 1
ATOM 2696 C CA . THR B 1 22 ? 9.094 26.703 4.672 1 85.25 22 THR B CA 1
ATOM 2697 C C . THR B 1 22 ? 9.852 27.844 4.004 1 85.25 22 THR B C 1
ATOM 2699 O O . THR B 1 22 ? 9.242 28.797 3.506 1 85.25 22 THR B O 1
ATOM 2702 N N . ARG B 1 23 ? 11.188 27.734 4.031 1 84.88 23 ARG B N 1
ATOM 2703 C CA . ARG B 1 23 ? 11.977 28.781 3.412 1 84.88 23 ARG B CA 1
ATOM 2704 C C . ARG B 1 23 ? 12.125 28.562 1.913 1 84.88 23 ARG B C 1
ATOM 2706 O O . ARG B 1 23 ? 12.445 29.484 1.165 1 84.88 23 ARG B O 1
ATOM 2713 N N . VAL B 1 24 ? 12 27.344 1.461 1 76.12 24 VAL B N 1
ATOM 2714 C CA . VAL B 1 24 ? 12.141 27.047 0.039 1 76.12 24 VAL B CA 1
ATOM 2715 C C . VAL B 1 24 ? 10.766 26.969 -0.617 1 76.12 24 VAL B C 1
ATOM 2717 O O . VAL B 1 24 ? 10.648 27.062 -1.842 1 76.12 24 VAL B O 1
ATOM 2720 N N . GLY B 1 25 ? 9.781 27.047 0.118 1 69.38 25 GLY B N 1
ATOM 2721 C CA . GLY B 1 25 ? 8.438 26.906 -0.419 1 69.38 25 GLY B CA 1
ATOM 2722 C C . GLY B 1 25 ? 8.078 25.453 -0.721 1 69.38 25 GLY B C 1
ATOM 2723 O O . GLY B 1 25 ? 8.812 24.766 -1.421 1 69.38 25 GLY B O 1
ATOM 2724 N N . SER B 1 26 ? 7.16 24.922 0.066 1 75.75 26 SER B N 1
ATOM 2725 C CA . SER B 1 26 ? 6.707 23.547 -0.126 1 75.75 26 SER B CA 1
ATOM 2726 C C . SER B 1 26 ? 5.195 23.438 0.044 1 75.75 26 SER B C 1
ATOM 2728 O O . SER B 1 26 ? 4.531 24.406 0.409 1 75.75 26 SER B O 1
ATOM 2730 N N . PHE B 1 27 ? 4.715 22.406 -0.431 1 87.75 27 PHE B N 1
ATOM 2731 C CA . PHE B 1 27 ? 3.291 22.109 -0.308 1 87.75 27 PHE B CA 1
ATOM 2732 C C . PHE B 1 27 ? 2.824 22.281 1.132 1 87.75 27 PHE B C 1
ATOM 2734 O O . PHE B 1 27 ? 1.72 22.781 1.378 1 87.75 27 PHE B O 1
ATOM 2741 N N . GLY B 1 28 ? 3.658 22.016 2.072 1 85.56 28 GLY B N 1
ATOM 2742 C CA . GLY B 1 28 ? 3.305 22.203 3.471 1 85.56 28 GLY B CA 1
ATOM 2743 C C . GLY B 1 28 ? 3.062 23.656 3.84 1 85.56 28 GLY B C 1
ATOM 2744 O O . GLY B 1 28 ? 2.156 23.969 4.617 1 85.56 28 GLY B O 1
ATOM 2745 N N . THR B 1 29 ? 3.873 24.484 3.275 1 83.25 29 THR B N 1
ATOM 2746 C CA . THR B 1 29 ? 3.703 25.906 3.504 1 83.25 29 THR B CA 1
ATOM 2747 C C . THR B 1 29 ? 2.391 26.406 2.904 1 83.25 29 THR B C 1
ATOM 2749 O O . THR B 1 29 ? 1.713 27.25 3.488 1 83.25 29 THR B O 1
ATOM 2752 N N . LEU B 1 30 ? 2.156 25.859 1.801 1 81.81 30 LEU B N 1
ATOM 2753 C CA . LEU B 1 30 ? 0.898 26.188 1.141 1 81.81 30 LEU B CA 1
ATOM 2754 C C . LEU B 1 30 ? -0.29 25.844 2.033 1 81.81 30 LEU B C 1
ATOM 2756 O O . LEU B 1 30 ? -1.279 26.578 2.066 1 81.81 30 LEU B O 1
ATOM 2760 N N . LEU B 1 31 ? -0.165 24.734 2.793 1 85.69 31 LEU B N 1
ATOM 2761 C CA . LEU B 1 31 ? -1.252 24.266 3.652 1 85.69 31 LEU B CA 1
ATOM 2762 C C . LEU B 1 31 ? -1.285 25.062 4.953 1 85.69 31 LEU B C 1
ATOM 2764 O O . LEU B 1 31 ? -2.18 24.875 5.781 1 85.69 31 LEU B O 1
ATOM 2768 N N . GLY B 1 32 ? -0.333 25.906 5.137 1 79.69 32 GLY B N 1
ATOM 2769 C CA . GLY B 1 32 ? -0.266 26.703 6.348 1 79.69 32 GLY B CA 1
ATOM 2770 C C . GLY B 1 32 ? 0.416 25.984 7.496 1 79.69 32 GLY B C 1
ATOM 2771 O O . GLY B 1 32 ? 0.253 26.375 8.656 1 79.69 32 GLY B O 1
ATOM 2772 N N . LEU B 1 33 ? 1.12 24.938 7.172 1 89 33 LEU B N 1
ATOM 2773 C CA . LEU B 1 33 ? 1.848 24.203 8.203 1 89 33 LEU B CA 1
ATOM 2774 C C . LEU B 1 33 ? 3.18 24.875 8.508 1 89 33 LEU B C 1
ATOM 2776 O O . LEU B 1 33 ? 4.207 24.531 7.93 1 89 33 LEU B O 1
ATOM 2780 N N . THR B 1 34 ? 3.086 25.844 9.375 1 88.19 34 THR B N 1
ATOM 2781 C CA . THR B 1 34 ? 4.277 26.594 9.766 1 88.19 34 THR B CA 1
ATOM 2782 C C . THR B 1 34 ? 4.457 26.547 11.281 1 88.19 34 THR B C 1
ATOM 2784 O O . THR B 1 34 ? 3.488 26.375 12.023 1 88.19 34 THR B O 1
ATOM 2787 N N . LEU B 1 35 ? 5.672 26.719 11.648 1 91.44 35 LEU B N 1
ATOM 2788 C CA . LEU B 1 35 ? 6.023 26.719 13.07 1 91.44 35 LEU B CA 1
ATOM 2789 C C . LEU B 1 35 ? 5.562 28 13.75 1 91.44 35 LEU B C 1
ATOM 2791 O O . LEU B 1 35 ? 5.297 29 13.078 1 91.44 35 LEU B O 1
ATOM 2795 N N . PRO B 1 36 ? 5.496 27.969 15.109 1 90.31 36 PRO B N 1
ATOM 2796 C CA . PRO B 1 36 ? 5.113 29.172 15.852 1 90.31 36 PRO B CA 1
ATOM 2797 C C . PRO B 1 36 ? 6.039 30.359 15.57 1 90.31 36 PRO B C 1
ATOM 2799 O O . PRO B 1 36 ? 5.59 31.5 15.531 1 90.31 36 PRO B O 1
ATOM 2802 N N . LEU B 1 37 ? 7.273 30.047 15.383 1 89 37 LEU B N 1
ATOM 2803 C CA . LEU B 1 37 ? 8.25 31.078 15.07 1 89 37 LEU B CA 1
ATOM 2804 C C . LEU B 1 37 ? 7.824 31.891 13.852 1 89 37 LEU B C 1
ATOM 2806 O O . LEU B 1 37 ? 8.125 33.094 13.75 1 89 37 LEU B O 1
ATOM 2810 N N . ASP B 1 38 ? 7.082 31.266 12.984 1 88.44 38 ASP B N 1
ATOM 2811 C CA . ASP B 1 38 ? 6.637 31.906 11.75 1 88.44 38 ASP B CA 1
ATOM 2812 C C . ASP B 1 38 ? 5.152 32.25 11.82 1 88.44 38 ASP B C 1
ATOM 2814 O O . ASP B 1 38 ? 4.5 32.438 10.789 1 88.44 38 ASP B O 1
ATOM 2818 N N . GLY B 1 39 ? 4.578 32.219 13 1 85.5 39 GLY B N 1
ATOM 2819 C CA . GLY B 1 39 ? 3.188 32.594 13.203 1 85.5 39 GLY B CA 1
ATOM 2820 C C . GLY B 1 39 ? 2.217 31.438 12.969 1 85.5 39 GLY B C 1
ATOM 2821 O O . GLY B 1 39 ? 1.007 31.656 12.875 1 85.5 39 GLY B O 1
ATOM 2822 N N . GLY B 1 40 ? 2.713 30.281 12.852 1 87.81 40 GLY B N 1
ATOM 2823 C CA . GLY B 1 40 ? 1.851 29.141 12.57 1 87.81 40 GLY B CA 1
ATOM 2824 C C . GLY B 1 40 ? 1.241 28.547 13.82 1 87.81 40 GLY B C 1
ATOM 2825 O O . GLY B 1 40 ? 1.643 28.875 14.938 1 87.81 40 GLY B O 1
ATOM 2826 N N . GLY B 1 41 ? 0.241 27.656 13.617 1 88.31 41 GLY B N 1
ATOM 2827 C CA . GLY B 1 41 ? -0.496 27.062 14.719 1 88.31 41 GLY B CA 1
ATOM 2828 C C . GLY B 1 41 ? -0.013 25.672 15.086 1 88.31 41 GLY B C 1
ATOM 2829 O O . GLY B 1 41 ? -0.594 25.016 15.953 1 88.31 41 GLY B O 1
ATOM 2830 N N . LEU B 1 42 ? 1.026 25.219 14.508 1 91.69 42 LEU B N 1
ATOM 2831 C CA . LEU B 1 42 ? 1.562 23.891 14.789 1 91.69 42 LEU B CA 1
ATOM 2832 C C . LEU B 1 42 ? 2.225 23.859 16.172 1 91.69 42 LEU B C 1
ATOM 2834 O O . LEU B 1 42 ? 3.004 24.75 16.5 1 91.69 42 LEU B O 1
ATOM 2838 N N . ARG B 1 43 ? 1.854 22.828 17.016 1 93 43 ARG B N 1
ATOM 2839 C CA . ARG B 1 43 ? 2.453 22.703 18.344 1 93 43 ARG B CA 1
ATOM 2840 C C . ARG B 1 43 ? 2.918 21.266 18.594 1 93 43 ARG B C 1
ATOM 2842 O O . ARG B 1 43 ? 2.174 20.312 18.344 1 93 43 ARG B O 1
ATOM 2849 N N . PHE B 1 44 ? 4.141 21.156 19.078 1 95.12 44 PHE B N 1
ATOM 2850 C CA . PHE B 1 44 ? 4.617 19.859 19.547 1 95.12 44 PHE B CA 1
ATOM 2851 C C . PHE B 1 44 ? 4.066 19.562 20.938 1 95.12 44 PHE B C 1
ATOM 2853 O O . PHE B 1 44 ? 4.418 20.234 21.906 1 95.12 44 PHE B O 1
ATOM 2860 N N . ARG B 1 45 ? 3.205 18.562 21 1 93.69 45 ARG B N 1
ATOM 2861 C CA . ARG B 1 45 ? 2.654 18.156 22.281 1 93.69 45 ARG B CA 1
ATOM 2862 C C . ARG B 1 45 ? 3.492 17.047 22.906 1 93.69 45 ARG B C 1
ATOM 2864 O O . ARG B 1 45 ? 3.646 16.984 24.125 1 93.69 45 ARG B O 1
ATOM 2871 N N . GLN B 1 46 ? 3.963 16.188 22.141 1 95.62 46 GLN B N 1
ATOM 2872 C CA . GLN B 1 46 ? 4.852 15.102 22.516 1 95.62 46 GLN B CA 1
ATOM 2873 C C . GLN B 1 46 ? 5.797 14.734 21.375 1 95.62 46 GLN B C 1
ATOM 2875 O O . GLN B 1 46 ? 5.41 14.781 20.203 1 95.62 46 GLN B O 1
ATOM 2880 N N . LEU B 1 47 ? 7.016 14.445 21.719 1 97.06 47 LEU B N 1
ATOM 2881 C CA . LEU B 1 47 ? 7.98 13.945 20.75 1 97.06 47 LEU B CA 1
ATOM 2882 C C . LEU B 1 47 ? 9.086 13.156 21.438 1 97.06 47 LEU B C 1
ATOM 2884 O O . LEU B 1 47 ? 9.891 13.727 22.188 1 97.06 47 LEU B O 1
ATOM 2888 N N . ASP B 1 48 ? 9.047 11.914 21.234 1 96.19 48 ASP B N 1
ATOM 2889 C CA . ASP B 1 48 ? 10.109 11.023 21.672 1 96.19 48 ASP B CA 1
ATOM 2890 C C . ASP B 1 48 ? 10.367 9.93 20.641 1 96.19 48 ASP B C 1
ATOM 2892 O O . ASP B 1 48 ? 9.914 10.023 19.5 1 96.19 48 ASP B O 1
ATOM 2896 N N . LYS B 1 49 ? 11.172 8.969 21.047 1 93.06 49 LYS B N 1
ATOM 2897 C CA . LYS B 1 49 ? 11.594 7.969 20.078 1 93.06 49 LYS B CA 1
ATOM 2898 C C . LYS B 1 49 ? 10.445 7.047 19.703 1 93.06 49 LYS B C 1
ATOM 2900 O O . LYS B 1 49 ? 10.508 6.344 18.688 1 93.06 49 LYS B O 1
ATOM 2905 N N . GLU B 1 50 ? 9.359 7.098 20.453 1 91.81 50 GLU B N 1
ATOM 2906 C CA . GLU B 1 50 ? 8.305 6.109 20.281 1 91.81 50 GLU B CA 1
ATOM 2907 C C . GLU B 1 50 ? 7.062 6.734 19.656 1 91.81 50 GLU B C 1
ATOM 2909 O O . GLU B 1 50 ? 6.227 6.031 19.078 1 91.81 50 GLU B O 1
ATOM 2914 N N . GLN B 1 51 ? 6.965 8.086 19.891 1 95.75 51 GLN B N 1
ATOM 2915 C CA . GLN B 1 51 ? 5.715 8.711 19.484 1 95.75 51 GLN B CA 1
ATOM 2916 C C . GLN B 1 51 ? 5.883 10.211 19.281 1 95.75 51 GLN B C 1
ATOM 2918 O O . GLN B 1 51 ? 6.695 10.844 19.953 1 95.75 51 GLN B O 1
ATOM 2923 N N . SER B 1 52 ? 5.141 10.719 18.281 1 97.56 52 SER B N 1
ATOM 2924 C CA . SER B 1 52 ? 5.016 12.156 18.047 1 97.56 52 SER B CA 1
ATOM 2925 C C . SER B 1 52 ? 3.553 12.594 18.078 1 97.56 52 SER B C 1
ATOM 2927 O O . SER B 1 52 ? 2.703 11.969 17.438 1 97.56 52 SER B O 1
ATOM 2929 N N . VAL B 1 53 ? 3.283 13.562 18.875 1 96.06 53 VAL B N 1
ATOM 2930 C CA . VAL B 1 53 ? 1.954 14.164 18.922 1 96.06 53 VAL B CA 1
ATOM 2931 C C . VAL B 1 53 ? 2.055 15.656 18.609 1 96.06 53 VAL B C 1
ATOM 2933 O O . VAL B 1 53 ? 2.643 16.422 19.391 1 96.06 53 VAL B O 1
ATOM 2936 N N . LEU B 1 54 ? 1.524 16.047 17.516 1 95.69 54 LEU B N 1
ATOM 2937 C CA . LEU B 1 54 ? 1.435 17.469 17.172 1 95.69 54 LEU B CA 1
ATOM 2938 C C . LEU B 1 54 ? -0.021 17.906 17.062 1 95.69 54 LEU B C 1
ATOM 2940 O O . LEU B 1 54 ? -0.875 17.156 16.594 1 95.69 54 LEU B O 1
ATOM 2944 N N . SER B 1 55 ? -0.228 19.094 17.469 1 94.31 55 SER B N 1
ATOM 2945 C CA . SER B 1 55 ? -1.564 19.656 17.312 1 94.31 55 SER B CA 1
ATOM 2946 C C . SER B 1 55 ? -1.572 20.781 16.297 1 94.31 55 SER B C 1
ATOM 2948 O O . SER B 1 55 ? -0.572 21.484 16.125 1 94.31 55 SER B O 1
ATOM 2950 N N . LEU B 1 56 ? -2.658 20.938 15.641 1 92.31 56 LEU B N 1
ATOM 2951 C CA . LEU B 1 56 ? -2.859 21.938 14.586 1 92.31 56 LEU B CA 1
ATOM 2952 C C . LEU B 1 56 ? -4.328 22.328 14.484 1 92.31 56 LEU B C 1
ATOM 2954 O O . LEU B 1 56 ? -5.207 21.469 14.43 1 92.31 56 LEU B O 1
ATOM 2958 N N . PRO B 1 57 ? -4.574 23.609 14.531 1 89.62 57 PRO B N 1
ATOM 2959 C CA . PRO B 1 57 ? -5.945 24.016 14.211 1 89.62 57 PRO B CA 1
ATOM 2960 C C . PRO B 1 57 ? -6.344 23.641 12.781 1 89.62 57 PRO B C 1
ATOM 2962 O O . PRO B 1 57 ? -5.578 23.875 11.844 1 89.62 57 PRO B O 1
ATOM 2965 N N . LEU B 1 58 ? -7.488 23.062 12.648 1 88.88 58 LEU B N 1
ATOM 2966 C CA . LEU B 1 58 ? -7.938 22.578 11.344 1 88.88 58 LEU B CA 1
ATOM 2967 C C . LEU B 1 58 ? -8.383 23.75 10.461 1 88.88 58 LEU B C 1
ATOM 2969 O O . LEU B 1 58 ? -9.195 24.578 10.883 1 88.88 58 LEU B O 1
ATOM 2973 N N . PRO B 1 59 ? -7.863 23.797 9.289 1 84.12 59 PRO B N 1
ATOM 2974 C CA . PRO B 1 59 ? -8.383 24.812 8.375 1 84.12 59 PRO B CA 1
ATOM 2975 C C . PRO B 1 59 ? -9.844 24.562 7.988 1 84.12 59 PRO B C 1
ATOM 2977 O O . PRO B 1 59 ? -10.289 23.422 7.957 1 84.12 59 PRO B O 1
ATOM 2980 N N . ASP B 1 60 ? -10.523 25.594 7.613 1 82.81 60 ASP B N 1
ATOM 2981 C CA . ASP B 1 60 ? -11.953 25.531 7.305 1 82.81 60 ASP B CA 1
ATOM 2982 C C . ASP B 1 60 ? -12.211 24.594 6.125 1 82.81 60 ASP B C 1
ATOM 2984 O O . ASP B 1 60 ? -13.195 23.844 6.129 1 82.81 60 ASP B O 1
ATOM 2988 N N . TRP B 1 61 ? -11.359 24.594 5.23 1 81.69 61 TRP B N 1
ATOM 2989 C CA . TRP B 1 61 ? -11.602 23.875 3.988 1 81.69 61 TRP B CA 1
ATOM 2990 C C . TRP B 1 61 ? -11.367 22.375 4.18 1 81.69 61 TRP B C 1
ATOM 2992 O O . TRP B 1 61 ? -11.617 21.578 3.271 1 81.69 61 TRP B O 1
ATOM 3002 N N . SER B 1 62 ? -10.93 21.969 5.32 1 86.38 62 SER B N 1
ATOM 3003 C CA . SER B 1 62 ? -10.641 20.562 5.609 1 86.38 62 SER B CA 1
ATOM 3004 C C . SER B 1 62 ? -11.844 19.875 6.234 1 86.38 62 SER B C 1
ATOM 3006 O O . SER B 1 62 ? -11.766 18.703 6.605 1 86.38 62 SER B O 1
ATOM 3008 N N . VAL B 1 63 ? -12.898 20.578 6.371 1 90.25 63 VAL B N 1
ATOM 3009 C CA . VAL B 1 63 ? -14.117 20.016 6.953 1 90.25 63 VAL B CA 1
ATOM 3010 C C . VAL B 1 63 ? -15.266 20.109 5.949 1 90.25 63 VAL B C 1
ATOM 3012 O O . VAL B 1 63 ? -15.453 21.141 5.309 1 90.25 63 VAL B O 1
ATOM 3015 N N . ARG B 1 64 ? -15.945 19.047 5.879 1 90.69 64 ARG B N 1
ATOM 3016 C CA . ARG B 1 64 ? -17.094 19.016 4.965 1 90.69 64 ARG B CA 1
ATOM 3017 C C . ARG B 1 64 ? -18.266 19.797 5.535 1 90.69 64 ARG B C 1
ATOM 3019 O O . ARG B 1 64 ? -18.297 20.094 6.73 1 90.69 64 ARG B O 1
ATOM 3026 N N . ALA B 1 65 ? -19.266 20.047 4.68 1 86.69 65 ALA B N 1
ATOM 3027 C CA . ALA B 1 65 ? -20.438 20.812 5.074 1 86.69 65 ALA B CA 1
ATOM 3028 C C . ALA B 1 65 ? -21.203 20.125 6.191 1 86.69 65 ALA B C 1
ATOM 3030 O O . ALA B 1 65 ? -21.812 20.781 7.039 1 86.69 65 ALA B O 1
ATOM 3031 N N . ASP B 1 66 ? -21.094 18.844 6.203 1 88.19 66 ASP B N 1
ATOM 3032 C CA . ASP B 1 66 ? -21.844 18.094 7.207 1 88.19 66 ASP B CA 1
ATOM 3033 C C . ASP B 1 66 ? -21.031 17.938 8.492 1 88.19 66 ASP B C 1
ATOM 3035 O O . ASP B 1 66 ? -21.453 17.234 9.414 1 88.19 66 ASP B O 1
ATOM 3039 N N . GLY B 1 67 ? -19.875 18.516 8.508 1 91.12 67 GLY B N 1
ATOM 3040 C CA . GLY B 1 67 ? -19.047 18.484 9.695 1 91.12 67 GLY B CA 1
ATOM 3041 C C . GLY B 1 67 ? -18.078 17.312 9.727 1 91.12 67 GLY B C 1
ATOM 3042 O O . GLY B 1 67 ? -17.281 17.188 10.656 1 91.12 67 GLY B O 1
ATOM 3043 N N . THR B 1 68 ? -18.109 16.531 8.75 1 93.06 68 THR B N 1
ATOM 3044 C CA . THR B 1 68 ? -17.234 15.359 8.703 1 93.06 68 THR B CA 1
ATOM 3045 C C . THR B 1 68 ? -15.828 15.758 8.242 1 93.06 68 THR B C 1
ATOM 3047 O O . THR B 1 68 ? -15.672 16.594 7.355 1 93.06 68 THR B O 1
ATOM 3050 N N . LEU B 1 69 ? -14.891 15.133 8.859 1 94.31 69 LEU B N 1
ATOM 3051 C CA . LEU B 1 69 ? -13.5 15.352 8.477 1 94.31 69 LEU B CA 1
ATOM 3052 C C . LEU B 1 69 ? -13.25 14.891 7.047 1 94.31 69 LEU B C 1
ATOM 3054 O O . LEU B 1 69 ? -13.664 13.797 6.66 1 94.31 69 LEU B O 1
ATOM 3058 N N . CYS B 1 70 ? -12.664 15.742 6.246 1 94.69 70 CYS B N 1
ATOM 3059 C CA . CYS B 1 70 ? -12.211 15.312 4.926 1 94.69 70 CYS B CA 1
ATOM 3060 C C . CYS B 1 70 ? -10.969 14.445 5.035 1 94.69 70 CYS B C 1
ATOM 3062 O O . CYS B 1 70 ? -9.875 14.945 5.328 1 94.69 70 CYS B O 1
ATOM 3064 N N . LEU B 1 71 ? -11.086 13.234 4.707 1 95.56 71 LEU B N 1
ATOM 3065 C CA . LEU B 1 71 ? -10.031 12.266 4.977 1 95.56 71 LEU B CA 1
ATOM 3066 C C . LEU B 1 71 ? -8.773 12.594 4.18 1 95.56 71 LEU B C 1
ATOM 3068 O O . LEU B 1 71 ? -7.668 12.578 4.727 1 95.56 71 LEU B O 1
ATOM 3072 N N . ALA B 1 72 ? -8.922 12.875 2.926 1 95.19 72 ALA B N 1
ATOM 3073 C CA . ALA B 1 72 ? -7.754 13.125 2.084 1 95.19 72 ALA B CA 1
ATOM 3074 C C . ALA B 1 72 ? -6.996 14.367 2.551 1 95.19 72 ALA B C 1
ATOM 3076 O O . ALA B 1 72 ? -5.766 14.398 2.52 1 95.19 72 ALA B O 1
ATOM 3077 N N . THR B 1 73 ? -7.691 15.359 2.93 1 93.31 73 THR B N 1
ATOM 3078 C CA . THR B 1 73 ? -7.062 16.562 3.467 1 93.31 73 THR B CA 1
ATOM 3079 C C . THR B 1 73 ? -6.34 16.25 4.777 1 93.31 73 THR B C 1
ATOM 3081 O O . THR B 1 73 ? -5.219 16.719 4.996 1 93.31 73 THR B O 1
ATOM 3084 N N . ALA B 1 74 ? -7.008 15.5 5.594 1 95.25 74 ALA B N 1
ATOM 3085 C CA . ALA B 1 74 ? -6.391 15.102 6.859 1 95.25 74 ALA B CA 1
ATOM 3086 C C . ALA B 1 74 ? -5.105 14.312 6.613 1 95.25 74 ALA B C 1
ATOM 3088 O O . ALA B 1 74 ? -4.109 14.508 7.312 1 95.25 74 ALA B O 1
ATOM 3089 N N . LEU B 1 75 ? -5.172 13.453 5.656 1 97 75 LEU B N 1
ATOM 3090 C CA . LEU B 1 75 ? -3.986 12.672 5.305 1 97 75 LEU B CA 1
ATOM 3091 C C . LEU B 1 75 ? -2.885 13.57 4.762 1 97 75 LEU B C 1
ATOM 3093 O O . LEU B 1 75 ? -1.702 13.344 5.031 1 97 75 LEU B O 1
ATOM 3097 N N . ALA B 1 76 ? -3.27 14.547 3.996 1 96 76 ALA B N 1
ATOM 3098 C CA . ALA B 1 76 ? -2.291 15.492 3.463 1 96 76 ALA B CA 1
ATOM 3099 C C . ALA B 1 76 ? -1.587 16.25 4.59 1 96 76 ALA B C 1
ATOM 3101 O O . ALA B 1 76 ? -0.363 16.391 4.574 1 96 76 ALA B O 1
ATOM 3102 N N . LEU B 1 77 ? -2.357 16.719 5.52 1 94.88 77 LEU B N 1
ATOM 3103 C CA . LEU B 1 77 ? -1.775 17.391 6.68 1 94.88 77 LEU B CA 1
ATOM 3104 C C . LEU B 1 77 ? -0.845 16.438 7.434 1 94.88 77 LEU B C 1
ATOM 3106 O O . LEU B 1 77 ? 0.276 16.812 7.785 1 94.88 77 LEU B O 1
ATOM 3110 N N . HIS B 1 78 ? -1.306 15.273 7.609 1 97.44 78 HIS B N 1
ATOM 3111 C CA . HIS B 1 78 ? -0.54 14.289 8.375 1 97.44 78 HIS B CA 1
ATOM 3112 C C . HIS B 1 78 ? 0.704 13.852 7.609 1 97.44 78 HIS B C 1
ATOM 3114 O O . HIS B 1 78 ? 1.698 13.445 8.219 1 97.44 78 HIS B O 1
ATOM 3120 N N . ASP B 1 79 ? 0.642 13.883 6.273 1 97.5 79 ASP B N 1
ATOM 3121 C CA . ASP B 1 79 ? 1.829 13.602 5.473 1 97.5 79 ASP B CA 1
ATOM 3122 C C . ASP B 1 79 ? 2.992 14.5 5.879 1 97.5 79 ASP B C 1
ATOM 3124 O O . ASP B 1 79 ? 4.109 14.023 6.094 1 97.5 79 ASP B O 1
ATOM 3128 N N . GLU B 1 80 ? 2.719 15.734 6.027 1 94.81 80 GLU B N 1
ATOM 3129 C CA . GLU B 1 80 ? 3.736 16.703 6.438 1 94.81 80 GLU B CA 1
ATOM 3130 C C . GLU B 1 80 ? 4.156 16.469 7.887 1 94.81 80 GLU B C 1
ATOM 3132 O O . GLU B 1 80 ? 5.352 16.469 8.195 1 94.81 80 GLU B O 1
ATOM 3137 N N . ILE B 1 81 ? 3.217 16.281 8.68 1 96.69 81 ILE B N 1
ATOM 3138 C CA . ILE B 1 81 ? 3.453 16.156 10.117 1 96.69 81 ILE B CA 1
ATOM 3139 C C . ILE B 1 81 ? 4.25 14.891 10.406 1 96.69 81 ILE B C 1
ATOM 3141 O O . ILE B 1 81 ? 5.215 14.914 11.172 1 96.69 81 ILE B O 1
ATOM 3145 N N . SER B 1 82 ? 3.842 13.812 9.766 1 98 82 SER B N 1
ATOM 3146 C CA . SER B 1 82 ? 4.535 12.547 9.984 1 98 82 SER B CA 1
ATOM 3147 C C . SER B 1 82 ? 5.941 12.57 9.398 1 98 82 SER B C 1
ATOM 3149 O O . SER B 1 82 ? 6.848 11.906 9.906 1 98 82 SER B O 1
ATOM 3151 N N . THR B 1 83 ? 6.133 13.344 8.367 1 96 83 THR B N 1
ATOM 3152 C CA . THR B 1 83 ? 7.441 13.445 7.734 1 96 83 THR B CA 1
ATOM 3153 C C . THR B 1 83 ? 8.406 14.227 8.617 1 96 83 THR B C 1
ATOM 3155 O O . THR B 1 83 ? 9.469 13.719 8.992 1 96 83 THR B O 1
ATOM 3158 N N . TYR B 1 84 ? 8 15.359 9.062 1 94.75 84 TYR B N 1
ATOM 3159 C CA . TYR B 1 84 ? 8.945 16.266 9.719 1 94.75 84 TYR B CA 1
ATOM 3160 C C . TYR B 1 84 ? 8.828 16.156 11.234 1 94.75 84 TYR B C 1
ATOM 3162 O O . TYR B 1 84 ? 9.773 16.484 11.961 1 94.75 84 TYR B O 1
ATOM 3170 N N . GLY B 1 85 ? 7.746 15.719 11.711 1 96.06 85 GLY B N 1
ATOM 3171 C CA . GLY B 1 85 ? 7.57 15.5 13.141 1 96.06 85 GLY B CA 1
ATOM 3172 C C . GLY B 1 85 ? 7.816 14.062 13.555 1 96.06 85 GLY B C 1
ATOM 3173 O O . GLY B 1 85 ? 7.785 13.742 14.75 1 96.06 85 GLY B O 1
ATOM 3174 N N . GLY B 1 86 ? 8.055 13.227 12.609 1 96.62 86 GLY B N 1
ATOM 3175 C CA . GLY B 1 86 ? 8.234 11.82 12.906 1 96.62 86 GLY B CA 1
ATOM 3176 C C . GLY B 1 86 ? 9.406 11.195 12.18 1 96.62 86 GLY B C 1
ATOM 3177 O O . GLY B 1 86 ? 10.508 11.109 12.727 1 96.62 86 GLY B O 1
ATOM 3178 N N . MET B 1 87 ? 9.297 10.961 10.922 1 95.69 87 MET B N 1
ATOM 3179 C CA . MET B 1 87 ? 10.273 10.25 10.109 1 95.69 87 MET B CA 1
ATOM 3180 C C . MET B 1 87 ? 11.648 10.906 10.219 1 95.69 87 MET B C 1
ATOM 3182 O O . MET B 1 87 ? 12.625 10.25 10.586 1 95.69 87 MET B O 1
ATOM 3186 N N . ALA B 1 88 ? 11.734 12.148 9.969 1 93.19 88 ALA B N 1
ATOM 3187 C CA . ALA B 1 88 ? 13.016 12.844 9.875 1 93.19 88 ALA B CA 1
ATOM 3188 C C . ALA B 1 88 ? 13.742 12.828 11.219 1 93.19 88 ALA B C 1
ATOM 3190 O O . ALA B 1 88 ? 14.922 12.477 11.289 1 93.19 88 ALA B O 1
ATOM 3191 N N . PRO B 1 89 ? 13.117 13.148 12.273 1 94.44 89 PRO B N 1
ATOM 3192 C CA . PRO B 1 89 ? 13.844 13.125 13.547 1 94.44 89 PRO B CA 1
ATOM 3193 C C . PRO B 1 89 ? 14.172 11.703 14.008 1 94.44 89 PRO B C 1
ATOM 3195 O O . PRO B 1 89 ? 15.125 11.5 14.766 1 94.44 89 PRO B O 1
ATOM 3198 N N . TRP B 1 90 ? 13.414 10.719 13.617 1 95.56 90 TRP B N 1
ATOM 3199 C CA . TRP B 1 90 ? 13.617 9.352 14.078 1 95.56 90 TRP B CA 1
ATOM 3200 C C . TRP B 1 90 ? 14.68 8.648 13.242 1 95.56 90 TRP B C 1
ATOM 3202 O O . TRP B 1 90 ? 15.375 7.758 13.734 1 95.56 90 TRP B O 1
ATOM 3212 N N . ASP B 1 91 ? 14.727 8.977 11.953 1 93.12 91 ASP B N 1
ATOM 3213 C CA . ASP B 1 91 ? 15.719 8.344 11.086 1 93.12 91 ASP B CA 1
ATOM 3214 C C . ASP B 1 91 ? 17.141 8.727 11.492 1 93.12 91 ASP B C 1
ATOM 3216 O O . ASP B 1 91 ? 17.406 9.898 11.773 1 93.12 91 ASP B O 1
ATOM 3220 N N . ALA B 1 92 ? 18.047 7.789 11.477 1 87.94 92 ALA B N 1
ATOM 3221 C CA . ALA B 1 92 ? 19.422 7.984 11.953 1 87.94 92 ALA B CA 1
ATOM 3222 C C . ALA B 1 92 ? 20.141 9.047 11.133 1 87.94 92 ALA B C 1
ATOM 3224 O O . ALA B 1 92 ? 21.031 9.734 11.641 1 87.94 92 ALA B O 1
ATOM 3225 N N . ARG B 1 93 ? 19.812 9.234 9.922 1 87.94 93 ARG B N 1
ATOM 3226 C CA . ARG B 1 93 ? 20.453 10.211 9.055 1 87.94 93 ARG B CA 1
ATOM 3227 C C . ARG B 1 93 ? 19.562 11.414 8.812 1 87.94 93 ARG B C 1
ATOM 3229 O O . ARG B 1 93 ? 19.828 12.234 7.934 1 87.94 93 ARG B O 1
ATOM 3236 N N . HIS B 1 94 ? 18.391 11.383 9.492 1 89.81 94 HIS B N 1
ATOM 3237 C CA . HIS B 1 94 ? 17.422 12.469 9.469 1 89.81 94 HIS B CA 1
ATOM 3238 C C . HIS B 1 94 ? 16.859 12.68 8.062 1 89.81 94 HIS B C 1
ATOM 3240 O O . HIS B 1 94 ? 16.656 13.82 7.637 1 89.81 94 HIS B O 1
ATOM 3246 N N . ARG B 1 95 ? 16.734 11.57 7.328 1 89.38 95 ARG B N 1
ATOM 3247 C CA . ARG B 1 95 ? 16.109 11.625 6.012 1 89.38 95 ARG B CA 1
ATOM 3248 C C . ARG B 1 95 ? 14.602 11.797 6.137 1 89.38 95 ARG B C 1
ATOM 3250 O O . ARG B 1 95 ? 13.93 10.992 6.793 1 89.38 95 ARG B O 1
ATOM 3257 N N . PRO B 1 96 ? 14.008 12.867 5.535 1 90.06 96 PRO B N 1
ATOM 3258 C CA . PRO B 1 96 ? 12.547 12.969 5.547 1 90.06 96 PRO B CA 1
ATOM 3259 C C . PRO B 1 96 ? 11.875 11.922 4.668 1 90.06 96 PRO B C 1
ATOM 3261 O O . PRO B 1 96 ? 10.781 11.445 4.996 1 90.06 96 PRO B O 1
ATOM 3264 N N . GLY B 1 97 ? 12.586 11.641 3.502 1 89.75 97 GLY B N 1
ATOM 3265 C CA . GLY B 1 97 ? 12.07 10.625 2.596 1 89.75 97 GLY B CA 1
ATOM 3266 C C . GLY B 1 97 ? 11.031 11.172 1.628 1 89.75 97 GLY B C 1
ATOM 3267 O O . GLY B 1 97 ? 10.695 12.352 1.672 1 89.75 97 GLY B O 1
ATOM 3268 N N . VAL B 1 98 ? 10.625 10.289 0.696 1 91 98 VAL B N 1
ATOM 3269 C CA . VAL B 1 98 ? 9.57 10.578 -0.264 1 91 98 VAL B CA 1
ATOM 3270 C C . VAL B 1 98 ? 8.43 9.578 -0.089 1 91 98 VAL B C 1
ATOM 3272 O O . VAL B 1 98 ? 8.664 8.383 0.111 1 91 98 VAL B O 1
ATOM 3275 N N . SER B 1 99 ? 7.23 10.094 -0.152 1 94 99 SER B N 1
ATOM 3276 C CA . SER B 1 99 ? 6.066 9.234 0.071 1 94 99 SER B CA 1
ATOM 3277 C C . SER B 1 99 ? 5.941 8.18 -1.022 1 94 99 SER B C 1
ATOM 3279 O O . SER B 1 99 ? 6.105 8.484 -2.207 1 94 99 SER B O 1
ATOM 3281 N N . ILE B 1 100 ? 5.672 6.992 -0.609 1 92.94 100 ILE B N 1
ATOM 3282 C CA . ILE B 1 100 ? 5.383 5.883 -1.51 1 92.94 100 ILE B CA 1
ATOM 3283 C C . ILE B 1 100 ? 3.889 5.562 -1.467 1 92.94 100 ILE B C 1
ATOM 3285 O O . ILE B 1 100 ? 3.285 5.246 -2.494 1 92.94 100 ILE B O 1
ATOM 3289 N N . SER B 1 101 ? 3.377 5.609 -0.292 1 94.81 101 SER B N 1
ATOM 3290 C CA . SER B 1 101 ? 1.948 5.363 -0.133 1 94.81 101 SER B CA 1
ATOM 3291 C C . SER B 1 101 ? 1.405 6.043 1.119 1 94.81 101 SER B C 1
ATOM 3293 O O . SER B 1 101 ? 2.141 6.254 2.086 1 94.81 101 SER B O 1
ATOM 3295 N N . LEU B 1 102 ? 0.223 6.449 1.031 1 97 102 LEU B N 1
ATOM 3296 C CA . LEU B 1 102 ? -0.594 6.957 2.129 1 97 102 LEU B CA 1
ATOM 3297 C C . LEU B 1 102 ? -1.987 6.336 2.102 1 97 102 LEU B C 1
ATOM 3299 O O . LEU B 1 102 ? -2.588 6.199 1.034 1 97 102 LEU B O 1
ATOM 3303 N N . SER B 1 103 ? -2.426 5.898 3.25 1 94.62 103 SER B N 1
ATOM 3304 C CA . SER B 1 103 ? -3.777 5.359 3.344 1 94.62 103 SER B CA 1
ATOM 3305 C C . SER B 1 103 ? -4.391 5.637 4.711 1 94.62 103 SER B C 1
ATOM 3307 O O . SER B 1 103 ? -3.674 5.852 5.688 1 94.62 103 SER B O 1
ATOM 3309 N N . GLY B 1 104 ? -5.715 5.684 4.695 1 94.81 104 GLY B N 1
ATOM 3310 C CA . GLY B 1 104 ? -6.414 5.902 5.953 1 94.81 104 GLY B CA 1
ATOM 3311 C C . GLY B 1 104 ? -7.91 5.672 5.852 1 94.81 104 GLY B C 1
ATOM 3312 O O . GLY B 1 104 ? -8.43 5.406 4.766 1 94.81 104 GLY B O 1
ATOM 3313 N N . ARG B 1 105 ? -8.516 5.742 7.016 1 91.88 105 ARG B N 1
ATOM 3314 C CA . ARG B 1 105 ? -9.969 5.621 7.102 1 91.88 105 ARG B CA 1
ATOM 3315 C C . ARG B 1 105 ? -10.523 6.48 8.234 1 91.88 105 ARG B C 1
ATOM 3317 O O . ARG B 1 105 ? -9.844 6.707 9.234 1 91.88 105 ARG B O 1
ATOM 3324 N N . LEU B 1 106 ? -11.711 6.855 8.016 1 92.44 106 LEU B N 1
ATOM 3325 C CA . LEU B 1 106 ? -12.43 7.539 9.086 1 92.44 106 LEU B CA 1
ATOM 3326 C C . LEU B 1 106 ? -12.922 6.551 10.133 1 92.44 106 LEU B C 1
ATOM 3328 O O . LEU B 1 106 ? -13.211 5.395 9.812 1 92.44 106 LEU B O 1
ATOM 3332 N N . VAL B 1 107 ? -12.938 7.059 11.32 1 88.38 107 VAL B N 1
ATOM 3333 C CA . VAL B 1 107 ? -13.461 6.262 12.43 1 88.38 107 VAL B CA 1
ATOM 3334 C C . VAL B 1 107 ? -14.758 6.871 12.938 1 88.38 107 VAL B C 1
ATOM 3336 O O . VAL B 1 107 ? -14.836 8.078 13.18 1 88.38 107 VAL B O 1
ATOM 3339 N N . GLY B 1 108 ? -15.781 6.066 13.086 1 84.94 108 GLY B N 1
ATOM 3340 C CA . GLY B 1 108 ? -17.062 6.578 13.555 1 84.94 108 GLY B CA 1
ATOM 3341 C C . GLY B 1 108 ? -17.609 7.691 12.68 1 84.94 108 GLY B C 1
ATOM 3342 O O . GLY B 1 108 ? -17.578 7.602 11.453 1 84.94 108 GLY B O 1
ATOM 3343 N N . SER B 1 109 ? -18.172 8.656 13.273 1 86.62 109 SER B N 1
ATOM 3344 C CA . SER B 1 109 ? -18.766 9.758 12.531 1 86.62 109 SER B CA 1
ATOM 3345 C C . SER B 1 109 ? -17.703 10.766 12.094 1 86.62 109 SER B C 1
ATOM 3347 O O . SER B 1 109 ? -17.938 11.539 11.156 1 86.62 109 SER B O 1
ATOM 3349 N N . ALA B 1 110 ? -16.578 10.734 12.781 1 91.94 110 ALA B N 1
ATOM 3350 C CA . ALA B 1 110 ? -15.43 11.586 12.469 1 91.94 110 ALA B CA 1
ATOM 3351 C C . ALA B 1 110 ? -15.852 13.047 12.359 1 91.94 110 ALA B C 1
ATOM 3353 O O . ALA B 1 110 ? -15.445 13.75 11.43 1 91.94 110 ALA B O 1
ATOM 3354 N N . LEU B 1 111 ? -16.688 13.523 13.266 1 91 111 LEU B N 1
ATOM 3355 C CA . LEU B 1 111 ? -17.125 14.914 13.297 1 91 111 LEU B CA 1
ATOM 3356 C C . LEU B 1 111 ? -16.078 15.805 13.938 1 91 111 LEU B C 1
ATOM 3358 O O . LEU B 1 111 ? -15.438 15.414 14.922 1 91 111 LEU B O 1
ATOM 3362 N N . CYS B 1 112 ? -15.875 16.922 13.266 1 90.19 112 CYS B N 1
ATOM 3363 C CA . CYS B 1 112 ? -14.914 17.891 13.781 1 90.19 112 CYS B CA 1
ATOM 3364 C C . CYS B 1 112 ? -15.32 19.312 13.422 1 90.19 112 CYS B C 1
ATOM 3366 O O . CYS B 1 112 ? -16.203 19.516 12.578 1 90.19 112 CYS B O 1
ATOM 3368 N N . ASP B 1 113 ? -14.742 20.234 14.164 1 86.44 113 ASP B N 1
ATOM 3369 C CA . ASP B 1 113 ? -15.023 21.641 13.93 1 86.44 113 ASP B CA 1
ATOM 3370 C C . ASP B 1 113 ? -13.805 22.359 13.352 1 86.44 113 ASP B C 1
ATOM 3372 O O . ASP B 1 113 ? -12.695 22.234 13.867 1 86.44 113 ASP B O 1
ATOM 3376 N N . ALA B 1 114 ? -14.133 23.109 12.297 1 85.12 114 ALA B N 1
ATOM 3377 C CA . ALA B 1 114 ? -13.055 23.938 11.758 1 85.12 114 ALA B CA 1
ATOM 3378 C C . ALA B 1 114 ? -12.516 24.891 12.82 1 85.12 114 ALA B C 1
ATOM 3380 O O . ALA B 1 114 ? -13.266 25.375 13.672 1 85.12 114 ALA B O 1
ATOM 3381 N N . GLY B 1 115 ? -11.219 25.141 12.734 1 86.5 115 GLY B N 1
ATOM 3382 C CA . GLY B 1 115 ? -10.602 26.062 13.672 1 86.5 115 GLY B CA 1
ATOM 3383 C C . GLY B 1 115 ? -10.18 25.406 14.977 1 86.5 115 GLY B C 1
ATOM 3384 O O . GLY B 1 115 ? -9.352 25.938 15.703 1 86.5 115 GLY B O 1
ATOM 3385 N N . LYS B 1 116 ? -10.75 24.344 15.266 1 88.56 116 LYS B N 1
ATOM 3386 C CA . LYS B 1 116 ? -10.352 23.625 16.469 1 88.56 116 LYS B CA 1
ATOM 3387 C C . LYS B 1 116 ? -9.133 22.734 16.203 1 88.56 116 LYS B C 1
ATOM 3389 O O . LYS B 1 116 ? -9 22.188 15.109 1 88.56 116 LYS B O 1
ATOM 3394 N N . ALA B 1 117 ? -8.398 22.625 17.25 1 91.19 117 ALA B N 1
ATOM 3395 C CA . ALA B 1 117 ? -7.156 21.875 17.094 1 91.19 117 ALA B CA 1
ATOM 3396 C C . ALA B 1 117 ? -7.426 20.375 17.047 1 91.19 117 ALA B C 1
ATOM 3398 O O . ALA B 1 117 ? -8.242 19.859 17.812 1 91.19 117 ALA B O 1
ATOM 3399 N N . LEU B 1 118 ? -6.781 19.734 16.094 1 94.19 118 LEU B N 1
ATOM 3400 C CA . LEU B 1 118 ? -6.688 18.281 16.078 1 94.19 118 LEU B CA 1
ATOM 3401 C C . LEU B 1 118 ? -5.305 17.828 16.531 1 94.19 118 LEU B C 1
ATOM 3403 O O . LEU B 1 118 ? -4.34 18.594 16.453 1 94.19 118 LEU B O 1
ATOM 3407 N N . HIS B 1 119 ? -5.285 16.641 17.062 1 95.5 119 HIS B N 1
ATOM 3408 C CA . HIS B 1 119 ? -4.02 16.016 17.422 1 95.5 119 HIS B CA 1
ATOM 3409 C C . HIS B 1 119 ? -3.621 14.938 16.406 1 95.5 119 HIS B C 1
ATOM 3411 O O . HIS B 1 119 ? -4.379 13.992 16.172 1 95.5 119 HIS B O 1
ATOM 3417 N N . PHE B 1 120 ? -2.5 15.141 15.859 1 96.44 120 PHE B N 1
ATOM 3418 C CA . PHE B 1 120 ? -1.922 14.195 14.914 1 96.44 120 PHE B CA 1
ATOM 3419 C C . PHE B 1 120 ? -0.867 13.328 15.594 1 96.44 120 PHE B C 1
ATOM 3421 O O . PHE B 1 120 ? 0.198 13.82 15.969 1 96.44 120 PHE B O 1
ATOM 3428 N N . VAL B 1 121 ? -1.173 12.078 15.711 1 95.81 121 VAL B N 1
ATOM 3429 C CA . VAL B 1 121 ? -0.281 11.133 16.375 1 95.81 121 VAL B CA 1
ATOM 3430 C C . VAL B 1 121 ? 0.428 10.266 15.336 1 95.81 121 VAL B C 1
ATOM 3432 O O . VAL B 1 121 ? -0.215 9.688 14.461 1 95.81 121 VAL B O 1
ATOM 3435 N N . THR B 1 122 ? 1.745 10.219 15.422 1 97.44 122 THR B N 1
ATOM 3436 C CA . THR B 1 122 ? 2.561 9.391 14.539 1 97.44 122 THR B CA 1
ATOM 3437 C C . THR B 1 122 ? 3.414 8.422 15.344 1 97.44 122 THR B C 1
ATOM 3439 O O . THR B 1 122 ? 4.016 8.797 16.359 1 97.44 122 THR B O 1
ATOM 3442 N N . ARG B 1 123 ? 3.473 7.156 14.953 1 94.75 123 ARG B N 1
ATOM 3443 C CA . ARG B 1 123 ? 4.336 6.148 15.555 1 94.75 123 ARG B CA 1
ATOM 3444 C C . ARG B 1 123 ? 5.148 5.414 14.492 1 94.75 123 ARG B C 1
ATOM 3446 O O . ARG B 1 123 ? 4.633 5.09 13.422 1 94.75 123 ARG B O 1
ATOM 3453 N N . PRO B 1 124 ? 6.402 5.168 14.828 1 94.31 124 PRO B N 1
ATOM 3454 C CA . PRO B 1 124 ? 7.195 4.379 13.883 1 94.31 124 PRO B CA 1
ATOM 3455 C C . PRO B 1 124 ? 6.879 2.887 13.953 1 94.31 124 PRO B C 1
ATOM 3457 O O . PRO B 1 124 ? 6.941 2.287 15.023 1 94.31 124 PRO B O 1
ATOM 3460 N N . LEU B 1 125 ? 6.492 2.33 12.883 1 90.19 125 LEU B N 1
ATOM 3461 C CA . LEU B 1 125 ? 6.285 0.888 12.812 1 90.19 125 LEU B CA 1
ATOM 3462 C C . LEU B 1 125 ? 7.582 0.172 12.445 1 90.19 125 LEU B C 1
ATOM 3464 O O . LEU B 1 125 ? 7.906 -0.868 13.016 1 90.19 125 LEU B O 1
ATOM 3468 N N . LYS B 1 126 ? 8.242 0.721 11.484 1 90.06 126 LYS B N 1
ATOM 3469 C CA . LYS B 1 126 ? 9.523 0.196 11.031 1 90.06 126 LYS B CA 1
ATOM 3470 C C . LYS B 1 126 ? 10.328 1.271 10.312 1 90.06 126 LYS B C 1
ATOM 3472 O O . LYS B 1 126 ? 9.82 1.936 9.406 1 90.06 126 LYS B O 1
ATOM 3477 N N . LEU B 1 127 ? 11.469 1.453 10.789 1 91.56 127 LEU B N 1
ATOM 3478 C CA . LEU B 1 127 ? 12.438 2.311 10.117 1 91.56 127 LEU B CA 1
ATOM 3479 C C . LEU B 1 127 ? 13.578 1.488 9.539 1 91.56 127 LEU B C 1
ATOM 3481 O O . LEU B 1 127 ? 14.523 1.135 10.258 1 91.56 127 LEU B O 1
ATOM 3485 N N . GLY B 1 128 ? 13.422 1.242 8.234 1 85.75 128 GLY B N 1
ATOM 3486 C CA . GLY B 1 128 ? 14.43 0.426 7.578 1 85.75 128 GLY B CA 1
ATOM 3487 C C . GLY B 1 128 ? 15.508 1.245 6.895 1 85.75 128 GLY B C 1
ATOM 3488 O O . GLY B 1 128 ? 15.641 2.443 7.152 1 85.75 128 GLY B O 1
ATOM 3489 N N . ARG B 1 129 ? 16.312 0.472 6.121 1 81.81 129 ARG B N 1
ATOM 3490 C CA . ARG B 1 129 ? 17.406 1.111 5.391 1 81.81 129 ARG B CA 1
ATOM 3491 C C . ARG B 1 129 ? 16.875 1.948 4.23 1 81.81 129 ARG B C 1
ATOM 3493 O O . ARG B 1 129 ? 17.375 3.043 3.967 1 81.81 129 ARG B O 1
ATOM 3500 N N . THR B 1 130 ? 15.773 1.423 3.578 1 85.44 130 THR B N 1
ATOM 3501 C CA . THR B 1 130 ? 15.312 2.078 2.359 1 85.44 130 THR B CA 1
ATOM 3502 C C . THR B 1 130 ? 13.875 2.564 2.516 1 85.44 130 THR B C 1
ATOM 3504 O O . THR B 1 130 ? 13.445 3.49 1.822 1 85.44 130 THR B O 1
ATOM 3507 N N . LEU B 1 131 ? 13.195 1.829 3.393 1 89.62 131 LEU B N 1
ATOM 3508 C CA . LEU B 1 131 ? 11.789 2.168 3.557 1 89.62 131 LEU B CA 1
ATOM 3509 C C . LEU B 1 131 ? 11.469 2.477 5.016 1 89.62 131 LEU B C 1
ATOM 3511 O O . LEU B 1 131 ? 12.055 1.877 5.922 1 89.62 131 LEU B O 1
ATOM 3515 N N . GLY B 1 132 ? 10.633 3.412 5.238 1 93.69 132 GLY B N 1
ATOM 3516 C CA . GLY B 1 132 ? 10.062 3.717 6.539 1 93.69 132 GLY B CA 1
ATOM 3517 C C . GLY B 1 132 ? 8.547 3.584 6.574 1 93.69 132 GLY B C 1
ATOM 3518 O O . GLY B 1 132 ? 7.867 3.961 5.621 1 93.69 132 GLY B O 1
ATOM 3519 N N . TYR B 1 133 ? 8.008 2.994 7.645 1 93.69 133 TYR B N 1
ATOM 3520 C CA . TYR B 1 133 ? 6.574 2.783 7.832 1 93.69 133 TYR B CA 1
ATOM 3521 C C . TYR B 1 133 ? 6.082 3.479 9.102 1 93.69 133 TYR B C 1
ATOM 3523 O O . TYR B 1 133 ? 6.648 3.287 10.18 1 93.69 133 TYR B O 1
ATOM 3531 N N . LEU B 1 134 ? 5.023 4.242 8.93 1 96.12 134 LEU B N 1
ATOM 3532 C CA . LEU B 1 134 ? 4.48 5.008 10.047 1 96.12 134 LEU B CA 1
ATOM 3533 C C . LEU B 1 134 ? 2.998 4.699 10.242 1 96.12 134 LEU B C 1
ATOM 3535 O O . LEU B 1 134 ? 2.262 4.52 9.273 1 96.12 134 LEU B O 1
ATOM 3539 N N . GLU B 1 135 ? 2.652 4.676 11.492 1 94.12 135 GLU B N 1
ATOM 3540 C CA . GLU B 1 135 ? 1.249 4.617 11.891 1 94.12 135 GLU B CA 1
ATOM 3541 C C . GLU B 1 135 ? 0.71 6.008 12.211 1 94.12 135 GLU B C 1
ATOM 3543 O O . GLU B 1 135 ? 1.385 6.809 12.867 1 94.12 135 GLU B O 1
ATOM 3548 N N . LEU B 1 136 ? -0.511 6.281 11.773 1 96.81 136 LEU B N 1
ATOM 3549 C CA . LEU B 1 136 ? -1.124 7.594 11.938 1 96.81 136 LEU B CA 1
ATOM 3550 C C . LEU B 1 136 ? -2.443 7.484 12.695 1 96.81 136 LEU B C 1
ATOM 3552 O O . LEU B 1 136 ? -3.248 6.59 12.422 1 96.81 136 LEU B O 1
ATOM 3556 N N . GLU B 1 137 ? -2.607 8.383 13.625 1 94.44 137 GLU B N 1
ATOM 3557 C CA . GLU B 1 137 ? -3.896 8.594 14.281 1 94.44 137 GLU B CA 1
ATOM 3558 C C . GLU B 1 137 ? -4.242 10.078 14.352 1 94.44 137 GLU B C 1
ATOM 3560 O O . GLU B 1 137 ? -3.373 10.906 14.633 1 94.44 137 GLU B O 1
ATOM 3565 N N . ILE B 1 138 ? -5.457 10.367 14.07 1 95.62 138 ILE B N 1
ATOM 3566 C CA . ILE B 1 138 ? -5.941 11.742 14.203 1 95.62 138 ILE B CA 1
ATOM 3567 C C . ILE B 1 138 ? -7.043 11.797 15.258 1 95.62 138 ILE B C 1
ATOM 3569 O O . ILE B 1 138 ? -8.047 11.086 15.164 1 95.62 138 ILE B O 1
ATOM 3573 N N . TRP B 1 139 ? -6.836 12.641 16.203 1 94 139 TRP B N 1
ATOM 3574 C CA . TRP B 1 139 ? -7.754 12.766 17.344 1 94 139 TRP B CA 1
ATOM 3575 C C . TRP B 1 139 ? -8.344 14.172 17.406 1 94 139 TRP B C 1
ATOM 3577 O O . TRP B 1 139 ? -7.688 15.141 17.031 1 94 139 TRP B O 1
ATOM 3587 N N . SER B 1 140 ? -9.555 14.203 18.016 1 89.75 140 SER B N 1
ATOM 3588 C CA . SER B 1 140 ? -10.164 15.508 18.234 1 89.75 140 SER B CA 1
ATOM 3589 C C . SER B 1 140 ? -9.461 16.266 19.344 1 89.75 140 SER B C 1
ATOM 3591 O O . SER B 1 140 ? -8.781 15.664 20.188 1 89.75 140 SER B O 1
ATOM 3593 N N . GLY B 1 141 ? -9.211 17.5 19.219 1 72.62 141 GLY B N 1
ATOM 3594 C CA . GLY B 1 141 ? -8.352 18.391 20 1 72.62 141 GLY B CA 1
ATOM 3595 C C . GLY B 1 141 ? -8.844 18.609 21.422 1 72.62 141 GLY B C 1
ATOM 3596 O O . GLY B 1 141 ? -8.125 18.312 22.375 1 72.62 141 GLY B O 1
ATOM 3597 N N . ASP B 1 142 ? -10.023 19.625 21.438 1 60.34 142 ASP B N 1
ATOM 3598 C CA . ASP B 1 142 ? -10.281 20.359 22.672 1 60.34 142 ASP B CA 1
ATOM 3599 C C . ASP B 1 142 ? -11.203 19.562 23.594 1 60.34 142 ASP B C 1
ATOM 3601 O O . ASP B 1 142 ? -12.227 19.016 23.156 1 60.34 142 ASP B O 1
ATOM 3605 N N . GLY B 1 143 ? -10.641 18.797 24.656 1 61.75 143 GLY B N 1
ATOM 3606 C CA . GLY B 1 143 ? -11.375 18.172 25.75 1 61.75 143 GLY B CA 1
ATOM 3607 C C . GLY B 1 143 ? -11.031 16.719 25.953 1 61.75 143 GLY B C 1
ATOM 3608 O O . GLY B 1 143 ? -10.414 16.094 25.094 1 61.75 143 GLY B O 1
ATOM 3609 N N . GLU B 1 144 ? -10.812 16.375 27.031 1 65.38 144 GLU B N 1
ATOM 3610 C CA . GLU B 1 144 ? -10.758 14.977 27.438 1 65.38 144 GLU B CA 1
ATOM 3611 C C . GLU B 1 144 ? -12.148 14.438 27.75 1 65.38 144 GLU B C 1
ATOM 3613 O O . GLU B 1 144 ? -12.961 15.117 28.375 1 65.38 144 GLU B O 1
ATOM 3618 N N . PRO B 1 145 ? -12.641 13.422 27.141 1 73.31 145 PRO B N 1
ATOM 3619 C CA . PRO B 1 145 ? -11.836 12.516 26.328 1 73.31 145 PRO B CA 1
ATOM 3620 C C . PRO B 1 145 ? -11.805 12.914 24.859 1 73.31 145 PRO B C 1
ATOM 3622 O O . PRO B 1 145 ? -12.75 13.539 24.359 1 73.31 145 PRO B O 1
ATOM 3625 N N . ARG B 1 146 ? -10.773 12.719 24.188 1 84.56 146 ARG B N 1
ATOM 3626 C CA . ARG B 1 146 ? -10.617 12.961 22.75 1 84.56 146 ARG B CA 1
ATOM 3627 C C . ARG B 1 146 ? -11.227 11.836 21.938 1 84.56 146 ARG B C 1
ATOM 3629 O O . ARG B 1 146 ? -11.211 10.672 22.359 1 84.56 146 ARG B O 1
ATOM 3636 N N . ASP B 1 147 ? -11.828 12.289 20.812 1 88.25 147 ASP B N 1
ATOM 3637 C CA . ASP B 1 147 ? -12.367 11.289 19.891 1 88.25 147 ASP B CA 1
ATOM 3638 C C . ASP B 1 147 ? -11.352 10.938 18.812 1 88.25 147 ASP B C 1
ATOM 3640 O O . ASP B 1 147 ? -10.695 11.828 18.266 1 88.25 147 ASP B O 1
ATOM 3644 N N . LEU B 1 148 ? -11.227 9.633 18.594 1 91.5 148 LEU B N 1
ATOM 3645 C CA . LEU B 1 148 ? -10.461 9.188 17.438 1 91.5 148 LEU B CA 1
ATOM 3646 C C . LEU B 1 148 ? -11.242 9.43 16.141 1 91.5 148 LEU B C 1
ATOM 3648 O O . LEU B 1 148 ? -12.352 8.922 15.984 1 91.5 148 LEU B O 1
ATOM 3652 N N . LEU B 1 149 ? -10.672 10.18 15.227 1 93.5 149 LEU B N 1
ATOM 3653 C CA . LEU B 1 149 ? -11.391 10.594 14.031 1 93.5 149 LEU B CA 1
ATOM 3654 C C . LEU B 1 149 ? -10.953 9.781 12.82 1 93.5 149 LEU B C 1
ATOM 3656 O O . LEU B 1 149 ? -11.75 9.5 11.93 1 93.5 149 LEU B O 1
ATOM 3660 N N . ALA B 1 150 ? -9.672 9.438 12.789 1 94.75 150 ALA B N 1
ATOM 3661 C CA . ALA B 1 150 ? -9.133 8.727 11.641 1 94.75 150 ALA B CA 1
ATOM 3662 C C . ALA B 1 150 ? -7.859 7.965 12.016 1 94.75 150 ALA B C 1
ATOM 3664 O O . ALA B 1 150 ? -7.172 8.328 12.977 1 94.75 150 ALA B O 1
ATOM 3665 N N . VAL B 1 151 ? -7.59 6.953 11.312 1 93.56 151 VAL B N 1
ATOM 3666 C CA . VAL B 1 151 ? -6.34 6.203 11.398 1 93.56 151 VAL B CA 1
ATOM 3667 C C . VAL B 1 151 ? -5.746 6.023 10.008 1 93.56 151 VAL B C 1
ATOM 3669 O O . VAL B 1 151 ? -6.461 6.098 9.008 1 93.56 151 VAL B O 1
ATOM 3672 N N . GLY B 1 152 ? -4.438 5.816 9.977 1 94.56 152 GLY B N 1
ATOM 3673 C CA . GLY B 1 152 ? -3.828 5.66 8.664 1 94.56 152 GLY B CA 1
ATOM 3674 C C . GLY B 1 152 ? -2.416 5.113 8.719 1 94.56 152 GLY B C 1
ATOM 3675 O O . GLY B 1 152 ? -1.938 4.734 9.797 1 94.56 152 GLY B O 1
ATOM 3676 N N . ARG B 1 153 ? -1.857 4.977 7.566 1 93.94 153 ARG B N 1
ATOM 3677 C CA . ARG B 1 153 ? -0.483 4.523 7.379 1 93.94 153 ARG B CA 1
ATOM 3678 C C . ARG B 1 153 ? 0.249 5.398 6.367 1 93.94 153 ARG B C 1
ATOM 3680 O O . ARG B 1 153 ? -0.363 5.926 5.438 1 93.94 153 ARG B O 1
ATOM 3687 N N . HIS B 1 154 ? 1.512 5.551 6.613 1 97.75 154 HIS B N 1
ATOM 3688 C CA . HIS B 1 154 ? 2.398 6.293 5.727 1 97.75 154 HIS B CA 1
ATOM 3689 C C . HIS B 1 154 ? 3.691 5.527 5.469 1 97.75 154 HIS B C 1
ATOM 3691 O O . HIS B 1 154 ? 4.398 5.164 6.41 1 97.75 154 HIS B O 1
ATOM 3697 N N . CYS B 1 155 ? 3.916 5.18 4.188 1 95.06 155 CYS B N 1
ATOM 3698 C CA . CYS B 1 155 ? 5.156 4.527 3.785 1 95.06 155 CYS B CA 1
ATOM 3699 C C . CYS B 1 155 ? 6.039 5.484 2.992 1 95.06 155 CYS B C 1
ATOM 3701 O O . CYS B 1 155 ? 5.574 6.137 2.055 1 95.06 155 CYS B O 1
ATOM 3703 N N . LYS B 1 156 ? 7.305 5.531 3.355 1 94.25 156 LYS B N 1
ATOM 3704 C CA . LYS B 1 156 ? 8.227 6.457 2.703 1 94.25 156 LYS B CA 1
ATOM 3705 C C . LYS B 1 156 ? 9.484 5.738 2.23 1 94.25 156 LYS B C 1
ATOM 3707 O O . LYS B 1 156 ? 9.992 4.844 2.914 1 94.25 156 LYS B O 1
ATOM 3712 N N . ALA B 1 157 ? 9.93 6.133 1.05 1 91.12 157 ALA B N 1
ATOM 3713 C CA . ALA B 1 157 ? 11.266 5.75 0.6 1 91.12 157 ALA B CA 1
ATOM 3714 C C . ALA B 1 157 ? 12.328 6.668 1.194 1 91.12 157 ALA B C 1
ATOM 3716 O O . ALA B 1 157 ? 12.273 7.887 1.02 1 91.12 157 ALA B O 1
ATOM 3717 N N . LEU B 1 158 ? 13.227 6.066 1.917 1 88.12 158 LEU B N 1
ATOM 3718 C CA . LEU B 1 158 ? 14.227 6.844 2.641 1 88.12 158 LEU B CA 1
ATOM 3719 C C . LEU B 1 158 ? 15.469 7.059 1.786 1 88.12 158 LEU B C 1
ATOM 3721 O O . LEU B 1 158 ? 16.484 6.387 1.976 1 88.12 158 LEU B O 1
ATOM 3725 N N . LYS B 1 159 ? 15.336 7.801 0.831 1 73.94 159 LYS B N 1
ATOM 3726 C CA . LYS B 1 159 ? 16.453 8.203 -0.021 1 73.94 159 LYS B CA 1
ATOM 3727 C C . LYS B 1 159 ? 16.656 9.711 0.019 1 73.94 159 LYS B C 1
ATOM 3729 O O . LYS B 1 159 ? 15.727 10.461 0.318 1 73.94 159 LYS B O 1
ATOM 3734 N N . PHE B 1 160 ? 17.922 10.094 0.1 1 60.69 160 PHE B N 1
ATOM 3735 C CA . PHE B 1 160 ? 18.141 11.531 -0.004 1 60.69 160 PHE B CA 1
ATOM 3736 C C . PHE B 1 160 ? 17.766 12.031 -1.395 1 60.69 160 PHE B C 1
ATOM 3738 O O . PHE B 1 160 ? 18 11.344 -2.391 1 60.69 160 PHE B O 1
ATOM 3745 N N . PRO B 1 161 ? 16.828 13.195 -1.165 1 51.19 161 PRO B N 1
ATOM 3746 C CA . PRO B 1 161 ? 16.5 13.883 -2.418 1 51.19 161 PRO B CA 1
ATOM 3747 C C . PRO B 1 161 ? 17.734 14.422 -3.139 1 51.19 161 PRO B C 1
ATOM 3749 O O . PRO B 1 161 ? 18.719 14.781 -2.494 1 51.19 161 PRO B O 1
ATOM 3752 N N . GLY B 1 162 ? 18.156 13.961 -4.32 1 51.69 162 GLY B N 1
ATOM 3753 C CA . GLY B 1 162 ? 19.188 14.75 -4.98 1 51.69 162 GLY B CA 1
ATOM 3754 C C . GLY B 1 162 ? 19.406 14.344 -6.426 1 51.69 162 GLY B C 1
ATOM 3755 O O . GLY B 1 162 ? 19.516 13.156 -6.734 1 51.69 162 GLY B O 1
ATOM 3756 N N . SER B 1 163 ? 18.906 15.172 -7.172 1 47.25 163 SER B N 1
ATOM 3757 C CA . SER B 1 163 ? 19.141 15.203 -8.617 1 47.25 163 SER B CA 1
ATOM 3758 C C . SER B 1 163 ? 20.625 15.023 -8.945 1 47.25 163 SER B C 1
ATOM 3760 O O . SER B 1 163 ? 20.953 14.445 -9.984 1 47.25 163 SER B O 1
ATOM 3762 N N . SER B 1 164 ? 21.438 15.789 -8.023 1 47.81 164 SER B N 1
ATOM 3763 C CA . SER B 1 164 ? 22.859 15.664 -8.305 1 47.81 164 SER B CA 1
ATOM 3764 C C . SER B 1 164 ? 23.578 14.891 -7.195 1 47.81 164 SER B C 1
ATOM 3766 O O . SER B 1 164 ? 23.234 15.031 -6.02 1 47.81 164 SER B O 1
ATOM 3768 N N . ALA B 1 165 ? 24.359 14 -7.504 1 51.09 165 ALA B N 1
ATOM 3769 C CA . ALA B 1 165 ? 25.25 13.219 -6.641 1 51.09 165 ALA B CA 1
ATOM 3770 C C . ALA B 1 165 ? 25.906 14.102 -5.582 1 51.09 165 ALA B C 1
ATOM 3772 O O . ALA B 1 165 ? 26.031 13.703 -4.422 1 51.09 165 ALA B O 1
ATOM 3773 N N . ALA B 1 166 ? 26.141 15.352 -5.949 1 50.09 166 ALA B N 1
ATOM 3774 C CA . ALA B 1 166 ? 26.891 16.219 -5.039 1 50.09 166 ALA B CA 1
ATOM 3775 C C . ALA B 1 166 ? 25.984 16.719 -3.916 1 50.09 166 ALA B C 1
ATOM 3777 O O . ALA B 1 166 ? 26.359 16.688 -2.742 1 50.09 166 ALA B O 1
ATOM 3778 N N . LEU B 1 167 ? 24.812 17.25 -4.262 1 55.44 167 LEU B N 1
ATOM 3779 C CA . LEU B 1 167 ? 23.891 17.734 -3.246 1 55.44 167 LEU B CA 1
ATOM 3780 C C . LEU B 1 167 ? 23.406 16.609 -2.346 1 55.44 167 LEU B C 1
ATOM 3782 O O . LEU B 1 167 ? 23.281 16.781 -1.133 1 55.44 167 LEU B O 1
ATOM 3786 N N . GLY B 1 168 ? 23.312 15.562 -2.971 1 59.62 168 GLY B N 1
ATOM 3787 C CA . GLY B 1 168 ? 22.953 14.375 -2.197 1 59.62 168 GLY B CA 1
ATOM 3788 C C . GLY B 1 168 ? 24.031 13.984 -1.194 1 59.62 168 GLY B C 1
ATOM 3789 O O . GLY B 1 168 ? 23.719 13.68 -0.039 1 59.62 168 GLY B O 1
ATOM 3790 N N . SER B 1 169 ? 25.203 14.109 -1.695 1 60.88 169 SER B N 1
ATOM 3791 C CA . SER B 1 169 ? 26.328 13.766 -0.823 1 60.88 169 SER B CA 1
ATOM 3792 C C . SER B 1 169 ? 26.453 14.758 0.327 1 60.88 169 SER B C 1
ATOM 3794 O O . SER B 1 169 ? 26.734 14.375 1.462 1 60.88 169 SER B O 1
ATOM 3796 N N . LEU B 1 170 ? 26.281 15.977 0.028 1 62.44 170 LEU B N 1
ATOM 3797 C CA . LEU B 1 170 ? 26.375 17 1.069 1 62.44 170 LEU B CA 1
ATOM 3798 C C . LEU B 1 170 ? 25.266 16.828 2.104 1 62.44 170 LEU B C 1
ATOM 3800 O O . LEU B 1 170 ? 25.516 16.953 3.307 1 62.44 170 LEU B O 1
ATOM 3804 N N . LEU B 1 171 ? 24.156 16.5 1.574 1 66 171 LEU B N 1
ATOM 3805 C CA . LEU B 1 171 ? 23.031 16.312 2.479 1 66 171 LEU B CA 1
ATOM 3806 C C . LEU B 1 171 ? 23.219 15.055 3.318 1 66 171 LEU B C 1
ATOM 3808 O O . LEU B 1 171 ? 22.859 15.031 4.496 1 66 171 LEU B O 1
ATOM 3812 N N . GLN B 1 172 ? 23.844 14.203 2.645 1 69 172 GLN B N 1
ATOM 3813 C CA . GLN B 1 172 ? 24.156 12.969 3.361 1 69 172 GLN B CA 1
ATOM 3814 C C . GLN B 1 172 ? 25.156 13.219 4.477 1 69 172 GLN B C 1
ATOM 3816 O O . GLN B 1 172 ? 25.031 12.672 5.574 1 69 172 GLN B O 1
ATOM 3821 N N . LEU B 1 173 ? 26.094 14.047 4.137 1 70.62 173 LEU B N 1
ATOM 3822 C CA . LEU B 1 173 ? 27.109 14.367 5.137 1 70.62 173 LEU B CA 1
ATOM 3823 C C . LEU B 1 173 ? 26.5 15.18 6.277 1 70.62 173 LEU B C 1
ATOM 3825 O O . LEU B 1 173 ? 26.781 14.914 7.449 1 70.62 173 LEU B O 1
ATOM 3829 N N . GLY B 1 174 ? 25.719 16.141 5.973 1 75.62 174 GLY B N 1
ATOM 3830 C CA . GLY B 1 174 ? 25.094 16.953 6.992 1 75.62 174 GLY B CA 1
ATOM 3831 C C . GLY B 1 174 ? 24.141 16.172 7.875 1 75.62 174 GLY B C 1
ATOM 3832 O O . GLY B 1 174 ? 23.922 16.531 9.039 1 75.62 174 GLY B O 1
ATOM 3833 N N . GLY B 1 175 ? 23.641 15.086 7.336 1 75.31 175 GLY B N 1
ATOM 3834 C CA . GLY B 1 175 ? 22.688 14.266 8.055 1 75.31 175 GLY B CA 1
ATOM 3835 C C . GLY B 1 175 ? 23.328 13.156 8.867 1 75.31 175 GLY B C 1
ATOM 3836 O O . GLY B 1 175 ? 22.641 12.461 9.625 1 75.31 175 GLY B O 1
ATOM 3837 N N . HIS B 1 176 ? 24.609 13.07 8.727 1 79.62 176 HIS B N 1
ATOM 3838 C CA . HIS B 1 176 ? 25.312 12.031 9.469 1 79.62 176 HIS B CA 1
ATOM 3839 C C . HIS B 1 176 ? 25.281 12.297 10.969 1 79.62 176 HIS B C 1
ATOM 3841 O O . HIS B 1 176 ? 25.422 13.438 11.406 1 79.62 176 HIS B O 1
ATOM 3847 N N . PRO B 1 177 ? 25.125 11.258 11.734 1 81.44 177 PRO B N 1
ATOM 3848 C CA . PRO B 1 177 ? 24.938 11.414 13.18 1 81.44 177 PRO B CA 1
ATOM 3849 C C . PRO B 1 177 ? 26.109 12.133 13.844 1 81.44 177 PRO B C 1
ATOM 3851 O O . PRO B 1 177 ? 25.938 12.812 14.859 1 81.44 177 PRO B O 1
ATOM 3854 N N . ALA B 1 178 ? 27.219 12.016 13.312 1 82.25 178 ALA B N 1
ATOM 3855 C CA . ALA B 1 178 ? 28.406 12.633 13.898 1 82.25 178 ALA B CA 1
ATOM 3856 C C . ALA B 1 178 ? 28.516 14.102 13.516 1 82.25 178 ALA B C 1
ATOM 3858 O O . ALA B 1 178 ? 29.188 14.883 14.195 1 82.25 178 ALA B O 1
ATOM 3859 N N . VAL B 1 179 ? 27.938 14.539 12.5 1 85.12 179 VAL B N 1
ATOM 3860 C CA . VAL B 1 179 ? 28.109 15.875 11.93 1 85.12 179 VAL B CA 1
ATOM 3861 C C . VAL B 1 179 ? 26.891 16.734 12.258 1 85.12 179 VAL B C 1
ATOM 3863 O O . VAL B 1 179 ? 27.031 17.938 12.492 1 85.12 179 VAL B O 1
ATOM 3866 N N . TYR B 1 180 ? 25.75 16.125 12.359 1 84.75 180 TYR B N 1
ATOM 3867 C CA . TYR B 1 180 ? 24.5 16.844 12.445 1 84.75 180 TYR B CA 1
ATOM 3868 C C . TYR B 1 180 ? 24.453 17.719 13.695 1 84.75 180 TYR B C 1
ATOM 3870 O O . TYR B 1 180 ? 24.047 18.875 13.641 1 84.75 180 TYR B O 1
ATOM 3878 N N . PRO B 1 181 ? 24.922 17.203 14.812 1 86.06 181 PRO B N 1
ATOM 3879 C CA . PRO B 1 181 ? 24.844 18.047 16.016 1 86.06 181 PRO B CA 1
ATOM 3880 C C . PRO B 1 181 ? 25.672 19.312 15.898 1 86.06 181 PRO B C 1
ATOM 3882 O O . PRO B 1 181 ? 25.375 20.312 16.562 1 86.06 181 PRO B O 1
ATOM 3885 N N . LEU B 1 182 ? 26.625 19.328 15.008 1 86.5 182 LEU B N 1
ATOM 3886 C CA . LEU B 1 182 ? 27.516 20.469 14.828 1 86.5 182 LEU B CA 1
ATOM 3887 C C . LEU B 1 182 ? 26.891 21.484 13.859 1 86.5 182 LEU B C 1
ATOM 3889 O O . LEU B 1 182 ? 27.016 22.688 14.062 1 86.5 182 LEU B O 1
ATOM 3893 N N . VAL B 1 183 ? 26.234 21 12.922 1 89.44 183 VAL B N 1
ATOM 3894 C CA . VAL B 1 183 ? 25.781 21.859 11.828 1 89.44 183 VAL B CA 1
ATOM 3895 C C . VAL B 1 183 ? 24.359 22.328 12.109 1 89.44 183 VAL B C 1
ATOM 3897 O O . VAL B 1 183 ? 23.938 23.391 11.641 1 89.44 183 VAL B O 1
ATOM 3900 N N . GLN B 1 184 ? 23.625 21.562 12.844 1 89.81 184 GLN B N 1
ATOM 3901 C CA . GLN B 1 184 ? 22.203 21.797 13.023 1 89.81 184 GLN B CA 1
ATOM 3902 C C . GLN B 1 184 ? 21.922 23.172 13.633 1 89.81 184 GLN B C 1
ATOM 3904 O O . GLN B 1 184 ? 21.078 23.922 13.133 1 89.81 184 GLN B O 1
ATOM 3909 N N . PRO B 1 185 ? 22.656 23.562 14.711 1 90.62 185 PRO B N 1
ATOM 3910 C CA . PRO B 1 185 ? 22.375 24.891 15.281 1 90.62 185 PRO B CA 1
ATOM 3911 C C . PRO B 1 185 ? 22.688 26.031 14.312 1 90.62 185 PRO B C 1
ATOM 3913 O O . PRO B 1 185 ? 21.984 27.031 14.297 1 90.62 185 PRO B O 1
ATOM 3916 N N . ILE B 1 186 ? 23.672 25.875 13.539 1 90.75 186 ILE B N 1
ATOM 3917 C CA . ILE B 1 186 ? 24.047 26.875 12.555 1 90.75 186 ILE B CA 1
ATOM 3918 C C . ILE B 1 186 ? 22.969 26.969 11.477 1 90.75 186 ILE B C 1
ATOM 3920 O O . ILE B 1 186 ? 22.5 28.062 11.156 1 90.75 186 ILE B O 1
ATOM 3924 N N . ALA B 1 187 ? 22.625 25.859 11.039 1 89.94 187 ALA B N 1
ATOM 3925 C CA . ALA B 1 187 ? 21.578 25.797 10.016 1 89.94 187 ALA B CA 1
ATOM 3926 C C . ALA B 1 187 ? 20.266 26.359 10.547 1 89.94 187 ALA B C 1
ATOM 3928 O O . ALA B 1 187 ? 19.594 27.141 9.867 1 89.94 187 ALA B O 1
ATOM 3929 N N . TYR B 1 188 ? 19.906 25.984 11.727 1 91.31 188 TYR B N 1
ATOM 3930 C CA . TYR B 1 188 ? 18.672 26.438 12.344 1 91.31 188 TYR B CA 1
ATOM 3931 C C . TYR B 1 188 ? 18.641 27.969 12.43 1 91.31 188 TYR B C 1
ATOM 3933 O O . TYR B 1 188 ? 17.656 28.594 12.016 1 91.31 188 TYR B O 1
ATOM 3941 N N . ASN B 1 189 ? 19.719 28.516 12.969 1 92.12 189 ASN B N 1
ATOM 3942 C CA . ASN B 1 189 ? 19.781 29.969 13.148 1 92.12 189 ASN B CA 1
ATOM 3943 C C . ASN B 1 189 ? 19.719 30.703 11.812 1 92.12 189 ASN B C 1
ATOM 3945 O O . ASN B 1 189 ? 19.062 31.734 11.695 1 92.12 189 ASN B O 1
ATOM 3949 N N . TRP B 1 190 ? 20.375 30.156 10.891 1 92.12 190 TRP B N 1
ATOM 3950 C CA . TRP B 1 190 ? 20.344 30.75 9.562 1 92.12 190 TRP B CA 1
ATOM 3951 C C . TRP B 1 190 ? 18.938 30.703 8.969 1 92.12 190 TRP B C 1
ATOM 3953 O O . TRP B 1 190 ? 18.438 31.719 8.492 1 92.12 190 TRP B O 1
ATOM 3963 N N . LEU B 1 191 ? 18.328 29.625 9.109 1 90.94 191 LEU B N 1
ATOM 3964 C CA . LEU B 1 191 ? 16.984 29.438 8.562 1 90.94 191 LEU B CA 1
ATOM 3965 C C . LEU B 1 191 ? 15.977 30.297 9.32 1 90.94 191 LEU B C 1
ATOM 3967 O O . LEU B 1 191 ? 15.086 30.891 8.711 1 90.94 191 LEU B O 1
ATOM 3971 N N . ALA B 1 192 ? 16.141 30.312 10.594 1 91.56 192 ALA B N 1
ATOM 3972 C CA . ALA B 1 192 ? 15.203 31.047 11.445 1 91.56 192 ALA B CA 1
ATOM 3973 C C . ALA B 1 192 ? 15.25 32.531 11.141 1 91.56 192 ALA B C 1
ATOM 3975 O O . ALA B 1 192 ? 14.281 33.25 11.398 1 91.56 192 ALA B O 1
ATOM 3976 N N . SER B 1 193 ? 16.328 32.969 10.57 1 91.44 193 SER B N 1
ATOM 3977 C CA . SER B 1 193 ? 16.5 34.375 10.305 1 91.44 193 SER B CA 1
ATOM 3978 C C . SER B 1 193 ? 15.969 34.75 8.922 1 91.44 193 SER B C 1
ATOM 3980 O O . SER B 1 193 ? 15.859 35.938 8.586 1 91.44 193 SER B O 1
ATOM 3982 N N . ARG B 1 194 ? 15.617 33.844 8.148 1 88.62 194 ARG B N 1
ATOM 3983 C CA . ARG B 1 194 ? 15.133 34.062 6.789 1 88.62 194 ARG B CA 1
ATOM 3984 C C . ARG B 1 194 ? 13.609 34.156 6.754 1 88.62 194 ARG B C 1
ATOM 3986 O O . ARG B 1 194 ? 12.93 33.531 7.57 1 88.62 194 ARG B O 1
ATOM 3993 N N . PRO B 1 195 ? 13.125 34.969 5.84 1 84.75 195 PRO B N 1
ATOM 3994 C CA . PRO B 1 195 ? 11.664 35.031 5.715 1 84.75 195 PRO B CA 1
ATOM 3995 C C . PRO B 1 195 ? 11.094 33.781 5.051 1 84.75 195 PRO B C 1
ATOM 3997 O O . PRO B 1 195 ? 11.805 33.062 4.332 1 84.75 195 PRO B O 1
ATOM 4000 N N . ILE B 1 196 ? 9.844 33.531 5.402 1 83.06 196 ILE B N 1
ATOM 4001 C CA . ILE B 1 196 ? 9.133 32.469 4.695 1 83.06 196 ILE B CA 1
ATOM 4002 C C . ILE B 1 196 ? 9.031 32.812 3.211 1 83.06 196 ILE B C 1
ATOM 4004 O O . ILE B 1 196 ? 8.766 33.969 2.855 1 83.06 196 ILE B O 1
ATOM 4008 N N . ALA B 1 197 ? 9.406 32.031 2.236 1 72.25 197 ALA B N 1
ATOM 4009 C CA . ALA B 1 197 ? 9.32 32.25 0.792 1 72.25 197 ALA B CA 1
ATOM 4010 C C . ALA B 1 197 ? 8.836 30.984 0.086 1 72.25 197 ALA B C 1
ATOM 4012 O O . ALA B 1 197 ? 9.477 29.922 0.165 1 72.25 197 ALA B O 1
ATOM 4013 N N . PRO B 1 198 ? 7.91 31.109 -0.686 1 66.19 198 PRO B N 1
ATOM 4014 C CA . PRO B 1 198 ? 6.887 32.125 -0.886 1 66.19 198 PRO B CA 1
ATOM 4015 C C . PRO B 1 198 ? 5.91 32.219 0.282 1 66.19 198 PRO B C 1
ATOM 401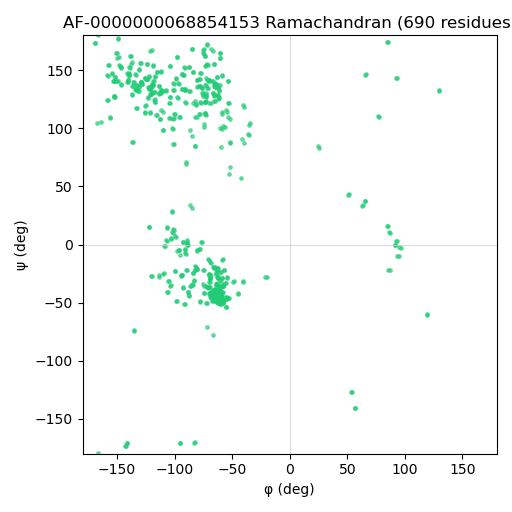7 O O . PRO B 1 198 ? 5.871 31.344 1.136 1 66.19 198 PRO B O 1
ATOM 4020 N N . PRO B 1 199 ? 5.141 33.344 0.237 1 62.25 199 PRO B N 1
ATOM 4021 C CA . PRO B 1 199 ? 4.148 33.438 1.307 1 62.25 199 PRO B CA 1
ATOM 4022 C C . PRO B 1 199 ? 3.125 32.312 1.274 1 62.25 199 PRO B C 1
ATOM 4024 O O . PRO B 1 199 ? 2.707 31.891 0.196 1 62.25 199 PRO B O 1
ATOM 4027 N N . PRO B 1 200 ? 2.889 31.781 2.41 1 61.72 200 PRO B N 1
ATOM 4028 C CA . PRO B 1 200 ? 1.876 30.734 2.463 1 61.72 200 PRO B CA 1
ATOM 4029 C C . PRO B 1 200 ? 0.536 31.172 1.877 1 61.72 200 PRO B C 1
ATOM 4031 O O . PRO B 1 200 ? 0.086 32.281 2.125 1 61.72 200 PRO B O 1
ATOM 4034 N N . LEU B 1 201 ? 0.117 30.594 0.809 1 62.06 201 LEU B N 1
ATOM 4035 C CA . LEU B 1 201 ? -1.201 30.906 0.267 1 62.06 201 LEU B CA 1
ATOM 4036 C C . LEU B 1 201 ? -2.293 30.625 1.293 1 62.06 201 LEU B C 1
ATOM 4038 O O . LEU B 1 201 ? -3.264 31.375 1.399 1 62.06 201 LEU B O 1
ATOM 4042 N N . GLN B 1 202 ? -2.094 29.938 2.416 1 68.06 202 GLN B N 1
ATOM 4043 C CA . GLN B 1 202 ? -3.131 29.5 3.346 1 68.06 202 GLN B CA 1
ATOM 4044 C C . GLN B 1 202 ? -4.484 29.375 2.646 1 68.06 202 GLN B C 1
ATOM 4046 O O . GLN B 1 202 ? -5.332 30.266 2.771 1 68.06 202 GLN B O 1
ATOM 4051 N N . PRO B 1 203 ? -4.746 28.312 2.047 1 76.69 203 PRO B N 1
ATOM 4052 C CA . PRO B 1 203 ? -5.98 28.172 1.269 1 76.69 203 PRO B CA 1
ATOM 4053 C C . PRO B 1 203 ? -7.238 28.312 2.125 1 76.69 203 PRO B C 1
ATOM 4055 O O . PRO B 1 203 ? -7.262 27.859 3.271 1 76.69 203 PRO B O 1
ATOM 4058 N N . THR B 1 204 ? -8.25 29.062 1.582 1 75.81 204 THR B N 1
ATOM 4059 C CA . THR B 1 204 ? -9.523 29.203 2.27 1 75.81 204 THR B CA 1
ATOM 4060 C C . THR B 1 204 ? -10.516 28.156 1.784 1 75.81 204 THR B C 1
ATOM 4062 O O . THR B 1 204 ? -11.492 27.844 2.473 1 75.81 204 THR B O 1
ATOM 4065 N N . ARG B 1 205 ? -10.273 27.766 0.585 1 81.38 205 ARG B N 1
ATOM 4066 C CA . ARG B 1 205 ? -11.086 26.703 -0.017 1 81.38 205 ARG B CA 1
ATOM 4067 C C . ARG B 1 205 ? -10.219 25.703 -0.773 1 81.38 205 ARG B C 1
ATOM 4069 O O . ARG B 1 205 ? -9.086 26.016 -1.147 1 81.38 205 ARG B O 1
ATOM 4076 N N . ARG B 1 206 ? -10.758 24.531 -0.92 1 78 206 ARG B N 1
ATOM 4077 C CA . ARG B 1 206 ? -10.047 23.5 -1.666 1 78 206 ARG B CA 1
ATOM 4078 C C . ARG B 1 206 ? -9.703 23.984 -3.074 1 78 206 ARG B C 1
ATOM 4080 O O . ARG B 1 206 ? -8.656 23.641 -3.615 1 78 206 ARG B O 1
ATOM 4087 N N . ALA B 1 207 ? -10.562 24.781 -3.6 1 78.56 207 ALA B N 1
ATOM 4088 C CA . ALA B 1 207 ? -10.398 25.281 -4.961 1 78.56 207 ALA B CA 1
ATOM 4089 C C . ALA B 1 207 ? -9.156 26.172 -5.078 1 78.56 207 ALA B C 1
ATOM 4091 O O . ALA B 1 207 ? -8.656 26.406 -6.18 1 78.56 207 ALA B O 1
ATOM 4092 N N . ASP B 1 208 ? -8.719 26.641 -3.926 1 80.12 208 ASP B N 1
ATOM 4093 C CA . ASP B 1 208 ? -7.5 27.438 -3.934 1 80.12 208 ASP B CA 1
ATOM 4094 C C . ASP B 1 208 ? -6.281 26.562 -4.242 1 80.12 208 ASP B C 1
ATOM 4096 O O . ASP B 1 208 ? -5.262 27.062 -4.727 1 80.12 208 ASP B O 1
ATOM 4100 N N . LEU B 1 209 ? -6.426 25.344 -3.932 1 78.88 209 LEU B N 1
ATOM 4101 C CA . LEU B 1 209 ? -5.316 24.422 -4.172 1 78.88 209 LEU B CA 1
ATOM 4102 C C . LEU B 1 209 ? -5.43 23.781 -5.555 1 78.88 209 LEU B C 1
ATOM 4104 O O . LEU B 1 209 ? -4.449 23.734 -6.301 1 78.88 209 LEU B O 1
ATOM 4108 N N . PHE B 1 210 ? -6.586 23.266 -5.789 1 81.31 210 PHE B N 1
ATOM 4109 C CA . PHE B 1 210 ? -6.875 22.625 -7.066 1 81.31 210 PHE B CA 1
ATOM 4110 C C . PHE B 1 210 ? -8.117 23.219 -7.703 1 81.31 210 PHE B C 1
ATOM 4112 O O . PHE B 1 210 ? -9.188 23.234 -7.094 1 81.31 210 PHE B O 1
ATOM 4119 N N . PRO B 1 211 ? -7.863 23.766 -8.883 1 82.25 211 PRO B N 1
ATOM 4120 C CA . PRO B 1 211 ? -9.078 24.203 -9.578 1 82.25 211 PRO B CA 1
ATOM 4121 C C . PRO B 1 211 ? -10.039 23.062 -9.867 1 82.25 211 PRO B C 1
ATOM 4123 O O . PRO B 1 211 ? -9.656 21.891 -9.758 1 82.25 211 PRO B O 1
ATOM 4126 N N . PRO B 1 212 ? -11.305 23.438 -10.109 1 83.31 212 PRO B N 1
ATOM 4127 C CA . PRO B 1 212 ? -12.227 22.375 -10.531 1 83.31 212 PRO B CA 1
ATOM 4128 C C . PRO B 1 212 ? -11.719 21.594 -11.734 1 83.31 212 PRO B C 1
ATOM 4130 O O . PRO B 1 212 ? -11.094 22.156 -12.633 1 83.31 212 PRO B O 1
ATOM 4133 N N . LEU B 1 213 ? -11.992 20.281 -11.625 1 88.31 213 LEU B N 1
ATOM 4134 C CA . LEU B 1 213 ? -11.477 19.391 -12.672 1 88.31 213 LEU B CA 1
ATOM 4135 C C . LEU B 1 213 ? -12.242 19.609 -13.977 1 88.31 213 LEU B C 1
ATOM 4137 O O . LEU B 1 213 ? -13.469 19.75 -13.961 1 88.31 213 LEU B O 1
ATOM 4141 N N . ALA B 1 214 ? -11.508 19.688 -15.008 1 83.06 214 ALA B N 1
ATOM 4142 C CA . ALA B 1 214 ? -12.109 19.781 -16.344 1 83.06 214 ALA B CA 1
ATOM 4143 C C . ALA B 1 214 ? -12.312 18.406 -16.953 1 83.06 214 ALA B C 1
ATOM 4145 O O . ALA B 1 214 ? -11.352 17.656 -17.125 1 83.06 214 ALA B O 1
ATOM 4146 N N . ALA B 1 215 ? -13.578 18.109 -17.312 1 84.25 215 ALA B N 1
ATOM 4147 C CA . ALA B 1 215 ? -13.844 16.797 -17.906 1 84.25 215 ALA B CA 1
ATOM 4148 C C . ALA B 1 215 ? -13.383 16.766 -19.359 1 84.25 215 ALA B C 1
ATOM 4150 O O . ALA B 1 215 ? -13.633 17.703 -20.125 1 84.25 215 ALA B O 1
ATOM 4151 N N . LEU B 1 216 ? -12.664 15.766 -19.672 1 80.94 216 LEU B N 1
ATOM 4152 C CA . LEU B 1 216 ? -12.203 15.578 -21.031 1 80.94 216 LEU B CA 1
ATOM 4153 C C . LEU B 1 216 ? -13.094 14.594 -21.781 1 80.94 216 LEU B C 1
ATOM 4155 O O . LEU B 1 216 ? -13.414 14.805 -22.953 1 80.94 216 LEU B O 1
ATOM 4159 N N . SER B 1 217 ? -13.328 13.523 -21.172 1 79.62 217 SER B N 1
ATOM 4160 C CA . SER B 1 217 ? -14.164 12.477 -21.766 1 79.62 217 SER B CA 1
ATOM 4161 C C . SER B 1 217 ? -14.844 11.633 -20.688 1 79.62 217 SER B C 1
ATOM 4163 O O . SER B 1 217 ? -14.258 11.375 -19.641 1 79.62 217 SER B O 1
ATOM 4165 N N . ALA B 1 218 ? -16.125 11.578 -20.922 1 73.19 218 ALA B N 1
ATOM 4166 C CA . ALA B 1 218 ? -16.859 10.695 -20.016 1 73.19 218 ALA B CA 1
ATOM 4167 C C . ALA B 1 218 ? -17.391 9.469 -20.766 1 73.19 218 ALA B C 1
ATOM 4169 O O . ALA B 1 218 ? -17.828 9.578 -21.906 1 73.19 218 ALA B O 1
ATOM 4170 N N . SER B 1 219 ? -16.844 8.391 -20.328 1 69.25 219 SER B N 1
ATOM 4171 C CA . SER B 1 219 ? -17.359 7.18 -20.969 1 69.25 219 SER B CA 1
ATOM 4172 C C . SER B 1 219 ? -18.016 6.254 -19.938 1 69.25 219 SER B C 1
ATOM 4174 O O . SER B 1 219 ? -17.719 6.332 -18.75 1 69.25 219 SER B O 1
ATOM 4176 N N . GLY B 1 220 ? -19.109 5.664 -20.359 1 63.53 220 GLY B N 1
ATOM 4177 C CA . GLY B 1 220 ? -19.766 4.625 -19.578 1 63.53 220 GLY B CA 1
ATOM 4178 C C . GLY B 1 220 ? -19.016 3.309 -19.578 1 63.53 220 GLY B C 1
ATOM 4179 O O . GLY B 1 220 ? -18.531 2.869 -20.625 1 63.53 220 GLY B O 1
ATOM 4180 N N . GLY B 1 221 ? -18.375 2.748 -18.469 1 60.47 221 GLY B N 1
ATOM 4181 C CA . GLY B 1 221 ? -18.219 1.332 -18.172 1 60.47 221 GLY B CA 1
ATOM 4182 C C . GLY B 1 221 ? -16.766 0.893 -18.094 1 60.47 221 GLY B C 1
ATOM 4183 O O . GLY B 1 221 ? -16.406 0.058 -17.266 1 60.47 221 GLY B O 1
ATOM 4184 N N . VAL B 1 222 ? -15.938 1.033 -19.219 1 59.06 222 VAL B N 1
ATOM 4185 C CA . VAL B 1 222 ? -14.758 0.18 -19.156 1 59.06 222 VAL B CA 1
ATOM 4186 C C . VAL B 1 222 ? -13.531 1.018 -18.797 1 59.06 222 VAL B C 1
ATOM 4188 O O . VAL B 1 222 ? -13.281 2.057 -19.406 1 59.06 222 VAL B O 1
ATOM 4191 N N . SER B 1 223 ? -13.047 0.827 -17.562 1 72.44 223 SER B N 1
ATOM 4192 C CA . SER B 1 223 ? -11.789 1.434 -17.156 1 72.44 223 SER B CA 1
ATOM 4193 C C . SER B 1 223 ? -10.781 0.375 -16.703 1 72.44 223 SER B C 1
ATOM 4195 O O . SER B 1 223 ? -11.156 -0.608 -16.062 1 72.44 223 SER B O 1
ATOM 4197 N N . SER B 1 224 ? -9.57 0.548 -17.188 1 70 224 SER B N 1
ATOM 4198 C CA . SER B 1 224 ? -8.516 -0.364 -16.766 1 70 224 SER B CA 1
ATOM 4199 C C . SER B 1 224 ? -8.266 -0.256 -15.258 1 70 224 SER B C 1
ATOM 4201 O O . SER B 1 224 ? -7.738 -1.185 -14.641 1 70 224 SER B O 1
ATOM 4203 N N . LEU B 1 225 ? -8.695 0.883 -14.711 1 77.44 225 LEU B N 1
ATOM 4204 C CA . LEU B 1 225 ? -8.516 1.092 -13.273 1 77.44 225 LEU B CA 1
ATOM 4205 C C . LEU B 1 225 ? -9.5 0.252 -12.469 1 77.44 225 LEU B C 1
ATOM 4207 O O . LEU B 1 225 ? -9.172 -0.234 -11.391 1 77.44 225 LEU B O 1
ATOM 4211 N N . LEU B 1 226 ? -10.664 0.257 -13 1 82.31 226 LEU B N 1
ATOM 4212 C CA . LEU B 1 226 ? -11.773 -0.491 -12.422 1 82.31 226 LEU B CA 1
ATOM 4213 C C . LEU B 1 226 ? -12.57 -1.207 -13.508 1 82.31 226 LEU B C 1
ATOM 4215 O O . LEU B 1 226 ? -13.555 -0.667 -14.023 1 82.31 226 LEU B O 1
ATOM 4219 N N . PRO B 1 227 ? -12.156 -2.428 -13.836 1 73.06 227 PRO B N 1
ATOM 4220 C CA . PRO B 1 227 ? -12.766 -3.113 -14.977 1 73.06 227 PRO B CA 1
ATOM 4221 C C . PRO B 1 227 ? -14.281 -3.256 -14.836 1 73.06 227 PRO B C 1
ATOM 4223 O O . PRO B 1 227 ? -14.984 -3.418 -15.836 1 73.06 227 PRO B O 1
ATOM 4226 N N . ASP B 1 228 ? -14.805 -3.197 -13.688 1 75.25 228 ASP B N 1
ATOM 4227 C CA . ASP B 1 228 ? -16.25 -3.299 -13.477 1 75.25 228 ASP B CA 1
ATOM 4228 C C . ASP B 1 228 ? -16.859 -1.924 -13.219 1 75.25 228 ASP B C 1
ATOM 4230 O O . ASP B 1 228 ? -17.906 -1.816 -12.578 1 75.25 228 ASP B O 1
ATOM 4234 N N . ALA B 1 229 ? -16.219 -0.951 -13.758 1 85.75 229 ALA B N 1
ATOM 4235 C CA . ALA B 1 229 ? -16.688 0.41 -13.5 1 85.75 229 ALA B CA 1
ATOM 4236 C C . ALA B 1 229 ? -18.016 0.681 -14.203 1 85.75 229 ALA B C 1
ATOM 4238 O O . ALA B 1 229 ? -18.219 0.244 -15.336 1 85.75 229 ALA B O 1
ATOM 4239 N N . ALA B 1 230 ? -18.891 1.38 -13.57 1 84.69 230 ALA B N 1
ATOM 4240 C CA . ALA B 1 230 ? -20.172 1.822 -14.148 1 84.69 230 ALA B CA 1
ATOM 4241 C C . ALA B 1 230 ? -20.016 3.184 -14.82 1 84.69 230 ALA B C 1
ATOM 4243 O O . ALA B 1 230 ? -20.844 3.574 -15.641 1 84.69 230 ALA B O 1
ATOM 4244 N N . PHE B 1 231 ? -18.984 3.867 -14.383 1 90.38 231 PHE B N 1
ATOM 4245 C CA . PHE B 1 231 ? -18.719 5.215 -14.875 1 90.38 231 PHE B CA 1
ATOM 4246 C C . PHE B 1 231 ? -17.234 5.488 -14.938 1 90.38 231 PHE B C 1
ATOM 4248 O O . PHE B 1 231 ? -16.484 5.062 -14.055 1 90.38 231 PHE B O 1
ATOM 4255 N N . SER B 1 232 ? -16.797 6.113 -16.016 1 91.56 232 SER B N 1
ATOM 4256 C CA . SER B 1 232 ? -15.422 6.574 -16.125 1 91.56 232 SER B CA 1
ATOM 4257 C C . SER B 1 232 ? -15.344 7.941 -16.797 1 91.56 232 SER B C 1
ATOM 4259 O O . SER B 1 232 ? -16.188 8.281 -17.625 1 91.56 232 SER B O 1
ATOM 4261 N N . CYS B 1 233 ? -14.383 8.672 -16.359 1 91.88 233 CYS B N 1
ATOM 4262 C CA . CYS B 1 233 ? -14.172 10 -16.922 1 91.88 233 CYS B CA 1
ATOM 4263 C C . CYS B 1 233 ? -12.711 10.414 -16.828 1 91.88 233 CYS B C 1
ATOM 4265 O O . CYS B 1 233 ? -12.047 10.133 -15.82 1 91.88 233 CYS B O 1
ATOM 4267 N N . ASP B 1 234 ? -12.289 11.031 -17.828 1 90.56 234 ASP B N 1
ATOM 4268 C CA . ASP B 1 234 ? -10.945 11.609 -17.828 1 90.56 234 ASP B CA 1
ATOM 4269 C C . ASP B 1 234 ? -10.992 13.109 -17.562 1 90.56 234 ASP B C 1
ATOM 4271 O O . ASP B 1 234 ? -11.867 13.812 -18.062 1 90.56 234 ASP B O 1
ATOM 4275 N N . TYR B 1 235 ? -10.125 13.5 -16.656 1 92.06 235 TYR B N 1
ATOM 4276 C CA . TYR B 1 235 ? -10 14.906 -16.312 1 92.06 235 TYR B CA 1
ATOM 4277 C C . TYR B 1 235 ? -8.586 15.414 -16.594 1 92.06 235 TYR B C 1
ATOM 4279 O O . TYR B 1 235 ? -7.691 14.625 -16.922 1 92.06 235 TYR B O 1
ATOM 4287 N N . SER B 1 236 ? -8.469 16.719 -16.562 1 91.31 236 SER B N 1
ATOM 4288 C CA . SER B 1 236 ? -7.152 17.344 -16.594 1 91.31 236 SER B CA 1
ATOM 4289 C C . SER B 1 236 ? -7.082 18.531 -15.641 1 91.31 236 SER B C 1
ATOM 4291 O O . SER B 1 236 ? -8.102 19.141 -15.336 1 91.31 236 SER B O 1
ATOM 4293 N N . THR B 1 237 ? -5.973 18.75 -15.094 1 92.5 237 THR B N 1
ATOM 4294 C CA . THR B 1 237 ? -5.707 19.906 -14.234 1 92.5 237 THR B CA 1
ATOM 4295 C C . THR B 1 237 ? -4.234 20.281 -14.289 1 92.5 237 THR B C 1
ATOM 4297 O O . THR B 1 237 ? -3.367 19.422 -14.453 1 92.5 237 THR B O 1
ATOM 4300 N N . PRO B 1 238 ? -3.965 21.531 -14.227 1 91.88 238 PRO B N 1
ATOM 4301 C CA . PRO B 1 238 ? -2.553 21.906 -14.156 1 91.88 238 PRO B CA 1
ATOM 4302 C C . PRO B 1 238 ? -1.922 21.594 -12.805 1 91.88 238 PRO B C 1
ATOM 4304 O O . PRO B 1 238 ? -2.578 21.734 -11.766 1 91.88 238 PRO B O 1
ATOM 4307 N N . LEU B 1 239 ? -0.721 21.188 -12.828 1 92.44 239 LEU B N 1
ATOM 4308 C CA . LEU B 1 239 ? 0.03 20.969 -11.594 1 92.44 239 LEU B CA 1
ATOM 4309 C C . LEU B 1 239 ? 1.002 22.125 -11.344 1 92.44 239 LEU B C 1
ATOM 4311 O O . LEU B 1 239 ? 2.117 22.125 -11.875 1 92.44 239 LEU B O 1
ATOM 4315 N N . SER B 1 240 ? 0.606 23 -10.5 1 89.31 240 SER B N 1
ATOM 4316 C CA . SER B 1 240 ? 1.433 24.156 -10.172 1 89.31 240 SER B CA 1
ATOM 4317 C C . SER B 1 240 ? 2.641 23.75 -9.336 1 89.31 240 SER B C 1
ATOM 4319 O O . SER B 1 240 ? 2.58 22.781 -8.578 1 89.31 240 SER B O 1
ATOM 4321 N N . PRO B 1 241 ? 3.707 24.547 -9.383 1 87.44 241 PRO B N 1
ATOM 4322 C CA . PRO B 1 241 ? 4.895 24.266 -8.578 1 87.44 241 PRO B CA 1
ATOM 4323 C C . PRO B 1 241 ? 4.602 24.266 -7.078 1 87.44 241 PRO B C 1
ATOM 4325 O O . PRO B 1 241 ? 5.324 23.641 -6.301 1 87.44 241 PRO B O 1
ATOM 4328 N N . ALA B 1 242 ? 3.588 24.922 -6.672 1 86.31 242 ALA B N 1
ATOM 4329 C CA . ALA B 1 242 ? 3.227 25.016 -5.262 1 86.31 242 ALA B CA 1
ATOM 4330 C C . ALA B 1 242 ? 2.811 23.656 -4.715 1 86.31 242 ALA B C 1
ATOM 4332 O O . ALA B 1 242 ? 2.795 23.438 -3.498 1 86.31 242 ALA B O 1
ATOM 4333 N N . LEU B 1 243 ? 2.453 22.719 -5.602 1 91.19 243 LEU B N 1
ATOM 4334 C CA . LEU B 1 243 ? 1.976 21.406 -5.207 1 91.19 243 LEU B CA 1
ATOM 4335 C C . LEU B 1 243 ? 3.137 20.422 -5.051 1 91.19 243 LEU B C 1
ATOM 4337 O O . LEU B 1 243 ? 2.938 19.266 -4.672 1 91.19 243 LEU B O 1
ATOM 4341 N N . ALA B 1 244 ? 4.352 20.906 -5.297 1 89.75 244 ALA B N 1
ATOM 4342 C CA . ALA B 1 244 ? 5.512 20.031 -5.41 1 89.75 244 ALA B CA 1
ATOM 4343 C C . ALA B 1 244 ? 6.141 19.781 -4.043 1 89.75 244 ALA B C 1
ATOM 4345 O O . ALA B 1 244 ? 6.004 20.594 -3.127 1 89.75 244 ALA B O 1
ATOM 4346 N N . ASN B 1 245 ? 6.75 18.641 -3.998 1 86.81 245 ASN B N 1
ATOM 4347 C CA . ASN B 1 245 ? 7.652 18.406 -2.879 1 86.81 245 ASN B CA 1
ATOM 4348 C C . ASN B 1 245 ? 9.031 19.016 -3.123 1 86.81 245 ASN B C 1
ATOM 4350 O O . ASN B 1 245 ? 9.203 19.812 -4.055 1 86.81 245 ASN B O 1
ATOM 4354 N N . MET B 1 246 ? 9.961 18.703 -2.26 1 77.12 246 MET B N 1
ATOM 4355 C CA . MET B 1 246 ? 11.258 19.375 -2.285 1 77.12 246 MET B CA 1
ATOM 4356 C C . MET B 1 246 ? 12.039 18.984 -3.533 1 77.12 246 MET B C 1
ATOM 4358 O O . MET B 1 246 ? 12.984 19.688 -3.914 1 77.12 246 MET B O 1
ATOM 4362 N N . ILE B 1 247 ? 11.602 17.875 -4.211 1 79.75 247 ILE B N 1
ATOM 4363 C CA . ILE B 1 247 ? 12.344 17.469 -5.395 1 79.75 247 ILE B CA 1
ATOM 4364 C C . ILE B 1 247 ? 11.594 17.875 -6.652 1 79.75 247 ILE B C 1
ATOM 4366 O O . ILE B 1 247 ? 11.953 17.484 -7.762 1 79.75 247 ILE B O 1
ATOM 4370 N N . GLY B 1 248 ? 10.516 18.594 -6.508 1 86.44 248 GLY B N 1
ATOM 4371 C CA . GLY B 1 248 ? 9.812 19.172 -7.637 1 86.44 248 GLY B CA 1
ATOM 4372 C C . GLY B 1 248 ? 8.703 18.281 -8.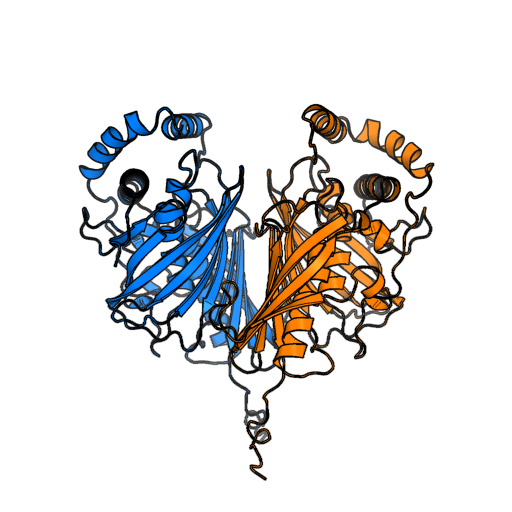172 1 86.44 248 GLY B C 1
ATOM 4373 O O . GLY B 1 248 ? 8.102 18.578 -9.203 1 86.44 248 GLY B O 1
ATOM 4374 N N . SER B 1 249 ? 8.508 17.188 -7.516 1 91.44 249 SER B N 1
ATOM 4375 C CA . SER B 1 249 ? 7.449 16.266 -7.914 1 91.44 249 SER B CA 1
ATOM 4376 C C . SER B 1 249 ? 6.195 16.469 -7.07 1 91.44 249 SER B C 1
ATOM 4378 O O . SER B 1 249 ? 6.258 17.062 -5.992 1 91.44 249 SER B O 1
ATOM 4380 N N . LEU B 1 250 ? 5.129 15.977 -7.59 1 94 250 LEU B N 1
ATOM 4381 C CA . LEU B 1 250 ? 3.867 16.094 -6.867 1 94 250 LEU B CA 1
ATOM 4382 C C . LEU B 1 250 ? 4 15.547 -5.449 1 94 250 LEU B C 1
ATOM 4384 O O . LEU B 1 250 ? 4.391 14.391 -5.258 1 94 250 LEU B O 1
ATOM 4388 N N . HIS B 1 251 ? 3.725 16.406 -4.523 1 95.12 251 HIS B N 1
ATOM 4389 C CA . HIS B 1 251 ? 3.777 16.031 -3.113 1 95.12 251 HIS B CA 1
ATOM 4390 C C . HIS B 1 251 ? 2.754 14.953 -2.783 1 95.12 251 HIS B C 1
ATOM 4392 O O . HIS B 1 251 ? 1.636 14.977 -3.303 1 95.12 251 HIS B O 1
ATOM 4398 N N . GLY B 1 252 ? 3.125 14.039 -1.878 1 95.62 252 GLY B N 1
ATOM 4399 C CA . GLY B 1 252 ? 2.209 12.984 -1.485 1 95.62 252 GLY B CA 1
ATOM 4400 C C . GLY B 1 252 ? 0.874 13.5 -0.987 1 95.62 252 GLY B C 1
ATOM 4401 O O . GLY B 1 252 ? -0.178 12.977 -1.354 1 95.62 252 GLY B O 1
ATOM 4402 N N . GLY B 1 253 ? 0.894 14.492 -0.154 1 96.06 253 GLY B N 1
ATOM 4403 C CA . GLY B 1 253 ? -0.332 15.109 0.329 1 96.06 253 GLY B CA 1
ATOM 4404 C C . GLY B 1 253 ? -1.164 15.734 -0.777 1 96.06 253 GLY B C 1
ATOM 4405 O O . GLY B 1 253 ? -2.395 15.648 -0.758 1 96.06 253 GLY B O 1
ATOM 4406 N N . ALA B 1 254 ? -0.51 16.375 -1.669 1 95.75 254 ALA B N 1
ATOM 4407 C CA . ALA B 1 254 ? -1.218 16.922 -2.816 1 95.75 254 ALA B CA 1
ATOM 4408 C C . ALA B 1 254 ? -1.889 15.828 -3.637 1 95.75 254 ALA B C 1
ATOM 4410 O O . ALA B 1 254 ? -3.014 16 -4.113 1 95.75 254 ALA B O 1
ATOM 4411 N N . ALA B 1 255 ? -1.211 14.758 -3.779 1 96.88 255 ALA B N 1
ATOM 4412 C CA . ALA B 1 255 ? -1.772 13.609 -4.484 1 96.88 255 ALA B CA 1
ATOM 4413 C C . ALA B 1 255 ? -3.031 13.102 -3.791 1 96.88 255 ALA B C 1
ATOM 4415 O O . ALA B 1 255 ? -3.99 12.695 -4.449 1 96.88 255 ALA B O 1
ATOM 4416 N N . CYS B 1 256 ? -3.006 13.102 -2.484 1 96.94 256 CYS B N 1
ATOM 4417 C CA . CYS B 1 256 ? -4.18 12.688 -1.73 1 96.94 256 CYS B CA 1
ATOM 4418 C C . CYS B 1 256 ? -5.379 13.57 -2.051 1 96.94 256 CYS B C 1
ATOM 4420 O O . CYS B 1 256 ? -6.453 13.07 -2.393 1 96.94 256 CYS B O 1
ATOM 4422 N N . ILE B 1 257 ? -5.176 14.805 -1.969 1 95.56 257 ILE B N 1
ATOM 4423 C CA . ILE B 1 257 ? -6.27 15.75 -2.152 1 95.56 257 ILE B CA 1
ATOM 4424 C C . ILE B 1 257 ? -6.777 15.68 -3.59 1 95.56 257 ILE B C 1
ATOM 4426 O O . ILE B 1 257 ? -7.984 15.578 -3.822 1 95.56 257 ILE B O 1
ATOM 4430 N N . LEU B 1 258 ? -5.887 15.719 -4.523 1 96.06 258 LEU B N 1
ATOM 4431 C CA . LEU B 1 258 ? -6.262 15.664 -5.93 1 96.06 258 LEU B CA 1
ATOM 4432 C C . LEU B 1 258 ? -6.969 14.352 -6.254 1 96.06 258 LEU B C 1
ATOM 4434 O O . LEU B 1 258 ? -7.98 14.336 -6.957 1 96.06 258 LEU B O 1
ATOM 4438 N N . GLY B 1 259 ? -6.43 13.273 -5.789 1 96.69 259 GLY B N 1
ATOM 4439 C CA . GLY B 1 259 ? -7.035 11.969 -6.012 1 96.69 259 GLY B CA 1
ATOM 4440 C C . GLY B 1 259 ? -8.453 11.875 -5.48 1 96.69 259 GLY B C 1
ATOM 4441 O O . GLY B 1 259 ? -9.352 11.391 -6.172 1 96.69 259 GLY B O 1
ATOM 4442 N N . GLU B 1 260 ? -8.609 12.297 -4.281 1 95.88 260 GLU B N 1
ATOM 4443 C CA . GLU B 1 260 ? -9.953 12.25 -3.701 1 95.88 260 GLU B CA 1
ATOM 4444 C C . GLU B 1 260 ? -10.898 13.188 -4.445 1 95.88 260 GLU B C 1
ATOM 4446 O O . GLU B 1 260 ? -12.07 12.859 -4.641 1 95.88 260 GLU B O 1
ATOM 4451 N N . GLN B 1 261 ? -10.43 14.344 -4.797 1 94.94 261 GLN B N 1
ATOM 4452 C CA . GLN B 1 261 ? -11.258 15.258 -5.578 1 94.94 261 GLN B CA 1
ATOM 4453 C C . GLN B 1 261 ? -11.758 14.594 -6.859 1 94.94 261 GLN B C 1
ATOM 4455 O O . GLN B 1 261 ? -12.938 14.68 -7.195 1 94.94 261 GLN B O 1
ATOM 4460 N N . ALA B 1 262 ? -10.883 13.953 -7.551 1 95.38 262 ALA B N 1
ATOM 4461 C CA . ALA B 1 262 ? -11.25 13.289 -8.805 1 95.38 262 ALA B CA 1
ATOM 4462 C C . ALA B 1 262 ? -12.234 12.156 -8.555 1 95.38 262 ALA B C 1
ATOM 4464 O O . ALA B 1 262 ? -13.234 12.031 -9.273 1 95.38 262 ALA B O 1
ATOM 4465 N N . ALA B 1 263 ? -11.945 11.367 -7.582 1 95.75 263 ALA B N 1
ATOM 4466 C CA . ALA B 1 263 ? -12.836 10.25 -7.254 1 95.75 263 ALA B CA 1
ATOM 4467 C C . ALA B 1 263 ? -14.227 10.75 -6.871 1 95.75 263 ALA B C 1
ATOM 4469 O O . ALA B 1 263 ? -15.234 10.211 -7.328 1 95.75 263 ALA B O 1
ATOM 4470 N N . SER B 1 264 ? -14.258 11.742 -6.066 1 94.88 264 SER B N 1
ATOM 4471 C CA . SER B 1 264 ? -15.523 12.297 -5.598 1 94.88 264 SER B CA 1
ATOM 4472 C C . SER B 1 264 ? -16.297 12.938 -6.738 1 94.88 264 SER B C 1
ATOM 4474 O O . SER B 1 264 ? -17.531 12.836 -6.797 1 94.88 264 SER B O 1
ATOM 4476 N N . THR B 1 265 ? -15.586 13.633 -7.559 1 93.62 265 THR B N 1
ATOM 4477 C CA . THR B 1 265 ? -16.234 14.234 -8.719 1 93.62 265 THR B CA 1
ATOM 4478 C C . THR B 1 265 ? -16.844 13.164 -9.617 1 93.62 265 THR B C 1
ATOM 4480 O O . THR B 1 265 ? -18 13.281 -10.039 1 93.62 265 THR B O 1
ATOM 4483 N N . ALA B 1 266 ? -16.109 12.148 -9.898 1 93.38 266 ALA B N 1
ATOM 4484 C CA . ALA B 1 266 ? -16.609 11.055 -10.719 1 93.38 266 ALA B CA 1
ATOM 4485 C C . ALA B 1 266 ? -17.812 10.391 -10.078 1 93.38 266 ALA B C 1
ATOM 4487 O O . ALA B 1 266 ? -18.781 10.047 -10.766 1 93.38 266 ALA B O 1
ATOM 4488 N N . LEU B 1 267 ? -17.734 10.172 -8.781 1 94.12 267 LEU B N 1
ATOM 4489 C CA . LEU B 1 267 ? -18.844 9.555 -8.078 1 94.12 267 LEU B CA 1
ATOM 4490 C C . LEU B 1 267 ? -20.094 10.43 -8.172 1 94.12 267 LEU B C 1
ATOM 4492 O O . LEU B 1 267 ? -21.188 9.93 -8.453 1 94.12 267 LEU B O 1
ATOM 4496 N N . ARG B 1 268 ? -19.938 11.664 -7.863 1 92.5 268 ARG B N 1
ATOM 4497 C CA . ARG B 1 268 ? -21.047 12.609 -7.957 1 92.5 268 ARG B CA 1
ATOM 4498 C C . ARG B 1 268 ? -21.688 12.562 -9.336 1 92.5 268 ARG B C 1
ATOM 4500 O O . ARG B 1 268 ? -22.922 12.484 -9.453 1 92.5 268 ARG B O 1
ATOM 4507 N N . ASP B 1 269 ? -20.875 12.57 -10.336 1 89.94 269 ASP B N 1
ATOM 4508 C CA . ASP B 1 269 ? -21.359 12.555 -11.711 1 89.94 269 ASP B CA 1
ATOM 4509 C C . ASP B 1 269 ? -22.031 11.219 -12.039 1 89.94 269 ASP B C 1
ATOM 4511 O O . ASP B 1 269 ? -23.047 11.188 -12.742 1 89.94 269 ASP B O 1
ATOM 4515 N N . SER B 1 270 ? -21.453 10.195 -11.617 1 89 270 SER B N 1
ATOM 4516 C CA . SER B 1 270 ? -21.969 8.852 -11.875 1 89 270 SER B CA 1
ATOM 4517 C C . SER B 1 270 ? -23.359 8.672 -11.273 1 89 270 SER B C 1
ATOM 4519 O O . SER B 1 270 ? -24.234 8.039 -11.883 1 89 270 SER B O 1
ATOM 4521 N N . LEU B 1 271 ? -23.594 9.266 -10.156 1 90.88 271 LEU B N 1
ATOM 4522 C CA . LEU B 1 271 ? -24.828 8.992 -9.43 1 90.88 271 LEU B CA 1
ATOM 4523 C C . LEU B 1 271 ? -25.781 10.188 -9.492 1 90.88 271 LEU B C 1
ATOM 4525 O O . LEU B 1 271 ? -26.875 10.156 -8.922 1 90.88 271 LEU B O 1
ATOM 4529 N N . GLY B 1 272 ? -25.344 11.203 -10.125 1 90.44 272 GLY B N 1
ATOM 4530 C CA . GLY B 1 272 ? -26.172 12.398 -10.219 1 90.44 272 GLY B CA 1
ATOM 4531 C C . GLY B 1 272 ? -26.406 13.07 -8.883 1 90.44 272 GLY B C 1
ATOM 4532 O O . GLY B 1 272 ? -27.516 13.508 -8.594 1 90.44 272 GLY B O 1
ATOM 4533 N N . LEU B 1 273 ? -25.406 13.07 -8.078 1 90.44 273 LEU B N 1
ATOM 4534 C CA . LEU B 1 273 ? -25.5 13.68 -6.758 1 90.44 273 LEU B CA 1
ATOM 4535 C C . LEU B 1 273 ? -25.062 15.141 -6.801 1 90.44 273 LEU B C 1
ATOM 4537 O O . LEU B 1 273 ? -24.297 15.539 -7.691 1 90.44 273 LEU B O 1
ATOM 4541 N N . ALA B 1 274 ? -25.609 15.891 -5.898 1 88.88 274 ALA B N 1
ATOM 4542 C CA . ALA B 1 274 ? -25.125 17.266 -5.746 1 88.88 274 ALA B CA 1
ATOM 4543 C C . ALA B 1 274 ? -23.719 17.281 -5.16 1 88.88 274 ALA B C 1
ATOM 4545 O O . ALA B 1 274 ? -22.875 18.078 -5.59 1 88.88 274 ALA B O 1
ATOM 4546 N N . GLU B 1 275 ? -23.531 16.391 -4.121 1 90.06 275 GLU B N 1
ATOM 4547 C CA . GLU B 1 275 ? -22.234 16.234 -3.482 1 90.06 275 GLU B CA 1
ATOM 4548 C C . GLU B 1 275 ? -21.953 14.766 -3.156 1 90.06 275 GLU B C 1
ATOM 4550 O O . GLU B 1 275 ? -22.844 14.031 -2.73 1 90.06 275 GLU B O 1
ATOM 4555 N N . ALA B 1 276 ? -20.734 14.445 -3.383 1 92.56 276 ALA B N 1
ATOM 4556 C CA . ALA B 1 276 ? -20.359 13.078 -3.018 1 92.56 276 ALA B CA 1
ATOM 4557 C C . ALA B 1 276 ? -20.328 12.906 -1.501 1 92.56 276 ALA B C 1
ATOM 4559 O O . ALA B 1 276 ? -19.953 13.836 -0.771 1 92.56 276 ALA B O 1
ATOM 4560 N N . PRO B 1 277 ? -20.781 11.75 -1.008 1 92.88 277 PRO B N 1
ATOM 4561 C CA . PRO B 1 277 ? -20.562 11.484 0.418 1 92.88 277 PRO B CA 1
ATOM 4562 C C . PRO B 1 277 ? -19.094 11.453 0.801 1 92.88 277 PRO B C 1
ATOM 4564 O O . PRO B 1 277 ? -18.219 11.398 -0.075 1 92.88 277 PRO B O 1
ATOM 4567 N N . PRO B 1 278 ? -18.812 11.531 2.102 1 93.12 278 PRO B N 1
ATOM 4568 C CA . PRO B 1 278 ? -17.406 11.469 2.51 1 93.12 278 PRO B CA 1
ATOM 4569 C C . PRO B 1 278 ? -16.766 10.125 2.191 1 93.12 278 PRO B C 1
ATOM 4571 O O . PRO B 1 278 ? -17.391 9.078 2.342 1 93.12 278 PRO B O 1
ATOM 4574 N N . ALA B 1 279 ? -15.516 10.227 1.692 1 94.19 279 ALA B N 1
ATOM 4575 C CA . ALA B 1 279 ? -14.758 8.992 1.576 1 94.19 279 ALA B CA 1
ATOM 4576 C C . ALA B 1 279 ? -14.461 8.398 2.951 1 94.19 279 ALA B C 1
ATOM 4578 O O . ALA B 1 279 ? -13.82 9.031 3.787 1 94.19 279 ALA B O 1
ATOM 4579 N N . ARG B 1 280 ? -14.867 7.172 3.148 1 92 280 ARG B N 1
ATOM 4580 C CA . ARG B 1 280 ? -14.68 6.516 4.438 1 92 280 ARG B CA 1
ATOM 4581 C C . ARG B 1 280 ? -13.273 5.926 4.551 1 92 280 ARG B C 1
ATOM 4583 O O . ARG B 1 280 ? -12.742 5.785 5.652 1 92 280 ARG B O 1
ATOM 4590 N N . ALA B 1 281 ? -12.766 5.539 3.5 1 92.88 281 ALA B N 1
ATOM 4591 C CA . ALA B 1 281 ? -11.391 5.066 3.373 1 92.88 281 ALA B CA 1
ATOM 4592 C C . ALA B 1 281 ? -10.75 5.586 2.092 1 92.88 281 ALA B C 1
ATOM 4594 O O . ALA B 1 281 ? -11.445 5.875 1.114 1 92.88 281 ALA B O 1
ATOM 4595 N N . PHE B 1 282 ? -9.508 5.734 2.119 1 95.62 282 PHE B N 1
ATOM 4596 C CA . PHE B 1 282 ? -8.766 6.277 0.991 1 95.62 282 PHE B CA 1
ATOM 4597 C C . PHE B 1 282 ? -7.332 5.758 0.986 1 95.62 282 PHE B C 1
ATOM 4599 O O . PHE B 1 282 ? -6.723 5.582 2.045 1 95.62 282 PHE B O 1
ATOM 4606 N N . ALA B 1 283 ? -6.848 5.469 -0.188 1 93.94 283 ALA B N 1
ATOM 4607 C CA . ALA B 1 283 ? -5.457 5.047 -0.345 1 93.94 283 ALA B CA 1
ATOM 4608 C C . ALA B 1 283 ? -4.836 5.664 -1.596 1 93.94 283 ALA B C 1
ATOM 4610 O O . ALA B 1 283 ? -5.488 5.758 -2.639 1 93.94 283 ALA B O 1
ATOM 4611 N N . VAL B 1 284 ? -3.586 6.047 -1.52 1 96.69 284 VAL B N 1
ATOM 4612 C CA . VAL B 1 284 ? -2.834 6.566 -2.658 1 96.69 284 VAL B CA 1
ATOM 4613 C C . VAL B 1 284 ? -1.486 5.852 -2.754 1 96.69 284 VAL B C 1
ATOM 4615 O O . VAL B 1 284 ? -0.854 5.566 -1.734 1 96.69 284 VAL B O 1
ATOM 4618 N N . GLN B 1 285 ? -1.121 5.492 -3.889 1 92.81 285 GLN B N 1
ATOM 4619 C CA . GLN B 1 285 ? 0.186 4.938 -4.227 1 92.81 285 GLN B CA 1
ATOM 4620 C C . GLN B 1 285 ? 0.929 5.84 -5.207 1 92.81 285 GLN B C 1
ATOM 4622 O O . GLN B 1 285 ? 0.409 6.164 -6.277 1 92.81 285 GLN B O 1
ATOM 4627 N N . LEU B 1 286 ? 2.062 6.242 -4.793 1 94.31 286 LEU B N 1
ATOM 4628 C CA . LEU B 1 286 ? 2.92 7.031 -5.676 1 94.31 286 LEU B CA 1
ATOM 4629 C C . LEU B 1 286 ? 3.928 6.137 -6.391 1 94.31 286 LEU B C 1
ATOM 4631 O O . LEU B 1 286 ? 4.91 5.699 -5.789 1 94.31 286 LEU B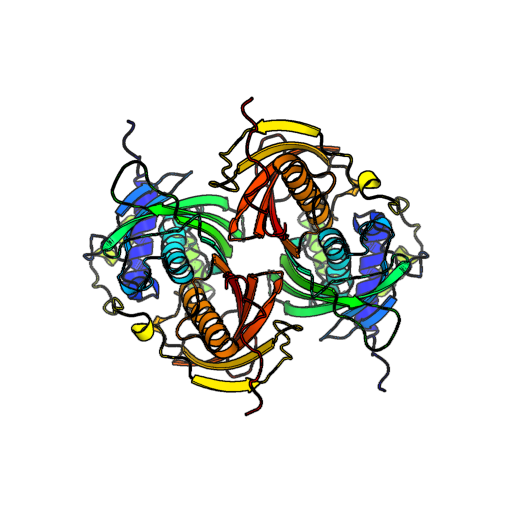 O 1
ATOM 4635 N N . LEU B 1 287 ? 3.73 5.98 -7.656 1 90.5 287 LEU B N 1
ATOM 4636 C CA . LEU B 1 287 ? 4.477 5.012 -8.453 1 90.5 287 LEU B CA 1
ATOM 4637 C C . LEU B 1 287 ? 5.762 5.629 -8.992 1 90.5 287 LEU B C 1
ATOM 4639 O O . LEU B 1 287 ? 6.777 4.941 -9.125 1 90.5 287 LEU B O 1
ATOM 4643 N N . SER B 1 288 ? 5.68 6.848 -9.43 1 88.81 288 SER B N 1
ATOM 4644 C CA . SER B 1 288 ? 6.812 7.59 -9.977 1 88.81 288 SER B CA 1
ATOM 4645 C C . SER B 1 288 ? 6.652 9.086 -9.742 1 88.81 288 SER B C 1
ATOM 4647 O O . SER B 1 288 ? 5.574 9.555 -9.375 1 88.81 288 SER B O 1
ATOM 4649 N N . ALA B 1 289 ? 7.77 9.727 -9.922 1 89.44 289 ALA B N 1
ATOM 4650 C CA . ALA B 1 289 ? 7.742 11.18 -9.766 1 89.44 289 ALA B CA 1
ATOM 4651 C C . ALA B 1 289 ? 6.895 11.828 -10.859 1 89.44 289 ALA B C 1
ATOM 4653 O O . ALA B 1 289 ? 6.957 11.438 -12.023 1 89.44 289 ALA B O 1
ATOM 4654 N N . LEU B 1 290 ? 6.008 12.688 -10.445 1 93.44 290 LEU B N 1
ATOM 4655 C CA . LEU B 1 290 ? 5.207 13.516 -11.344 1 93.44 290 LEU B CA 1
ATOM 4656 C C . LEU B 1 290 ? 5.578 14.984 -11.203 1 93.44 290 LEU B C 1
ATOM 4658 O O . LEU B 1 290 ? 5.223 15.633 -10.211 1 93.44 290 LEU B O 1
ATOM 4662 N N . PRO B 1 291 ? 6.234 15.562 -12.156 1 92.06 291 PRO B N 1
ATOM 4663 C CA . PRO B 1 291 ? 6.723 16.938 -12.031 1 92.06 291 PRO B CA 1
ATOM 4664 C C . PRO B 1 291 ? 5.594 17.969 -11.938 1 92.06 291 PRO B C 1
ATOM 4666 O O . PRO B 1 291 ? 4.578 17.828 -12.617 1 92.06 291 PRO B O 1
ATOM 4669 N N . CYS B 1 292 ? 5.785 18.891 -11.031 1 91.81 292 CYS B N 1
ATOM 4670 C CA . CYS B 1 292 ? 4.883 20.031 -10.914 1 91.81 292 CYS B CA 1
ATOM 4671 C C . CYS B 1 292 ? 5.477 21.281 -11.562 1 91.81 292 CYS B C 1
ATOM 4673 O O . CYS B 1 292 ? 6.07 22.109 -10.883 1 91.81 292 CYS B O 1
ATOM 4675 N N . ASP B 1 293 ? 5.25 21.406 -12.875 1 91.38 293 ASP B N 1
ATOM 4676 C CA . ASP B 1 293 ? 5.852 22.5 -13.633 1 91.38 293 ASP B CA 1
ATOM 4677 C C . ASP B 1 293 ? 4.781 23.344 -14.32 1 91.38 293 ASP B C 1
ATOM 4679 O O . ASP B 1 293 ? 5.07 24.062 -15.281 1 91.38 293 ASP B O 1
ATOM 4683 N N . GLY B 1 294 ? 3.666 23.188 -13.93 1 90.38 294 GLY B N 1
ATOM 4684 C CA . GLY B 1 294 ? 2.58 23.969 -14.484 1 90.38 294 GLY B CA 1
ATOM 4685 C C . GLY B 1 294 ? 1.869 23.281 -15.633 1 90.38 294 GLY B C 1
ATOM 4686 O O . GLY B 1 294 ? 0.792 23.719 -16.047 1 90.38 294 GLY B O 1
ATOM 4687 N N . ARG B 1 295 ? 2.387 22.234 -16.094 1 91.19 295 ARG B N 1
ATOM 4688 C CA . ARG B 1 295 ? 1.76 21.484 -17.188 1 91.19 295 ARG B CA 1
ATOM 4689 C C . ARG B 1 295 ? 0.552 20.703 -16.688 1 91.19 295 ARG B C 1
ATOM 4691 O O . ARG B 1 295 ? 0.407 20.469 -15.484 1 91.19 295 ARG B O 1
ATOM 4698 N N . GLU B 1 296 ? -0.185 20.297 -17.656 1 91.5 296 GLU B N 1
ATOM 4699 C CA . GLU B 1 296 ? -1.406 19.562 -17.344 1 91.5 296 GLU B CA 1
ATOM 4700 C C . GLU B 1 296 ? -1.1 18.125 -16.984 1 91.5 296 GLU B C 1
ATOM 4702 O O . GLU B 1 296 ? -0.243 17.484 -17.594 1 91.5 296 GLU B O 1
ATOM 4707 N N . ALA B 1 297 ? -1.794 17.734 -15.93 1 93.12 297 ALA B N 1
ATOM 4708 C CA . ALA B 1 297 ? -1.827 16.297 -15.617 1 93.12 297 ALA B CA 1
ATOM 4709 C C . ALA B 1 297 ? -3.111 15.656 -16.141 1 93.12 297 ALA B C 1
ATOM 4711 O O . ALA B 1 297 ? -4.168 16.297 -16.156 1 93.12 297 ALA B O 1
ATOM 4712 N N . ARG B 1 298 ? -2.969 14.461 -16.594 1 93 298 ARG B N 1
ATOM 4713 C CA . ARG B 1 298 ? -4.137 13.664 -16.953 1 93 298 ARG B CA 1
ATOM 4714 C C . ARG B 1 298 ? -4.613 12.828 -15.766 1 93 298 ARG B C 1
ATOM 4716 O O . ARG B 1 298 ? -3.811 12.195 -15.086 1 93 298 ARG B O 1
ATOM 4723 N N . ILE B 1 299 ? -5.891 12.898 -15.586 1 94.12 299 ILE B N 1
ATOM 4724 C CA . ILE B 1 299 ? -6.504 12.188 -14.461 1 94.12 299 ILE B CA 1
ATOM 4725 C C . ILE B 1 299 ? -7.621 11.281 -14.977 1 94.12 299 ILE B C 1
ATOM 4727 O O . ILE B 1 299 ? -8.617 11.758 -15.531 1 94.12 299 ILE B O 1
ATOM 4731 N N . ALA B 1 300 ? -7.426 10 -14.852 1 92.69 300 ALA B N 1
ATOM 4732 C CA . ALA B 1 300 ? -8.492 9.047 -15.148 1 92.69 300 ALA B CA 1
ATOM 4733 C C . ALA B 1 300 ? -9.211 8.609 -13.883 1 92.69 300 ALA B C 1
ATOM 4735 O O . ALA B 1 300 ? -8.57 8.188 -12.906 1 92.69 300 ALA B O 1
ATOM 4736 N N . ALA B 1 301 ? -10.508 8.742 -13.891 1 94.12 301 ALA B N 1
ATOM 4737 C CA . ALA B 1 301 ? -11.305 8.328 -12.742 1 94.12 301 ALA B CA 1
ATOM 4738 C C . ALA B 1 301 ? -12.391 7.34 -13.156 1 94.12 301 ALA B C 1
ATOM 4740 O O . ALA B 1 301 ? -12.953 7.445 -14.242 1 94.12 301 ALA B O 1
ATOM 4741 N N . ALA B 1 302 ? -12.641 6.383 -12.312 1 93.25 302 ALA B N 1
ATOM 4742 C CA . ALA B 1 302 ? -13.688 5.387 -12.539 1 93.25 302 ALA B CA 1
ATOM 4743 C C . ALA B 1 302 ? -14.43 5.078 -11.242 1 93.25 302 ALA B C 1
ATOM 4745 O O . ALA B 1 302 ? -13.844 5.098 -10.164 1 93.25 302 ALA B O 1
ATOM 4746 N N . VAL B 1 303 ? -15.695 4.828 -11.422 1 92.75 303 VAL B N 1
ATOM 4747 C CA . VAL B 1 303 ? -16.547 4.496 -10.281 1 92.75 303 VAL B CA 1
ATOM 4748 C C . VAL B 1 303 ? -17.172 3.119 -10.484 1 92.75 303 VAL B C 1
ATOM 4750 O O . VAL B 1 303 ? -17.672 2.816 -11.57 1 92.75 303 VAL B O 1
ATOM 4753 N N . GLY B 1 304 ? -17.047 2.32 -9.508 1 88.06 304 GLY B N 1
ATOM 4754 C CA . GLY B 1 304 ? -17.641 0.993 -9.547 1 88.06 304 GLY B CA 1
ATOM 4755 C C . GLY B 1 304 ? -18.203 0.548 -8.211 1 88.06 304 GLY B C 1
ATOM 4756 O O . GLY B 1 304 ? -18.297 1.343 -7.273 1 88.06 304 GLY B O 1
ATOM 4757 N N . SER B 1 305 ? -18.625 -0.715 -8.203 1 84.06 305 SER B N 1
ATOM 4758 C CA . SER B 1 305 ? -19.25 -1.266 -7 1 84.06 305 SER B CA 1
ATOM 4759 C C . SER B 1 305 ? -18.203 -1.925 -6.094 1 84.06 305 SER B C 1
ATOM 4761 O O . SER B 1 305 ? -17.328 -2.633 -6.57 1 84.06 305 SER B O 1
ATOM 4763 N N . GLY B 1 306 ? -18.297 -1.614 -4.816 1 78.75 306 GLY B N 1
ATOM 4764 C CA . GLY B 1 306 ? -17.531 -2.334 -3.812 1 78.75 306 GLY B CA 1
ATOM 4765 C C . GLY B 1 306 ? -18.344 -3.373 -3.066 1 78.75 306 GLY B C 1
ATOM 4766 O O . GLY B 1 306 ? -17.922 -3.873 -2.023 1 78.75 306 GLY B O 1
ATOM 4767 N N . GLY B 1 307 ? -19.5 -3.613 -3.633 1 74 307 GLY B N 1
ATOM 4768 C CA . GLY B 1 307 ? -20.422 -4.504 -2.963 1 74 307 GLY B CA 1
ATOM 4769 C C . GLY B 1 307 ? -21.406 -3.773 -2.062 1 74 307 GLY B C 1
ATOM 4770 O O . GLY B 1 307 ? -21.047 -2.785 -1.42 1 74 307 GLY B O 1
ATOM 4771 N N . GLY B 1 308 ? -22.641 -4.25 -2.012 1 76.06 308 GLY B N 1
ATOM 4772 C CA . GLY B 1 308 ? -23.656 -3.629 -1.169 1 76.06 308 GLY B CA 1
ATOM 4773 C C . GLY B 1 308 ? -23.797 -2.139 -1.408 1 76.06 308 GLY B C 1
ATOM 4774 O O . GLY B 1 308 ? -23.984 -1.702 -2.547 1 76.06 308 GLY B O 1
ATOM 4775 N N . ALA B 1 309 ? -23.688 -1.398 -0.253 1 82 309 ALA B N 1
ATOM 4776 C CA . ALA B 1 309 ? -23.859 0.051 -0.298 1 82 309 ALA B CA 1
ATOM 4777 C C . ALA B 1 309 ? -22.531 0.751 -0.563 1 82 309 ALA B C 1
ATOM 4779 O O . ALA B 1 309 ? -22.484 1.979 -0.663 1 82 309 ALA B O 1
ATOM 4780 N N . THR B 1 310 ? -21.516 -0.019 -0.723 1 84.94 310 THR B N 1
ATOM 4781 C CA . THR B 1 310 ? -20.188 0.558 -0.917 1 84.94 310 THR B CA 1
ATOM 4782 C C . THR B 1 310 ? -19.938 0.842 -2.395 1 84.94 310 THR B C 1
ATOM 4784 O O . THR B 1 310 ? -20.266 0.026 -3.256 1 84.94 310 THR B O 1
ATOM 4787 N N . ARG B 1 311 ? -19.453 2.035 -2.709 1 89.88 311 ARG B N 1
ATOM 4788 C CA . ARG B 1 311 ? -18.953 2.396 -4.035 1 89.88 311 ARG B CA 1
ATOM 4789 C C . ARG B 1 311 ? -17.469 2.705 -3.996 1 89.88 311 ARG B C 1
ATOM 4791 O O . ARG B 1 311 ? -16.938 3.164 -2.977 1 89.88 311 ARG B O 1
ATOM 4798 N N . LEU B 1 312 ? -16.875 2.41 -5.062 1 91.31 312 LEU B N 1
ATOM 4799 C CA . LEU B 1 312 ? -15.438 2.623 -5.195 1 91.31 312 LEU B CA 1
ATOM 4800 C C . LEU B 1 312 ? -15.141 3.701 -6.23 1 91.31 312 LEU B C 1
ATOM 4802 O O . LEU B 1 312 ? -15.805 3.773 -7.266 1 91.31 312 LEU B O 1
ATOM 4806 N N . GLY B 1 313 ? -14.25 4.555 -5.902 1 93.94 313 GLY B N 1
ATOM 4807 C CA . GLY B 1 313 ? -13.664 5.492 -6.852 1 93.94 313 GLY B CA 1
ATOM 4808 C C . GLY B 1 313 ? -12.18 5.262 -7.074 1 93.94 313 GLY B C 1
ATOM 4809 O O . GLY B 1 313 ? -11.367 5.473 -6.168 1 93.94 313 GLY B O 1
ATOM 4810 N N . ALA B 1 314 ? -11.812 4.816 -8.242 1 93.5 314 ALA B N 1
ATOM 4811 C CA . ALA B 1 314 ? -10.414 4.605 -8.625 1 93.5 314 ALA B CA 1
ATOM 4812 C C . ALA B 1 314 ? -9.898 5.758 -9.484 1 93.5 314 ALA B C 1
ATOM 4814 O O . ALA B 1 314 ? -10.617 6.258 -10.352 1 93.5 314 ALA B O 1
ATOM 4815 N N . VAL B 1 315 ? -8.656 6.176 -9.195 1 95.5 315 VAL B N 1
ATOM 4816 C CA . VAL B 1 315 ? -8.094 7.32 -9.914 1 95.5 315 VAL B CA 1
ATOM 4817 C C . VAL B 1 315 ? -6.648 7.023 -10.305 1 95.5 315 VAL B C 1
ATOM 4819 O O . VAL B 1 315 ? -5.891 6.453 -9.516 1 95.5 315 VAL B O 1
ATOM 4822 N N . ALA B 1 316 ? -6.301 7.355 -11.5 1 93.81 316 ALA B N 1
ATOM 4823 C CA . ALA B 1 316 ? -4.914 7.371 -11.969 1 93.81 316 ALA B CA 1
ATOM 4824 C C . ALA B 1 316 ? -4.508 8.766 -12.422 1 93.81 316 ALA B C 1
ATOM 4826 O O . ALA B 1 316 ? -5.25 9.43 -13.156 1 93.81 316 ALA B O 1
ATOM 4827 N N . ILE B 1 317 ? -3.408 9.211 -11.961 1 95.5 317 ILE B N 1
ATOM 4828 C CA . ILE B 1 317 ? -2.871 10.516 -12.336 1 95.5 317 ILE B CA 1
ATOM 4829 C C . ILE B 1 317 ? -1.532 10.336 -13.047 1 95.5 317 ILE B C 1
ATOM 4831 O O . ILE B 1 317 ? -0.675 9.578 -12.586 1 95.5 317 ILE B O 1
ATOM 4835 N N . GLY B 1 318 ? -1.413 10.961 -14.117 1 93.88 318 GLY B N 1
ATOM 4836 C CA . GLY B 1 318 ? -0.174 10.914 -14.875 1 93.88 318 GLY B CA 1
ATOM 4837 C C . GLY B 1 318 ? 0.097 12.18 -15.656 1 93.88 318 GLY B C 1
ATOM 4838 O O . GLY B 1 318 ? -0.665 13.148 -15.57 1 93.88 318 GLY B O 1
ATOM 4839 N N . SER B 1 319 ? 1.303 12.094 -16.297 1 89.69 319 SER B N 1
ATOM 4840 C CA . SER B 1 319 ? 1.633 13.211 -17.156 1 89.69 319 SER B CA 1
ATOM 4841 C C . SER B 1 319 ? 0.782 13.195 -18.422 1 89.69 319 SER B C 1
ATOM 4843 O O . SER B 1 319 ? 0.074 12.227 -18.688 1 89.69 319 SER B O 1
ATOM 4845 N N . GLU B 1 320 ? 0.902 14.219 -19.172 1 80.5 320 GLU B N 1
ATOM 4846 C CA . GLU B 1 320 ? 0.172 14.328 -20.422 1 80.5 320 GLU B CA 1
ATOM 4847 C C . GLU B 1 320 ? 0.546 13.203 -21.391 1 80.5 320 GLU B C 1
ATOM 4849 O O . GLU B 1 320 ? -0.275 12.773 -22.203 1 80.5 320 GLU B O 1
ATOM 4854 N N . GLN B 1 321 ? 1.804 12.758 -21.266 1 72.94 321 GLN B N 1
ATOM 4855 C CA . GLN B 1 321 ? 2.275 11.703 -22.156 1 72.94 321 GLN B CA 1
ATOM 4856 C C . GLN B 1 321 ? 1.739 10.336 -21.719 1 72.94 321 GLN B C 1
ATOM 4858 O O . GLN B 1 321 ? 1.945 9.336 -22.406 1 72.94 321 GLN B O 1
ATOM 4863 N N . GLY B 1 322 ? 0.927 10.281 -20.672 1 66.38 322 GLY B N 1
ATOM 4864 C CA . GLY B 1 322 ? 0.075 9.148 -20.344 1 66.38 322 GLY B CA 1
ATOM 4865 C C . GLY B 1 322 ? 0.689 8.211 -19.328 1 66.38 322 GLY B C 1
ATOM 4866 O O . GLY B 1 322 ? 0.075 7.207 -18.953 1 66.38 322 GLY B O 1
ATOM 4867 N N . SER B 1 323 ? 1.897 8.391 -18.859 1 78.81 323 SER B N 1
ATOM 4868 C CA . SER B 1 323 ? 2.416 7.449 -17.875 1 78.81 323 SER B CA 1
ATOM 4869 C C . SER B 1 323 ? 1.759 7.645 -16.516 1 78.81 323 SER B C 1
ATOM 4871 O O . SER B 1 323 ? 1.642 8.773 -16.031 1 78.81 323 SER B O 1
ATOM 4873 N N . ARG B 1 324 ? 1.26 6.547 -16 1 88.88 324 ARG B N 1
ATOM 4874 C CA . ARG B 1 324 ? 0.656 6.551 -14.672 1 88.88 324 ARG B CA 1
ATOM 4875 C C . ARG B 1 324 ? 1.713 6.746 -13.586 1 88.88 324 ARG B C 1
ATOM 4877 O O . ARG B 1 324 ? 2.676 5.98 -13.508 1 88.88 324 ARG B O 1
ATOM 4884 N N . ALA B 1 325 ? 1.5 7.855 -12.789 1 94 325 ALA B N 1
ATOM 4885 C CA . ALA B 1 325 ? 2.473 8.164 -11.75 1 94 325 ALA B CA 1
ATOM 4886 C C . ALA B 1 325 ? 1.863 7.992 -10.359 1 94 325 ALA B C 1
ATOM 4888 O O . ALA B 1 325 ? 2.58 7.754 -9.383 1 94 325 ALA B O 1
ATOM 4889 N N . VAL B 1 326 ? 0.583 8.141 -10.289 1 95.75 326 VAL B N 1
ATOM 4890 C CA . VAL B 1 326 ? -0.13 8.047 -9.016 1 95.75 326 VAL B CA 1
ATOM 4891 C C . VAL B 1 326 ? -1.404 7.223 -9.195 1 95.75 326 VAL B C 1
ATOM 4893 O O . VAL B 1 326 ? -2.092 7.348 -10.211 1 95.75 326 VAL B O 1
ATOM 4896 N N . GLU B 1 327 ? -1.716 6.406 -8.266 1 94.06 327 GLU B N 1
ATOM 4897 C CA . GLU B 1 327 ? -2.986 5.688 -8.227 1 94.06 327 GLU B CA 1
ATOM 4898 C C . GLU B 1 327 ? -3.68 5.863 -6.879 1 94.06 327 GLU B C 1
ATOM 4900 O O . GLU B 1 327 ? -3.033 5.828 -5.832 1 94.06 327 GLU B O 1
ATOM 4905 N N . CYS B 1 328 ? -4.957 6.055 -6.965 1 95.81 328 CYS B N 1
ATOM 4906 C CA . CYS B 1 328 ? -5.75 6.238 -5.758 1 95.81 328 CYS B CA 1
ATOM 4907 C C . CYS B 1 328 ? -6.98 5.34 -5.77 1 95.81 328 CYS B C 1
ATOM 4909 O O . CYS B 1 328 ? -7.449 4.938 -6.836 1 95.81 328 CYS B O 1
ATOM 4911 N N . MET B 1 329 ? -7.383 4.992 -4.598 1 92.62 329 MET B N 1
ATOM 4912 C CA . MET B 1 329 ? -8.664 4.316 -4.383 1 92.62 329 MET B CA 1
ATOM 4913 C C . MET B 1 329 ? -9.422 4.953 -3.223 1 92.62 329 MET B C 1
ATOM 4915 O O . MET B 1 329 ? -8.852 5.207 -2.162 1 92.62 329 MET B O 1
ATOM 4919 N N . ALA B 1 330 ? -10.672 5.223 -3.42 1 95.06 330 ALA B N 1
ATOM 4920 C CA . ALA B 1 330 ? -11.555 5.766 -2.387 1 95.06 330 ALA B CA 1
ATOM 4921 C C . ALA B 1 330 ? -12.773 4.875 -2.188 1 95.06 330 ALA B C 1
ATOM 4923 O O . ALA B 1 330 ? -13.312 4.316 -3.15 1 95.06 330 ALA B O 1
ATOM 4924 N N . TRP B 1 331 ? -13.211 4.719 -0.977 1 91.75 331 TRP B N 1
ATOM 4925 C CA . TRP B 1 331 ? -14.406 3.961 -0.613 1 91.75 331 TRP B CA 1
ATOM 4926 C C . TRP B 1 331 ? -15.484 4.879 -0.052 1 91.75 331 TRP B C 1
ATOM 4928 O O . TRP B 1 331 ? -15.227 5.676 0.854 1 91.75 331 TRP B O 1
ATOM 4938 N N . TYR B 1 332 ? -16.656 4.695 -0.623 1 91.94 332 TYR B N 1
ATOM 4939 C CA . TYR B 1 332 ? -17.781 5.516 -0.213 1 91.94 332 TYR B CA 1
ATOM 4940 C C . TYR B 1 332 ? -18.938 4.645 0.284 1 91.94 332 TYR B C 1
ATOM 4942 O O . TYR B 1 332 ? -19.156 3.543 -0.223 1 91.94 332 TYR B O 1
ATOM 4950 N N . ASP B 1 333 ? -19.609 5.141 1.261 1 87.06 333 ASP B N 1
ATOM 4951 C CA . ASP B 1 333 ? -20.906 4.57 1.661 1 87.06 333 ASP B CA 1
ATOM 4952 C C . ASP B 1 333 ? -22.062 5.402 1.118 1 87.06 333 ASP B C 1
ATOM 4954 O O . ASP B 1 333 ? -22.297 6.52 1.58 1 87.06 333 ASP B O 1
ATOM 4958 N N . VAL B 1 334 ? -22.766 4.863 0.15 1 87.31 334 VAL B N 1
ATOM 4959 C CA . VAL B 1 334 ? -23.797 5.652 -0.503 1 87.31 334 VAL B CA 1
ATOM 4960 C C . VAL B 1 334 ? -25.172 5.23 0.022 1 87.31 334 VAL B C 1
ATOM 4962 O O . VAL B 1 334 ? -26.203 5.766 -0.403 1 87.31 334 VAL B O 1
ATOM 4965 N N . GLY B 1 335 ? -25.359 4.52 0.954 1 75.38 335 GLY B N 1
ATOM 4966 C CA . GLY B 1 335 ? -26.625 4.086 1.516 1 75.38 335 GLY B CA 1
ATOM 4967 C C . GLY B 1 335 ? -27.422 3.201 0.577 1 75.38 335 GLY B C 1
ATOM 4968 O O . GLY B 1 335 ? -27.109 3.111 -0.613 1 75.38 335 GLY B O 1
ATOM 4969 N N . ARG B 1 336 ? -28.219 2.188 0.9 1 56.75 336 ARG B N 1
ATOM 4970 C CA . ARG B 1 336 ? -29.016 1.306 0.046 1 56.75 336 ARG B CA 1
ATOM 4971 C C . ARG B 1 336 ? -30.016 2.1 -0.786 1 56.75 336 ARG B C 1
ATOM 4973 O O . ARG B 1 336 ? -30.703 2.979 -0.264 1 56.75 336 ARG B O 1
ATOM 4980 N N . GLU B 1 337 ? -29.703 2.357 -2.002 1 48.22 337 GLU B N 1
ATOM 4981 C CA . GLU B 1 337 ? -30.781 2.855 -2.854 1 48.22 337 GLU B CA 1
ATOM 4982 C C . GLU B 1 337 ? -32.094 2.129 -2.564 1 48.22 337 GLU B C 1
ATOM 4984 O O . GLU B 1 337 ? -32.094 0.908 -2.393 1 48.22 337 GLU B O 1
ATOM 4989 N N . ARG B 1 338 ? -33.188 2.754 -2.115 1 35.75 338 ARG B N 1
ATOM 4990 C CA . ARG B 1 338 ? -34.469 2.123 -2.338 1 35.75 338 ARG B CA 1
ATOM 4991 C C . ARG B 1 338 ? -34.656 1.745 -3.803 1 35.75 338 ARG B C 1
ATOM 4993 O O . ARG B 1 338 ? -34.531 2.596 -4.688 1 35.75 338 ARG B O 1
ATOM 5000 N N . GLU B 1 339 ? -34.25 0.616 -4.309 1 35.47 339 GLU B N 1
ATOM 5001 C CA . GLU B 1 339 ? -34.625 0.111 -5.633 1 35.47 339 GLU B CA 1
ATOM 5002 C C . GLU B 1 339 ? -35.875 0.771 -6.16 1 35.47 339 GLU B C 1
ATOM 5004 O O . GLU B 1 339 ? -36.219 0.629 -7.336 1 35.47 339 GLU B O 1
ATOM 5009 N N . GLY B 1 340 ? -36.781 1.236 -5.301 1 33.88 340 GLY B N 1
ATOM 5010 C CA . GLY B 1 340 ? -38.094 1.635 -5.816 1 33.88 340 GLY B CA 1
ATOM 5011 C C . GLY B 1 340 ? -38.031 2.834 -6.742 1 33.88 340 GLY B C 1
ATOM 5012 O O . GLY B 1 340 ? -38.969 3.135 -7.449 1 33.88 340 GLY B O 1
ATOM 5013 N N . ASP B 1 341 ? -37.25 3.803 -6.488 1 35.25 341 ASP B N 1
ATOM 5014 C CA . ASP B 1 341 ? -37.688 5.062 -7.086 1 35.25 341 ASP B CA 1
ATOM 5015 C C . ASP B 1 341 ? -37.281 5.145 -8.555 1 35.25 341 ASP B C 1
ATOM 5017 O O . ASP B 1 341 ? -37.5 6.168 -9.203 1 35.25 341 ASP B O 1
ATOM 5021 N N . HIS B 1 342 ? -36.375 4.426 -9.023 1 31.42 342 HIS B N 1
ATOM 5022 C CA . HIS B 1 342 ? -36.156 4.723 -10.43 1 31.42 342 HIS B CA 1
ATOM 5023 C C . HIS B 1 342 ? -37.125 3.932 -11.312 1 31.42 342 HIS B C 1
ATOM 5025 O O . HIS B 1 342 ? -36.688 3.039 -12.055 1 31.42 342 HIS B O 1
ATOM 5031 N N . ARG B 1 343 ? -38.312 3.637 -10.867 1 31.16 343 ARG B N 1
ATOM 5032 C CA . ARG B 1 343 ? -39.312 3.295 -11.891 1 31.16 343 ARG B CA 1
ATOM 5033 C C . ARG B 1 343 ? -39.469 4.441 -12.883 1 31.16 343 ARG B C 1
ATOM 5035 O O . ARG B 1 343 ? -39.812 5.562 -12.484 1 31.16 343 ARG B O 1
ATOM 5042 N N . VAL B 1 344 ? -38.906 4.344 -14.031 1 29.66 344 VAL B N 1
ATOM 5043 C CA . VAL B 1 344 ? -39.219 5.066 -15.25 1 29.66 344 VAL B CA 1
ATOM 5044 C C . VAL B 1 344 ? -40.75 5.203 -15.367 1 29.66 344 VAL B C 1
ATOM 5046 O O . VAL B 1 344 ? -41.469 4.203 -15.391 1 29.66 344 VAL B O 1
ATOM 5049 N N . THR B 1 345 ? -41.312 6.18 -14.828 1 25.67 345 THR B N 1
ATOM 5050 C CA . THR B 1 345 ? -42.625 6.543 -15.344 1 25.67 345 THR B CA 1
ATOM 5051 C C . THR B 1 345 ? -42.562 6.895 -16.828 1 25.67 345 THR B C 1
ATOM 5053 O O . THR B 1 345 ? -41.844 7.816 -17.219 1 25.67 345 THR B O 1
ATOM 5056 N N . ASN B 1 346 ? -42.625 5.871 -17.703 1 24.83 346 ASN B N 1
ATOM 5057 C CA . ASN B 1 346 ? -43.094 6.016 -19.062 1 24.83 346 ASN B CA 1
ATOM 5058 C C . ASN B 1 346 ? -44.344 6.902 -19.141 1 24.83 346 ASN B C 1
ATOM 5060 O O . ASN B 1 346 ? -45.438 6.492 -18.734 1 24.83 346 ASN B O 1
ATOM 5064 N N . LYS B 1 347 ? -44.375 8.172 -18.672 1 19.42 347 LYS B N 1
ATOM 5065 C CA . LYS B 1 347 ? -45.312 9.039 -19.406 1 19.42 347 LYS B CA 1
ATOM 5066 C C . LYS B 1 347 ? -44.656 9.617 -20.656 1 19.42 347 LYS B C 1
ATOM 5068 O O . LYS B 1 347 ? -43.469 10 -20.625 1 19.42 347 LYS B O 1
#

Sequence (694 aa):
MACPMVDRGLRAVAETLWLATTRVGSFGTLLGLTLPLDGGGLRFRQLDKEQSVLSLPLPDWSVRADGTLCLATALALHDEISTYGGMAPWDARHRPGVSISLSGRLVGSALCDAGKALHFVTRPLKLGRTLGYLELEIWSGDGEPRDLLAVGRHCKALKFPGSSAALGSLLQLGGHPAVYPLVQPIAYNWLASRPIAPPPLQPTRRADLFPPLAALSASGGVSSLLPDAAFSCDYSTPLSPALANMIGSLHGGAACILGEQAASTALRDSLGLAEAPPARAFAVQLLSALPCDGREARIAAAVGSGGGATRLGAVAIGSEQGSRAVECMAWYDVGREREGDHRVTNKMACPMVDRGLRAVAETLWLATTRVGSFGTLLGLTLPLDGGGLRFRQLDKEQSVLSLPLPDWSVRADGTLCLATALALHDEISTYGGMAPWDARHRPGVSISLSGRLVGSALCDAGKALHFVTRPLKLGRTLGYLELEIWSGDGEPRDLLAVGRHCKALKFPGSSAALGSLLQLGGHPAVYPLVQPIAYNWLASRPIAPPPLQPTRRADLFPPLAALSASGGVSSLLPDAAFSCDYSTPLSPALANMIGSLHGGAACILGEQAASTALRDSLGLAEAPPARAFAVQLLSALPCDGREARIAAAVGSGGGATRLGAVAIGSEQGSRAVECMAWYDVGREREGDHRVTNK

Foldseek 3Di:
DPQQDADPQLVLLLQLVQLVCQQVFALCLLQQNHDVLQPGAWDWRHADLFKTKIKHQAAPQQADPVQAGFPLLVQLNLLSCCQRRNLQSNAQLSFSFAWFKKKKFFDDRLGADGRFMKMWMKGWPDDDPFKTKIKIWIWGHPDPPIDTTMIMMIMGTRADQDPDPVVRVVSSVCSHNVNVVVCSVVSSVVSSVHHRPPRHNNDNHLCVQWPDWDWDDKDAADDPQDRGFRIKTKTKTAQAQSQAHPNQFGGPSSLSSVQVSQQFVRVCVSVVHPGRARFRMKMKGFAAGHGRHGAMKMKMWTWHDPPAQKIKIKMFIGHPVDDTGMIMMTIGRRDHPPVPPPPPPPD/DPQQDADPQLVLLLQLVQLVCQQVFALCLLQQNHDVLQPGAWDWRHADLFKTKIKHQAAPQQADPVQAGFPLLVQLNLLSCCQRRNVQSNAQLSFSFAWFKKKKFFDDRLGADGRFMKMWMKGWPDDDPFKTKIKIWIWGHPDPPIDTTMIMMTMGTRADQDPDPVVSVVSSVCSHNVNVVVCSVVSSVVSSVHHRPPRHNNDNHLCVQWPQWDWDDKDAADDPQDRGFRIKTKTKTAQAQSQAHPNQFGGPSSLSSVQVSQQFVRVCVSVVHPGRARFRMKMKGFAAGHGRHGAMKMKMWTKHDPPAQKIKIKMFIGHPVDDTGMIMMTIGRRDHPPVPPPPPPPD

Radius of gyration: 25.22 Å; Cα contacts (8 Å, |Δi|>4): 1694; chains: 2; bounding box: 74×69×69 Å

Secondary structure (DSSP, 8-state):
-----B-HHHHHHHHHHHHHHHHH--HHHHTT---GGGT---EEEEESSS-EEEEEEPPGGGB-TTSBB-HHHHHHHHHHHHIIIIIHHHSTT----EEEEEEEEE-TT-B--TTSEEEEEEEEEEE-SSEEEEEEEEEE-SSSSPPEEEEEEEEEE-----SSHHHHHHHHHHTSTTTHHHHHHHHHHHHHTSPPSS-----SSGGGTSPPPEEEEEESS--SS-TTEEEEEEEEEE--GGGB-TTSBBPHHHHHHHHHHHHHHHHHHHHT-SSPPPEEEEEEEE-S--B-SSPEEEEEEEEEE-STTEEEEEEEEEETT--EEEEEEEEEE-----GGGG-----/-----B-HHHHHHHHHHHHHHHHH--HHHHTT---GGGT---EEEEESSS-EEEEEEPPGGGB-TTSBB-HHHHHHHHHHHHIIIIIHHHSTT----EEEEEEEEE-TT-B--TTSEEEEEEEEEEE-SSEEEEEEEEEE-SSSSPPEEEEEEEEEE-----SSHHHHHHHHHHTSTTTHHHHHHHHHHHHHTSPPSS-----SSGGGTSPPPEEEEEESS--SS-TTEEEEEEEEEE--GGGB-TTSBBPHHHHHHHHHHHHHHHHHHHHT-SSPPPEEEEEEEE-S--B-SSPEEEEEEEEEE-STTEEEEEEEEEETT--EEEEEEEEEE-----TTTT-----

Organism: Emiliania huxleyi (strain CCMP1516) (NCBI:txid280463)

InterPro domains:
  IPR029069 HotDog domain superfamily [SSF54637] (41-145)

Solvent-accessible surface area (backbone atoms only — not comparable to full-atom values): 34995 Å² total; per-residue (Å²): 128,82,69,65,58,59,38,65,70,45,48,51,48,20,51,39,54,47,42,52,40,34,44,67,45,25,36,48,25,35,69,44,65,32,49,53,94,74,74,24,62,48,40,83,53,26,30,53,97,68,38,20,30,34,31,34,53,35,54,61,51,42,38,42,96,87,27,30,55,34,52,38,47,51,49,22,54,42,47,50,45,38,26,35,58,34,40,13,44,66,36,75,46,47,45,55,42,44,64,35,32,42,35,35,32,57,30,88,78,23,69,54,57,62,62,42,37,31,33,42,34,32,31,75,67,38,82,56,85,51,44,34,35,33,39,38,37,32,30,46,43,91,52,86,79,57,46,68,27,31,40,33,40,40,33,27,39,46,48,75,76,49,96,42,74,62,59,25,47,50,52,49,51,51,24,28,71,86,40,24,78,70,46,46,61,55,50,31,54,56,45,70,70,48,67,68,27,60,74,57,68,47,57,74,39,61,58,69,78,47,65,82,74,40,79,73,44,76,44,78,29,81,31,94,83,34,69,72,11,64,26,29,35,31,30,41,47,64,30,44,55,63,41,6,36,96,82,40,20,55,19,61,30,49,49,32,39,52,36,48,50,45,19,38,50,46,43,13,63,66,68,69,43,95,65,52,69,69,55,44,30,39,38,35,38,48,71,44,85,40,74,19,77,49,51,54,30,33,31,42,21,25,26,30,73,64,53,91,41,31,32,29,18,29,25,36,33,20,45,72,91,58,53,68,17,33,40,29,41,33,34,30,68,71,56,76,71,71,80,67,72,78,63,75,75,80,120,126,81,71,64,59,58,38,65,68,45,47,52,47,19,50,37,55,47,42,52,41,34,43,65,45,26,36,48,26,35,69,45,66,33,49,54,94,74,72,25,63,46,40,83,54,26,28,54,96,67,40,19,30,34,32,34,52,34,55,60,51,43,38,42,96,86,27,30,56,34,50,38,47,52,49,22,54,43,46,50,45,39,26,36,57,33,41,13,44,66,36,76,46,46,45,54,42,44,64,36,32,42,35,37,33,57,31,88,78,24,70,54,58,61,63,41,37,32,34,43,34,31,31,76,67,39,80,57,86,52,43,33,35,33,39,37,38,33,29,48,43,92,52,87,82,59,47,68,27,31,42,33,40,39,33,25,38,46,48,76,75,50,96,43,73,62,60,25,45,52,50,49,50,52,24,28,73,87,40,24,78,69,47,45,63,56,51,32,56,56,44,71,72,48,69,68,28,59,74,55,68,46,59,74,38,60,58,69,76,45,66,80,74,41,79,72,42,76,45,77,28,80,30,94,82,34,68,71,11,65,26,30,35,32,31,40,47,65,30,45,56,63,41,5,35,98,81,40,22,55,18,60,29,49,49,31,39,52,36,47,50,45,20,37,50,47,44,13,62,65,69,69,43,96,65,54,68,68,54,42,29,40,37,36,39,48,71,46,85,39,73,19,76,50,51,55,29,33,31,43,22,25,25,29,73,64,51,91,42,30,33,30,20,28,25,38,34,21,46,72,90,61,53,68,17,32,40,29,42,32,34,31,68,70,55,75,72,70,80,67,70,78,62,77,74,86,120

Nearest PDB structures (foldseek):
  5hmb-assembly1_A  TM=7.837E-01  e=1.403E-06  Streptomyces sahachiroi
  5vpj-assembly3_J  TM=6.927E-01  e=1.890E-04  Actinomadura verrucosospora
  5vpj-assembly2_F  TM=7.495E-01  e=3.874E-04  Actinomadura verrucosospora
  5vpj-assembly2_H  TM=6.913E-01  e=3.238E-04  Actinomadura verrucosospora
  5vpj-assembly2_G  TM=6.744E-01  e=2.873E-04  Actinomadura verrucosospora

pLDDT: mean 84.83, std 14.77, range [19.42, 98.0]